Protein 2HN8 (pdb70)

Sequence (38 aa):
VMPKQIVYWKQWLSLRNPILVFLKTRVLKRWRLFSKHEVMPKQIVYWKQWLSLRNPILVFLKTRVLKRWRLFSKHEVMPKQIVYWKQWLSLRNPILVFLKTRVLKRWRLFSKHEVMPKQIVYWKQWLSLRNPILVFLKTRVLKRWRLFSKHEVMPKQIVYWKQWLSLRNPILVFLKTRVLKRWRLFSKHEVMPKQIVYWKQWLSLRNPILVFLKTRVLKRWRLFSKHEVMPKQIVYWKQWLSLRNPILVFLKTRVLKRWRLFSKHEVMPKQIVYWKQWLSLRNPILVFLKTRVLKRWRLFSKHEVMPKQIVYWKQWLSLRNPILVFLKTRVLKRWRLFSKHEVMPKQIVYWKQWLSLRNPILVFLKTRVLKRWRLFSKHEVMPKQIVYWKQWLSLRNPILVFLKTRVLKRWRLFSKHEVMPKQIVYWKQWLSLRNPILVFLKTRVLKRWRLFSKHEVMPKQIVYWKQWLSLRNPILVFLKTRVLKRWRLFSKHEVMPKQIVYWKQWLSLRNPILVFLKTRVLKRWRLFSKHEVMPKQIVYWKQWLSLRNPILVFLKTRVLKRWRLFSKHEVMPKQIVYWKQWLSLRNPILVFLKTRVLKRWRLFSKHEVMPKQIVYWKQWLSLRNPILVFLKTRVLKRWRLFSKHEVMPKQIVYWKQWLSLRNPILVFLKTRVLKRWRLFSKHEVMPKQIVYWKQWLSLRNPILVFLKTRVLKRWRLFSKHEVMPKQIVYWKQWLSLRNPILVFLKTRVLKRWRLFSKHE

Organism: Influenza A virus (strain A/Puerto Rico/8/1934 H1N1) (NCBI:txid211044)

InterPro domains:
  IPR021045 Influenza A proapoptotic protein PB1-F2 [MF_04064] (1-57)
  IPR021045 Influenza A proapoptotic protein PB1-F2 [PF11986] (1-87)

Radius of gyration: 15.6 Å; Cα contacts (8 Å, |Δi|>4): 9; chains: 1; bounding box: 50×9×11 Å

GO terms:
  GO:0039545 symbiont-mediated suppression of host cytoplasmic pattern recognition receptor signaling pathway via inhibition of MAVS activity (P, IDA)
  GO:0005515 protein binding (F, IPI)

Foldseek 3Di:
DDDPPVVVVCVCCVCVPVVVVVVVVVVVVVVVVVVVVD

Secondary structure (DSSP, 8-state):
--HHHHHHHHHHHTTHHHHHHHHHHHHHHHHHHHHHH-

Solvent-accessible surface area: 3918 Å² total; per-residue (Å²): 146,107,95,136,76,67,64,150,142,117,88,139,95,44,84,121,68,72,70,81,80,95,83,119,46,112,82,70,85,135,162,157,74,136,67,144,136,175

Structure (mmCIF, N/CA/C/O backbone):
data_2HN8
#
_entry.id   2HN8
#
loop_
_atom_site.group_PDB
_atom_site.id
_atom_site.type_symbol
_atom_site.label_atom_id
_atom_site.label_alt_id
_atom_site.label_comp_id
_atom_site.label_asym_id
_atom_site.label_entity_id
_atom_site.label_seq_id
_atom_site.pdbx_PDB_ins_code
_atom_site.Cartn_x
_atom_site.Cartn_y
_atom_site.Cartn_z
_atom_site.occupancy
_atom_site.B_iso_or_equiv
_atom_site.auth_seq_id
_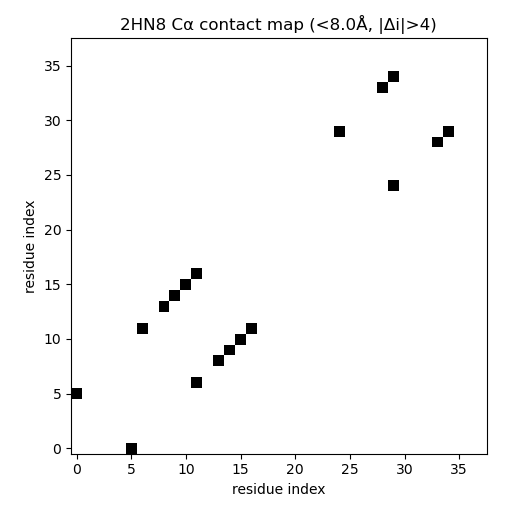atom_site.auth_comp_id
_atom_site.auth_asym_id
_atom_site.auth_atom_id
_atom_site.pdbx_PDB_model_num
ATOM 1 N N . VAL A 1 1 ? -26.280 2.322 0.557 1.00 0.00 1 VAL A N 1
ATOM 2 C CA . VAL A 1 1 ? -25.605 1.051 0.181 1.00 0.00 1 VAL A CA 1
ATOM 3 C C . VAL A 1 1 ? -25.649 0.051 1.331 1.00 0.00 1 VAL A C 1
ATOM 4 O O . VAL A 1 1 ? -26.000 0.401 2.457 1.00 0.00 1 VAL A O 1
ATOM 19 N N . MET A 1 2 ? -25.292 -1.195 1.039 1.00 0.00 2 MET A N 1
ATOM 20 C CA . MET A 1 2 ? -25.287 -2.241 2.036 1.00 0.00 2 MET A CA 1
ATOM 21 C C . MET A 1 2 ? -24.251 -1.953 3.127 1.00 0.00 2 MET A C 1
ATOM 22 O O . MET A 1 2 ? -23.051 -1.924 2.860 1.00 0.00 2 MET A O 1
ATOM 36 N N . PRO A 1 3 ? -24.708 -1.731 4.376 1.00 0.00 3 PRO A N 1
ATOM 37 C CA . PRO A 1 3 ? -23.835 -1.436 5.522 1.00 0.00 3 PRO A CA 1
ATOM 38 C C . PRO A 1 3 ? -22.606 -2.323 5.597 1.00 0.00 3 PRO A C 1
ATOM 39 O O . PRO A 1 3 ? -21.584 -1.946 6.160 1.00 0.00 3 PRO A O 1
ATOM 50 N N . LYS A 1 4 ? -22.735 -3.508 5.060 1.00 0.00 4 LYS A N 1
ATOM 51 C CA . LYS A 1 4 ? -21.653 -4.488 5.074 1.00 0.00 4 LYS A CA 1
ATOM 52 C C . LYS A 1 4 ? -20.833 -4.443 3.799 1.00 0.00 4 LYS A C 1
ATOM 53 O O . LYS A 1 4 ? -19.711 -4.937 3.767 1.00 0.00 4 LYS A O 1
ATOM 72 N N . GLN A 1 5 ? -21.394 -3.868 2.747 1.00 0.00 5 GLN A N 1
ATOM 73 C CA . GLN A 1 5 ? -20.701 -3.788 1.479 1.00 0.00 5 GLN A CA 1
ATOM 74 C C . GLN A 1 5 ? -19.868 -2.521 1.400 1.00 0.00 5 GLN A C 1
ATOM 75 O O . GLN A 1 5 ? -18.830 -2.493 0.741 1.00 0.00 5 GLN A O 1
ATOM 89 N N . ILE A 1 6 ? -20.301 -1.489 2.103 1.00 0.00 6 ILE A N 1
ATOM 90 C CA . ILE A 1 6 ? -19.565 -0.250 2.123 1.00 0.00 6 ILE A CA 1
ATOM 91 C C . ILE A 1 6 ? -18.508 -0.298 3.215 1.00 0.00 6 ILE A C 1
ATOM 92 O O . ILE A 1 6 ? -17.464 0.337 3.108 1.00 0.00 6 ILE A O 1
ATOM 108 N N . VAL A 1 7 ? -18.777 -1.107 4.242 1.00 0.00 7 VAL A N 1
ATOM 109 C CA . VAL A 1 7 ? -17.859 -1.309 5.337 1.00 0.00 7 VAL A CA 1
ATOM 110 C C . VAL A 1 7 ? -16.753 -2.210 4.835 1.00 0.00 7 VAL A C 1
ATOM 111 O O . VAL A 1 7 ? -15.578 -1.974 5.069 1.00 0.00 7 VAL A O 1
ATOM 124 N N . TYR A 1 8 ? -17.173 -3.207 4.066 1.00 0.00 8 TYR A N 1
ATOM 125 C CA . TYR A 1 8 ? -16.267 -4.137 3.416 1.00 0.00 8 TYR A CA 1
ATOM 126 C C . TYR A 1 8 ? -15.329 -3.328 2.563 1.00 0.00 8 TYR A C 1
ATOM 127 O O . TYR A 1 8 ? -14.110 -3.468 2.624 1.00 0.00 8 TYR A O 1
ATOM 145 N N . TRP A 1 9 ? -15.941 -2.427 1.800 1.00 0.00 9 TRP A N 1
ATOM 146 C CA . TRP A 1 9 ? -15.207 -1.515 0.951 1.00 0.00 9 TRP A CA 1
ATOM 147 C C . TRP A 1 9 ? -14.293 -0.723 1.832 1.00 0.00 9 TRP A C 1
ATOM 148 O O . TRP A 1 9 ? -13.066 -0.792 1.764 1.00 0.00 9 TRP A O 1
ATOM 169 N N . LYS A 1 10 ? -14.964 0.011 2.682 1.00 0.00 10 LYS A N 1
ATOM 170 C CA . LYS A 1 10 ? -14.332 0.860 3.675 1.00 0.00 10 LYS A CA 1
ATOM 171 C C . LYS A 1 10 ? -13.189 0.122 4.361 1.00 0.00 10 LYS A C 1
ATOM 172 O O . LYS A 1 10 ? -12.065 0.608 4.404 1.00 0.00 10 LYS A O 1
ATOM 191 N N . GLN A 1 11 ? -13.481 -1.052 4.894 1.00 0.00 11 GLN A N 1
ATOM 192 C CA . GLN A 1 11 ? -12.468 -1.838 5.589 1.00 0.00 11 GLN A CA 1
ATOM 193 C C . GLN A 1 11 ? -11.480 -2.468 4.619 1.00 0.00 11 GLN A C 1
ATOM 194 O O . GLN A 1 11 ? -10.594 -3.225 5.010 1.00 0.00 11 GLN A O 1
ATOM 208 N N . TRP A 1 12 ? -11.635 -2.140 3.360 1.00 0.00 12 TRP A N 1
ATOM 209 C CA . TRP A 1 12 ? -10.757 -2.633 2.321 1.00 0.00 12 TRP A CA 1
ATOM 210 C C . TRP A 1 12 ? -9.926 -1.497 1.744 1.00 0.00 12 TRP A C 1
ATOM 211 O O . TRP A 1 12 ? -8.760 -1.687 1.445 1.00 0.00 12 TRP A O 1
ATOM 232 N N . LEU A 1 13 ? -10.512 -0.311 1.606 1.00 0.00 13 LEU A N 1
ATOM 233 C CA . LEU A 1 13 ? -9.781 0.829 1.077 1.00 0.00 13 LEU A CA 1
ATOM 234 C C . LEU A 1 13 ? -9.265 1.702 2.206 1.00 0.00 13 LEU A C 1
ATOM 235 O O . LEU A 1 13 ? -8.455 2.592 1.982 1.00 0.00 13 LEU A O 1
ATOM 251 N N . SER A 1 14 ? -9.714 1.433 3.426 1.00 0.00 14 SER A N 1
ATOM 252 C CA . SER A 1 14 ? -9.253 2.201 4.569 1.00 0.00 14 SER A CA 1
ATOM 253 C C . SER A 1 14 ? -7.958 1.617 5.085 1.00 0.00 14 SER A C 1
ATOM 254 O O . SER A 1 14 ? -7.012 2.340 5.377 1.00 0.00 14 SER A O 1
ATOM 262 N N . LEU A 1 15 ? -7.931 0.302 5.195 1.00 0.00 15 LEU A N 1
ATOM 263 C CA . LEU A 1 15 ? -6.762 -0.400 5.663 1.00 0.00 15 LEU A CA 1
ATOM 264 C C . LEU A 1 15 ? -5.781 -0.633 4.538 1.00 0.00 15 LEU A C 1
ATOM 265 O O . LEU A 1 15 ? -4.636 -0.190 4.598 1.00 0.00 15 LEU A O 1
ATOM 281 N N . ARG A 1 16 ? -6.236 -1.323 3.509 1.00 0.00 16 ARG A N 1
ATOM 282 C CA . ARG A 1 16 ? -5.378 -1.609 2.361 1.00 0.00 16 ARG A CA 1
ATOM 283 C C . ARG A 1 16 ? -4.646 -0.359 1.908 1.00 0.00 16 ARG A C 1
ATOM 284 O O . ARG A 1 16 ? -3.533 -0.422 1.401 1.00 0.00 16 ARG A O 1
ATOM 305 N N . ASN A 1 17 ? -5.292 0.769 2.101 1.00 0.00 17 ASN A N 1
ATOM 306 C CA . ASN A 1 17 ? -4.747 2.054 1.727 1.00 0.00 17 ASN A CA 1
ATOM 307 C C . ASN A 1 17 ? -3.417 2.319 2.427 1.00 0.00 17 ASN A C 1
ATOM 308 O O . ASN A 1 17 ? -2.357 2.144 1.826 1.00 0.00 17 ASN A O 1
ATOM 319 N N . PRO A 1 18 ? -3.435 2.745 3.708 1.00 0.00 18 PRO A N 1
ATOM 320 C CA . PRO A 1 18 ? -2.227 3.019 4.446 1.00 0.00 18 PRO A CA 1
ATOM 321 C C . PRO A 1 18 ? -1.262 1.862 4.386 1.00 0.00 18 PRO A C 1
ATOM 322 O O . PRO A 1 18 ? -0.057 2.023 4.578 1.00 0.00 18 PRO A O 1
ATOM 333 N N . ILE A 1 19 ? -1.810 0.688 4.120 1.00 0.00 19 ILE A N 1
ATOM 334 C CA . ILE A 1 19 ? -0.989 -0.518 4.043 1.00 0.00 19 ILE A CA 1
ATOM 335 C C . ILE A 1 19 ? -0.185 -0.547 2.750 1.00 0.00 19 ILE A C 1
ATOM 336 O O . ILE A 1 19 ? 0.942 -1.027 2.715 1.00 0.00 19 ILE A O 1
ATOM 352 N N . LEU A 1 20 ? -0.758 0.007 1.704 1.00 0.00 20 LEU A N 1
ATOM 353 C CA . LEU A 1 20 ? -0.078 0.082 0.416 1.00 0.00 20 LEU A CA 1
ATOM 354 C C . LEU A 1 20 ? 1.042 1.075 0.555 1.00 0.00 20 LEU A C 1
ATOM 355 O O . LEU A 1 20 ? 2.183 0.828 0.174 1.00 0.00 20 LEU A O 1
ATOM 371 N N . VAL A 1 21 ? 0.702 2.179 1.187 1.00 0.00 21 VAL A N 1
ATOM 372 C CA . VAL A 1 21 ? 1.632 3.214 1.483 1.00 0.00 21 VAL A CA 1
ATOM 373 C C . VAL A 1 21 ? 2.785 2.636 2.261 1.00 0.00 21 VAL A C 1
ATOM 374 O O . VAL A 1 21 ? 3.952 2.770 1.903 1.00 0.00 21 VAL A O 1
ATOM 387 N N . PHE A 1 22 ? 2.400 1.966 3.337 1.00 0.00 22 PHE A N 1
ATOM 388 C CA . PHE A 1 22 ? 3.316 1.321 4.234 1.00 0.00 22 PHE A CA 1
ATOM 389 C C . PHE A 1 22 ? 4.217 0.389 3.435 1.00 0.00 22 PHE A C 1
ATOM 390 O O . PHE A 1 22 ? 5.376 0.172 3.768 1.00 0.00 22 PHE A O 1
ATOM 407 N N . LEU A 1 23 ? 3.660 -0.115 2.350 1.00 0.00 23 LEU A N 1
ATOM 408 C CA . LEU A 1 23 ? 4.404 -1.004 1.427 1.00 0.00 23 LEU A CA 1
ATOM 409 C C . LEU A 1 23 ? 5.277 -0.177 0.526 1.00 0.00 23 LEU A C 1
ATOM 410 O O . LEU A 1 23 ? 6.352 -0.587 0.094 1.00 0.00 23 LEU A O 1
ATOM 426 N N . LYS A 1 24 ? 4.760 0.985 0.247 1.00 0.00 24 LYS A N 1
ATOM 427 C CA . LYS A 1 24 ? 5.389 1.947 -0.614 1.00 0.00 24 LYS A CA 1
ATOM 428 C C . LYS A 1 24 ? 6.606 2.546 0.048 1.00 0.00 24 LYS A C 1
ATOM 429 O O . LYS A 1 24 ? 7.664 2.685 -0.562 1.00 0.00 24 LYS A O 1
ATOM 448 N N . THR A 1 25 ? 6.436 2.878 1.307 1.00 0.00 25 THR A N 1
ATOM 449 C CA . THR A 1 25 ? 7.489 3.454 2.109 1.00 0.00 25 THR A CA 1
ATOM 450 C C . THR A 1 25 ? 8.547 2.411 2.419 1.00 0.00 25 THR A C 1
ATOM 451 O O . THR A 1 25 ? 9.741 2.668 2.304 1.00 0.00 25 THR A O 1
ATOM 462 N N . ARG A 1 26 ? 8.108 1.217 2.796 1.00 0.00 26 ARG A N 1
ATOM 463 C CA . ARG A 1 26 ? 9.043 0.146 3.093 1.00 0.00 26 ARG A CA 1
ATOM 464 C C . ARG A 1 26 ? 9.911 -0.115 1.872 1.00 0.00 26 ARG A C 1
ATOM 465 O O . ARG A 1 26 ? 11.118 -0.316 1.971 1.00 0.00 26 ARG A O 1
ATOM 486 N N . VAL A 1 27 ? 9.261 -0.070 0.723 1.00 0.00 27 VAL A N 1
ATOM 487 C CA . VAL A 1 27 ? 9.889 -0.265 -0.566 1.00 0.00 27 VAL A CA 1
ATOM 488 C C . VAL A 1 27 ? 10.704 0.967 -0.954 1.00 0.00 27 VAL A C 1
ATOM 489 O O . VAL A 1 27 ? 11.594 0.901 -1.796 1.00 0.00 27 VAL A O 1
ATOM 502 N N . LEU A 1 28 ? 10.369 2.084 -0.322 1.00 0.00 28 LEU A N 1
ATOM 503 C CA . LEU A 1 28 ? 11.000 3.356 -0.549 1.00 0.00 28 LEU A CA 1
ATOM 504 C C . LEU A 1 28 ? 12.284 3.417 0.238 1.00 0.00 28 LEU A C 1
ATOM 505 O O . LEU A 1 28 ? 13.348 3.726 -0.287 1.00 0.00 28 LEU A O 1
ATOM 521 N N . LYS A 1 29 ? 12.155 3.077 1.501 1.00 0.00 29 LYS A N 1
ATOM 522 C CA . LYS A 1 29 ? 13.284 3.048 2.412 1.00 0.00 29 LYS A CA 1
ATOM 523 C C . LYS A 1 29 ? 14.207 1.924 2.011 1.00 0.00 29 LYS A C 1
ATOM 524 O O . LYS A 1 29 ? 15.409 1.959 2.262 1.00 0.00 29 LYS A O 1
ATOM 543 N N . ARG A 1 30 ? 13.625 0.959 1.330 1.00 0.00 30 ARG A N 1
ATOM 544 C CA . ARG A 1 30 ? 14.343 -0.166 0.816 1.00 0.00 30 ARG A CA 1
ATOM 545 C C . ARG A 1 30 ? 15.005 0.257 -0.471 1.00 0.00 30 ARG A C 1
ATOM 546 O O . ARG A 1 30 ? 16.092 -0.193 -0.810 1.00 0.00 30 ARG A O 1
ATOM 567 N N . TRP A 1 31 ? 14.334 1.183 -1.144 1.00 0.00 31 TRP A N 1
ATOM 568 C CA . TRP A 1 31 ? 14.787 1.771 -2.345 1.00 0.00 31 TRP A CA 1
ATOM 569 C C . TRP A 1 31 ? 15.947 2.668 -2.005 1.00 0.00 31 TRP A C 1
ATOM 570 O O . TRP A 1 31 ? 16.976 2.652 -2.671 1.00 0.00 31 TRP A O 1
ATOM 591 N N . ARG A 1 32 ? 15.794 3.411 -0.901 1.00 0.00 32 ARG A N 1
ATOM 592 C CA . ARG A 1 32 ? 16.850 4.268 -0.420 1.00 0.00 32 ARG A CA 1
ATOM 593 C C . ARG A 1 32 ? 18.062 3.417 -0.114 1.00 0.00 32 ARG A C 1
ATOM 594 O O . ARG A 1 32 ? 19.189 3.708 -0.502 1.00 0.00 32 ARG A O 1
ATOM 615 N N . LEU A 1 33 ? 17.759 2.344 0.587 1.00 0.00 33 LEU A N 1
ATOM 616 C CA . LEU A 1 33 ? 18.687 1.343 1.012 1.00 0.00 33 LEU A CA 1
ATOM 617 C C . LEU A 1 33 ? 19.288 0.642 -0.168 1.00 0.00 33 LEU A C 1
ATOM 618 O O . LEU A 1 33 ? 20.479 0.336 -0.219 1.00 0.00 33 LEU A O 1
ATOM 634 N N . PHE A 1 34 ? 18.425 0.415 -1.116 1.00 0.00 34 PHE A N 1
ATOM 635 C CA . PHE A 1 34 ? 18.790 -0.243 -2.349 1.00 0.00 34 PHE A CA 1
ATOM 636 C C . PHE A 1 34 ? 19.552 0.710 -3.213 1.00 0.00 34 PHE A C 1
ATOM 637 O O . PHE A 1 34 ? 20.302 0.327 -4.111 1.00 0.00 34 PHE A O 1
ATOM 654 N N . SER A 1 35 ? 19.355 1.965 -2.897 1.00 0.00 35 SER A N 1
ATOM 655 C CA . SER A 1 35 ? 20.038 3.042 -3.624 1.00 0.00 35 SER A CA 1
ATOM 656 C C . SER A 1 35 ? 21.315 3.458 -2.903 1.00 0.00 35 SER A C 1
ATOM 657 O O . SER A 1 35 ? 22.283 3.882 -3.535 1.00 0.00 35 SER A O 1
ATOM 665 N N . LYS A 1 36 ? 21.317 3.336 -1.580 1.00 0.00 36 LYS A N 1
ATOM 666 C CA . LYS A 1 36 ? 22.487 3.705 -0.789 1.00 0.00 36 LYS A CA 1
ATOM 667 C C . LYS A 1 36 ? 23.566 2.635 -0.879 1.00 0.00 36 LYS A C 1
ATOM 668 O O . LYS A 1 36 ? 24.751 2.906 -0.685 1.00 0.00 36 LYS A O 1
ATOM 687 N N . HIS A 1 37 ? 23.138 1.424 -1.181 1.00 0.00 37 HIS A N 1
ATOM 688 C CA . HIS A 1 37 ? 24.034 0.293 -1.310 1.00 0.00 37 HIS A CA 1
ATOM 689 C C . HIS A 1 37 ? 24.792 0.367 -2.628 1.00 0.00 37 HIS A C 1
ATOM 690 O O . HIS A 1 37 ? 26.022 0.417 -2.657 1.00 0.00 37 HIS A O 1
ATOM 705 N N . GLU A 1 38 ? 24.033 0.370 -3.709 1.00 0.00 38 GLU A N 1
ATOM 706 C CA . GLU A 1 38 ? 24.586 0.436 -5.061 1.00 0.00 38 GLU A CA 1
ATOM 707 C C . GLU A 1 38 ? 25.784 -0.498 -5.220 1.00 0.00 38 GLU A C 1
ATOM 708 O O . GLU A 1 38 ? 26.931 -0.014 -5.119 1.00 0.00 38 GLU A O 1
ATOM 721 N N . VAL A 1 1 ? -28.935 2.967 0.543 1.00 0.00 1 VAL A N 2
ATOM 722 C CA . VAL A 1 1 ? -28.799 1.485 0.618 1.00 0.00 1 VAL A CA 2
ATOM 723 C C . VAL A 1 1 ? -28.272 1.045 1.980 1.00 0.00 1 VAL A C 2
ATOM 724 O O . VAL A 1 1 ? -27.947 1.875 2.830 1.00 0.00 1 VAL A O 2
ATOM 739 N N . MET A 1 2 ? -28.195 -0.266 2.181 1.00 0.00 2 MET A N 2
ATOM 740 C CA . MET A 1 2 ? -27.712 -0.823 3.423 1.00 0.00 2 MET A CA 2
ATOM 741 C C . MET A 1 2 ? -26.197 -0.675 3.531 1.00 0.00 2 MET A C 2
ATOM 742 O O . MET A 1 2 ? -25.522 -0.382 2.544 1.00 0.00 2 MET A O 2
ATOM 756 N N . PRO A 1 3 ? -25.637 -0.887 4.734 1.00 0.00 3 PRO A N 2
ATOM 757 C CA . PRO A 1 3 ? -24.202 -0.785 4.978 1.00 0.00 3 PRO A CA 2
ATOM 758 C C . PRO A 1 3 ? -23.522 -2.147 4.780 1.00 0.00 3 PRO A C 2
ATOM 759 O O . PRO A 1 3 ? -24.003 -2.965 3.996 1.00 0.00 3 PRO A O 2
ATOM 770 N N . LYS A 1 4 ? -22.415 -2.400 5.475 1.00 0.00 4 LYS A N 2
ATOM 771 C CA . LYS A 1 4 ? -21.700 -3.669 5.352 1.00 0.00 4 LYS A CA 2
ATOM 772 C C . LYS A 1 4 ? -20.993 -3.797 4.009 1.00 0.00 4 LYS A C 2
ATOM 773 O O . LYS A 1 4 ? -19.978 -4.482 3.911 1.00 0.00 4 LYS A O 2
ATOM 792 N N . GLN A 1 5 ? -21.508 -3.133 2.980 1.00 0.00 5 GLN A N 2
ATOM 793 C CA . GLN A 1 5 ? -20.894 -3.182 1.668 1.00 0.00 5 GLN A CA 2
ATOM 794 C C . GLN A 1 5 ? -19.953 -1.998 1.512 1.00 0.00 5 GLN A C 2
ATOM 795 O O . GLN A 1 5 ? -18.946 -2.073 0.812 1.00 0.00 5 GLN A O 2
ATOM 809 N N . ILE A 1 6 ? -20.272 -0.927 2.217 1.00 0.00 6 ILE A N 2
ATOM 810 C CA . ILE A 1 6 ? -19.461 0.259 2.214 1.00 0.00 6 ILE A CA 2
ATOM 811 C C . ILE A 1 6 ? -18.391 0.137 3.292 1.00 0.00 6 ILE A C 2
ATOM 812 O O . ILE A 1 6 ? -17.313 0.716 3.187 1.00 0.00 6 ILE A O 2
ATOM 828 N N . VAL A 1 7 ? -18.702 -0.667 4.314 1.00 0.00 7 VAL A N 2
ATOM 829 C CA . VAL A 1 7 ? -17.795 -0.930 5.404 1.00 0.00 7 VAL A CA 2
ATOM 830 C C . VAL A 1 7 ? -16.748 -1.898 4.906 1.00 0.00 7 VAL A C 2
ATOM 831 O O . VAL A 1 7 ? -15.563 -1.745 5.157 1.00 0.00 7 VAL A O 2
ATOM 844 N N . TYR A 1 8 ? -17.227 -2.857 4.126 1.00 0.00 8 TYR A N 2
ATOM 845 C CA . TYR A 1 8 ? -16.382 -3.843 3.480 1.00 0.00 8 TYR A CA 2
ATOM 846 C C . TYR A 1 8 ? -15.419 -3.102 2.596 1.00 0.00 8 TYR A C 2
ATOM 847 O O . TYR A 1 8 ? -14.209 -3.310 2.636 1.00 0.00 8 TYR A O 2
ATOM 865 N N . TRP A 1 9 ? -15.996 -2.187 1.826 1.00 0.00 9 TRP A N 2
ATOM 866 C CA . TRP A 1 9 ? -15.233 -1.337 0.942 1.00 0.00 9 TRP A CA 2
ATOM 867 C C . TRP A 1 9 ? -14.256 -0.567 1.772 1.00 0.00 9 TRP A C 2
ATOM 868 O O . TRP A 1 9 ? -13.037 -0.695 1.667 1.00 0.00 9 TRP A O 2
ATOM 889 N N . LYS A 1 10 ? -14.862 0.230 2.614 1.00 0.00 10 LYS A N 2
ATOM 890 C CA . LYS A 1 10 ? -14.158 1.081 3.543 1.00 0.00 10 LYS A CA 2
ATOM 891 C C . LYS A 1 10 ? -13.084 0.303 4.287 1.00 0.00 10 LYS A C 2
ATOM 892 O O . LYS A 1 10 ? -11.932 0.717 4.334 1.00 0.00 10 LYS A O 2
ATOM 911 N N . GLN A 1 11 ? -13.455 -0.834 4.856 1.00 0.00 11 GLN A N 2
ATOM 912 C CA . GLN A 1 11 ? -12.495 -1.647 5.591 1.00 0.00 11 GLN A CA 2
ATOM 913 C C . GLN A 1 11 ? -11.533 -2.353 4.646 1.00 0.00 11 GLN A C 2
ATOM 914 O O . GLN A 1 11 ? -10.691 -3.146 5.063 1.00 0.00 11 GLN A O 2
ATOM 928 N N . TRP A 1 12 ? -11.668 -2.050 3.376 1.00 0.00 12 TRP A N 2
ATOM 929 C CA . TRP A 1 12 ? -10.819 -2.614 2.346 1.00 0.00 12 TRP A CA 2
ATOM 930 C C . TRP A 1 12 ? -9.920 -1.545 1.751 1.00 0.00 12 TRP A C 2
ATOM 931 O O . TRP A 1 12 ? -8.759 -1.804 1.480 1.00 0.00 12 TRP A O 2
ATOM 952 N N . LEU A 1 13 ? -10.438 -0.339 1.564 1.00 0.00 13 LEU A N 2
ATOM 953 C CA . LEU A 1 13 ? -9.631 0.737 1.018 1.00 0.00 13 LEU A CA 2
ATOM 954 C C . LEU A 1 13 ? -9.141 1.654 2.127 1.00 0.00 13 LEU A C 2
ATOM 955 O O . LEU A 1 13 ? -8.359 2.561 1.881 1.00 0.00 13 LEU A O 2
ATOM 971 N N . SER A 1 14 ? -9.579 1.403 3.359 1.00 0.00 14 SER A N 2
ATOM 972 C CA . SER A 1 14 ? -9.128 2.210 4.480 1.00 0.00 14 SER A CA 2
ATOM 973 C C . SER A 1 14 ? -7.871 1.598 5.054 1.00 0.00 14 SER A C 2
ATOM 974 O O . SER A 1 14 ? -6.914 2.296 5.372 1.00 0.00 14 SER A O 2
ATOM 982 N N . LEU A 1 15 ? -7.891 0.282 5.179 1.00 0.00 15 LEU A N 2
ATOM 983 C CA . LEU A 1 15 ? -6.767 -0.454 5.695 1.00 0.00 15 LEU A CA 2
ATOM 984 C C . LEU A 1 15 ? -5.779 -0.778 4.600 1.00 0.00 15 LEU A C 2
ATOM 985 O O . LEU A 1 15 ? -4.626 -0.358 4.645 1.00 0.00 15 LEU A O 2
ATOM 1001 N N . ARG A 1 16 ? -6.234 -1.522 3.613 1.00 0.00 16 ARG A N 2
ATOM 1002 C CA . ARG A 1 16 ? -5.375 -1.904 2.503 1.00 0.00 16 ARG A CA 2
ATOM 1003 C C . ARG A 1 16 ? -4.635 -0.711 1.931 1.00 0.00 16 ARG A C 2
ATOM 1004 O O . ARG A 1 16 ? -3.547 -0.843 1.386 1.00 0.00 16 ARG A O 2
ATOM 1025 N N . ASN A 1 17 ? -5.236 0.444 2.072 1.00 0.00 17 ASN A N 2
ATOM 1026 C CA . ASN A 1 17 ? -4.661 1.679 1.587 1.00 0.00 17 ASN A CA 2
ATOM 1027 C C . ASN A 1 17 ? -3.349 1.982 2.297 1.00 0.00 17 ASN A C 2
ATOM 1028 O O . ASN A 1 17 ? -2.274 1.776 1.733 1.00 0.00 17 ASN A O 2
ATOM 1039 N N . PRO A 1 18 ? -3.404 2.472 3.554 1.00 0.00 18 PRO A N 2
ATOM 1040 C CA . PRO A 1 18 ? -2.220 2.784 4.313 1.00 0.00 18 PRO A CA 2
ATOM 1041 C C . PRO A 1 18 ? -1.244 1.635 4.306 1.00 0.00 18 PRO A C 2
ATOM 1042 O O . PRO A 1 18 ? -0.041 1.815 4.487 1.00 0.00 18 PRO A O 2
ATOM 1053 N N . ILE A 1 19 ? -1.784 0.445 4.093 1.00 0.00 19 ILE A N 2
ATOM 1054 C CA . ILE A 1 19 ? -0.956 -0.759 4.065 1.00 0.00 19 ILE A CA 2
ATOM 1055 C C . ILE A 1 19 ? -0.146 -0.833 2.779 1.00 0.00 19 ILE A C 2
ATOM 1056 O O . ILE A 1 19 ? 0.991 -1.292 2.770 1.00 0.00 19 ILE A O 2
ATOM 1072 N N . LEU A 1 20 ? -0.725 -0.340 1.707 1.00 0.00 20 LEU A N 2
ATOM 1073 C CA . LEU A 1 20 ? -0.041 -0.312 0.418 1.00 0.00 20 LEU A CA 2
ATOM 1074 C C . LEU A 1 20 ? 1.058 0.709 0.513 1.00 0.00 20 LEU A C 2
ATOM 1075 O O . LEU A 1 20 ? 2.203 0.469 0.142 1.00 0.00 20 LEU A O 2
ATOM 1091 N N . VAL A 1 21 ? 0.694 1.833 1.092 1.00 0.00 21 VAL A N 2
ATOM 1092 C CA . VAL A 1 21 ? 1.604 2.898 1.339 1.00 0.00 21 VAL A CA 2
ATOM 1093 C C . VAL A 1 21 ? 2.761 2.382 2.155 1.00 0.00 21 VAL A C 2
ATOM 1094 O O . VAL A 1 21 ? 3.927 2.522 1.801 1.00 0.00 21 VAL A O 2
ATOM 1107 N N . PHE A 1 22 ? 2.378 1.760 3.262 1.00 0.00 22 PHE A N 2
ATOM 1108 C CA . PHE A 1 22 ? 3.301 1.179 4.197 1.00 0.00 22 PHE A CA 2
ATOM 1109 C C . PHE A 1 22 ? 4.233 0.234 3.452 1.00 0.00 22 PHE A C 2
ATOM 1110 O O . PHE A 1 22 ? 5.393 0.061 3.807 1.00 0.00 22 PHE A O 2
ATOM 1127 N N . LEU A 1 23 ? 3.702 -0.332 2.385 1.00 0.00 23 LEU A N 2
ATOM 1128 C CA . LEU A 1 23 ? 4.482 -1.244 1.514 1.00 0.00 23 LEU A CA 2
ATOM 1129 C C . LEU A 1 23 ? 5.352 -0.435 0.593 1.00 0.00 23 LEU A C 2
ATOM 1130 O O . LEU A 1 23 ? 6.447 -0.834 0.202 1.00 0.00 23 LEU A O 2
ATOM 1146 N N . LYS A 1 24 ? 4.810 0.698 0.252 1.00 0.00 24 LYS A N 2
ATOM 1147 C CA . LYS A 1 24 ? 5.429 1.638 -0.639 1.00 0.00 24 LYS A CA 2
ATOM 1148 C C . LYS A 1 24 ? 6.610 2.309 0.021 1.00 0.00 24 LYS A C 2
ATOM 1149 O O . LYS A 1 24 ? 7.678 2.448 -0.572 1.00 0.00 24 LYS A O 2
ATOM 1168 N N . THR A 1 25 ? 6.400 2.700 1.257 1.00 0.00 25 THR A N 2
ATOM 1169 C CA . THR A 1 25 ? 7.417 3.348 2.051 1.00 0.00 25 THR A CA 2
ATOM 1170 C C . THR A 1 25 ? 8.503 2.356 2.423 1.00 0.00 25 THR A C 2
ATOM 1171 O O . THR A 1 25 ? 9.690 2.647 2.312 1.00 0.00 25 THR A O 2
ATOM 1182 N N . ARG A 1 26 ? 8.096 1.167 2.848 1.00 0.00 26 ARG A N 2
ATOM 1183 C CA . ARG A 1 26 ? 9.059 0.140 3.205 1.00 0.00 26 ARG A CA 2
ATOM 1184 C C . ARG A 1 26 ? 9.953 -0.141 2.017 1.00 0.00 26 ARG A C 2
ATOM 1185 O O . ARG A 1 26 ? 11.164 -0.302 2.151 1.00 0.00 26 ARG A O 2
ATOM 1206 N N . VAL A 1 27 ? 9.327 -0.173 0.854 1.00 0.00 27 VAL A N 2
ATOM 1207 C CA . VAL A 1 27 ? 10.000 -0.410 -0.399 1.00 0.00 27 VAL A CA 2
ATOM 1208 C C . VAL A 1 27 ? 10.733 0.851 -0.865 1.00 0.00 27 VAL 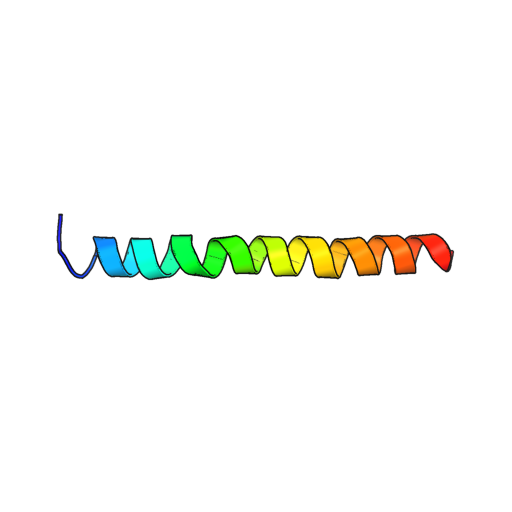A C 2
ATOM 1209 O O . VAL A 1 27 ? 11.656 0.790 -1.673 1.00 0.00 27 VAL A O 2
ATOM 1222 N N . LEU A 1 28 ? 10.305 1.984 -0.331 1.00 0.00 28 LEU A N 2
ATOM 1223 C CA . LEU A 1 28 ? 10.876 3.267 -0.639 1.00 0.00 28 LEU A CA 2
ATOM 1224 C C . LEU A 1 28 ? 12.168 3.387 0.122 1.00 0.00 28 LEU A C 2
ATOM 1225 O O . LEU A 1 28 ? 13.221 3.691 -0.432 1.00 0.00 28 LEU A O 2
ATOM 1241 N N . LYS A 1 29 ? 12.059 3.087 1.398 1.00 0.00 29 LYS A N 2
ATOM 1242 C CA . LYS A 1 29 ? 13.191 3.098 2.298 1.00 0.00 29 LYS A CA 2
ATOM 1243 C C . LYS A 1 29 ? 14.119 1.966 1.933 1.00 0.00 29 LYS A C 2
ATOM 1244 O O . LYS A 1 29 ? 15.313 2.005 2.214 1.00 0.00 29 LYS A O 2
ATOM 1263 N N . ARG A 1 30 ? 13.563 0.990 1.235 1.00 0.00 30 ARG A N 2
ATOM 1264 C CA . ARG A 1 30 ? 14.327 -0.124 0.750 1.00 0.00 30 ARG A CA 2
ATOM 1265 C C . ARG A 1 30 ? 15.035 0.359 -0.485 1.00 0.00 30 ARG A C 2
ATOM 1266 O O . ARG A 1 30 ? 16.168 -0.002 -0.764 1.00 0.00 30 ARG A O 2
ATOM 1287 N N . TRP A 1 31 ? 14.319 1.229 -1.185 1.00 0.00 31 TRP A N 2
ATOM 1288 C CA . TRP A 1 31 ? 14.769 1.866 -2.363 1.00 0.00 31 TRP A CA 2
ATOM 1289 C C . TRP A 1 31 ? 15.899 2.792 -1.996 1.00 0.00 31 TRP A C 2
ATOM 1290 O O . TRP A 1 31 ? 16.942 2.799 -2.638 1.00 0.00 31 TRP A O 2
ATOM 1311 N N . ARG A 1 32 ? 15.705 3.532 -0.900 1.00 0.00 32 ARG A N 2
ATOM 1312 C CA . ARG A 1 32 ? 16.728 4.415 -0.394 1.00 0.00 32 ARG A CA 2
ATOM 1313 C C . ARG A 1 32 ? 17.958 3.594 -0.073 1.00 0.00 32 ARG A C 2
ATOM 1314 O O . ARG A 1 32 ? 19.083 3.918 -0.436 1.00 0.00 32 ARG A O 2
ATOM 1335 N N . LEU A 1 33 ? 17.670 2.508 0.615 1.00 0.00 33 LEU A N 2
ATOM 1336 C CA . LEU A 1 33 ? 18.615 1.528 1.051 1.00 0.00 33 LEU A CA 2
ATOM 1337 C C . LEU A 1 33 ? 19.251 0.844 -0.120 1.00 0.00 33 LEU A C 2
ATOM 1338 O O . LEU A 1 33 ? 20.448 0.564 -0.152 1.00 0.00 33 LEU A O 2
ATOM 1354 N N . PHE A 1 34 ? 18.408 0.598 -1.081 1.00 0.00 34 PHE A N 2
ATOM 1355 C CA . PHE A 1 34 ? 18.802 -0.051 -2.310 1.00 0.00 34 PHE A CA 2
ATOM 1356 C C . PHE A 1 34 ? 19.529 0.924 -3.179 1.00 0.00 34 PHE A C 2
ATOM 1357 O O . PHE A 1 34 ? 20.290 0.564 -4.076 1.00 0.00 34 PHE A O 2
ATOM 1374 N N . SER A 1 35 ? 19.289 2.173 -2.869 1.00 0.00 35 SER A N 2
ATOM 1375 C CA . SER A 1 35 ? 19.932 3.269 -3.603 1.00 0.00 35 SER A CA 2
ATOM 1376 C C . SER A 1 35 ? 21.192 3.733 -2.882 1.00 0.00 35 SER A C 2
ATOM 1377 O O . SER A 1 35 ? 22.141 4.195 -3.515 1.00 0.00 35 SER A O 2
ATOM 1385 N N . LYS A 1 36 ? 21.199 3.611 -1.559 1.00 0.00 36 LYS A N 2
ATOM 1386 C CA . LYS A 1 36 ? 22.355 4.027 -0.772 1.00 0.00 36 LYS A CA 2
ATOM 1387 C C . LYS A 1 36 ? 23.459 2.980 -0.826 1.00 0.00 36 LYS A C 2
ATOM 1388 O O . LYS A 1 36 ? 24.639 3.287 -0.653 1.00 0.00 36 LYS A O 2
ATOM 1407 N N . HIS A 1 37 ? 23.061 1.745 -1.074 1.00 0.00 37 HIS A N 2
ATOM 1408 C CA . HIS A 1 37 ? 23.996 0.633 -1.158 1.00 0.00 37 HIS A CA 2
ATOM 1409 C C . HIS A 1 37 ? 24.734 0.633 -2.494 1.00 0.00 37 HIS A C 2
ATOM 1410 O O . HIS A 1 37 ? 25.960 0.540 -2.538 1.00 0.00 37 HIS A O 2
ATOM 1425 N N . GLU A 1 38 ? 23.977 0.733 -3.580 1.00 0.00 38 GLU A N 2
ATOM 1426 C CA . GLU A 1 38 ? 24.553 0.744 -4.916 1.00 0.00 38 GLU A CA 2
ATOM 1427 C C . GLU A 1 38 ? 24.862 2.168 -5.365 1.00 0.00 38 GLU A C 2
ATOM 1428 O O . GLU A 1 38 ? 25.745 2.336 -6.232 1.00 0.00 38 GLU A O 2
ATOM 1441 N N . VAL A 1 1 ? -28.653 -5.022 5.617 1.00 0.00 1 VAL A N 3
ATOM 1442 C CA . VAL A 1 1 ? -28.647 -3.750 6.388 1.00 0.00 1 VAL A CA 3
ATOM 1443 C C . VAL A 1 1 ? -28.179 -2.589 5.515 1.00 0.00 1 VAL A C 3
ATOM 1444 O O . VAL A 1 1 ? -27.829 -2.780 4.350 1.00 0.00 1 VAL A O 3
ATOM 1459 N N . MET A 1 2 ? -28.186 -1.386 6.078 1.00 0.00 2 MET A N 3
ATOM 1460 C CA . MET A 1 2 ? -27.772 -0.203 5.361 1.00 0.00 2 MET A CA 3
ATOM 1461 C C . MET A 1 2 ? -26.255 -0.162 5.188 1.00 0.00 2 MET A C 3
ATOM 1462 O O . MET A 1 2 ? -25.754 0.014 4.077 1.00 0.00 2 MET A O 3
ATOM 1476 N N . PRO A 1 3 ? -25.498 -0.327 6.287 1.00 0.00 3 PRO A N 3
ATOM 1477 C CA . PRO A 1 3 ? -24.037 -0.312 6.260 1.00 0.00 3 PRO A CA 3
ATOM 1478 C C . PRO A 1 3 ? -23.486 -1.727 6.014 1.00 0.00 3 PRO A C 3
ATOM 1479 O O . PRO A 1 3 ? -24.139 -2.529 5.349 1.00 0.00 3 PRO A O 3
ATOM 1490 N N . LYS A 1 4 ? -22.300 -2.040 6.539 1.00 0.00 4 LYS A N 3
ATOM 1491 C CA . LYS A 1 4 ? -21.694 -3.360 6.363 1.00 0.00 4 LYS A CA 3
ATOM 1492 C C . LYS A 1 4 ? -21.114 -3.538 4.967 1.00 0.00 4 LYS A C 3
ATOM 1493 O O . LYS A 1 4 ? -20.128 -4.250 4.796 1.00 0.00 4 LYS A O 3
ATOM 1512 N N . GLN A 1 5 ? -21.703 -2.883 3.974 1.00 0.00 5 GLN A N 3
ATOM 1513 C CA . GLN A 1 5 ? -21.207 -2.976 2.615 1.00 0.00 5 GLN A CA 3
ATOM 1514 C C . GLN A 1 5 ? -20.246 -1.827 2.359 1.00 0.00 5 GLN A C 3
ATOM 1515 O O . GLN A 1 5 ? -19.306 -1.943 1.573 1.00 0.00 5 GLN A O 3
ATOM 1529 N N . ILE A 1 6 ? -20.468 -0.737 3.073 1.00 0.00 6 ILE A N 3
ATOM 1530 C CA . ILE A 1 6 ? -19.627 0.424 2.985 1.00 0.00 6 ILE A CA 3
ATOM 1531 C C . ILE A 1 6 ? -18.471 0.283 3.967 1.00 0.00 6 ILE A C 3
ATOM 1532 O O . ILE A 1 6 ? -17.392 0.831 3.762 1.00 0.00 6 ILE A O 3
ATOM 1548 N N . VAL A 1 7 ? -18.713 -0.501 5.023 1.00 0.00 7 VAL A N 3
ATOM 1549 C CA . VAL A 1 7 ? -17.723 -0.777 6.036 1.00 0.00 7 VAL A CA 3
ATOM 1550 C C . VAL A 1 7 ? -16.746 -1.779 5.463 1.00 0.00 7 VAL A C 3
ATOM 1551 O O . VAL A 1 7 ? -15.540 -1.657 5.614 1.00 0.00 7 VAL A O 3
ATOM 1564 N N . TYR A 1 8 ? -17.313 -2.734 4.739 1.00 0.00 8 TYR A N 3
ATOM 1565 C CA . TYR A 1 8 ? -16.551 -3.750 4.040 1.00 0.00 8 TYR A CA 3
ATOM 1566 C C . TYR A 1 8 ? -15.648 -3.051 3.062 1.00 0.00 8 TYR A C 3
ATOM 1567 O O . TYR A 1 8 ? -14.447 -3.303 2.989 1.00 0.00 8 TYR A O 3
ATOM 1585 N N . TRP A 1 9 ? -16.261 -2.120 2.341 1.00 0.00 9 TRP A N 3
ATOM 1586 C CA . TRP A 1 9 ? -15.554 -1.306 1.381 1.00 0.00 9 TRP A CA 3
ATOM 1587 C C . TRP A 1 9 ? -14.497 -0.542 2.114 1.00 0.00 9 TRP A C 3
ATOM 1588 O O . TRP A 1 9 ? -13.292 -0.695 1.910 1.00 0.00 9 TRP A O 3
ATOM 1609 N N . LYS A 1 10 ? -15.017 0.278 2.989 1.00 0.00 10 LYS A N 3
ATOM 1610 C CA . LYS A 1 10 ? -14.227 1.129 3.845 1.00 0.00 10 LYS A CA 3
ATOM 1611 C C . LYS A 1 10 ? -13.105 0.341 4.509 1.00 0.00 10 LYS A C 3
ATOM 1612 O O . LYS A 1 10 ? -11.947 0.738 4.458 1.00 0.00 10 LYS A O 3
ATOM 1631 N N . GLN A 1 11 ? -13.448 -0.786 5.118 1.00 0.00 11 GLN A N 3
ATOM 1632 C CA . GLN A 1 11 ? -12.445 -1.609 5.781 1.00 0.00 11 GLN A CA 3
ATOM 1633 C C . GLN A 1 11 ? -11.548 -2.306 4.769 1.00 0.00 11 GLN A C 3
ATOM 1634 O O . GLN A 1 11 ? -10.662 -3.079 5.124 1.00 0.00 11 GLN A O 3
ATOM 1648 N N . TRP A 1 12 ? -11.782 -2.015 3.512 1.00 0.00 12 TRP A N 3
ATOM 1649 C CA . TRP A 1 12 ? -10.996 -2.571 2.435 1.00 0.00 12 TRP A CA 3
ATOM 1650 C C . TRP A 1 12 ? -10.145 -1.489 1.786 1.00 0.00 12 TRP A C 3
ATOM 1651 O O . TRP A 1 12 ? -9.007 -1.741 1.429 1.00 0.00 12 TRP A O 3
ATOM 1672 N N . LEU A 1 13 ? -10.682 -0.280 1.648 1.00 0.00 13 LEU A N 3
ATOM 1673 C CA . LEU A 1 13 ? -9.932 0.815 1.053 1.00 0.00 13 LEU A CA 3
ATOM 1674 C C . LEU A 1 13 ? -9.342 1.707 2.132 1.00 0.00 13 LEU A C 3
ATOM 1675 O O . LEU A 1 13 ? -8.567 2.609 1.836 1.00 0.00 13 LEU A O 3
ATOM 1691 N N . SER A 1 14 ? -9.686 1.442 3.389 1.00 0.00 14 SER A N 3
ATOM 1692 C CA . SER A 1 14 ? -9.142 2.226 4.484 1.00 0.00 14 SER A CA 3
ATOM 1693 C C . SER A 1 14 ? -7.842 1.606 4.938 1.00 0.00 14 SER A C 3
ATOM 1694 O O . SER A 1 14 ? -6.859 2.297 5.175 1.00 0.00 14 SER A O 3
ATOM 1702 N N . LEU A 1 15 ? -7.855 0.290 5.053 1.00 0.00 15 LEU A N 3
ATOM 1703 C CA . LEU A 1 15 ? -6.691 -0.451 5.459 1.00 0.00 15 LEU A CA 3
ATOM 1704 C C . LEU A 1 15 ? -5.798 -0.749 4.273 1.00 0.00 15 LEU A C 3
ATOM 1705 O O . LEU A 1 15 ? -4.642 -0.333 4.233 1.00 0.00 15 LEU A O 3
ATOM 1721 N N . ARG A 1 16 ? -6.342 -1.459 3.302 1.00 0.00 16 ARG A N 3
ATOM 1722 C CA . ARG A 1 16 ? -5.581 -1.807 2.099 1.00 0.00 16 ARG A CA 3
ATOM 1723 C C . ARG A 1 16 ? -4.849 -0.603 1.538 1.00 0.00 16 ARG A C 3
ATOM 1724 O O . ARG A 1 16 ? -3.814 -0.736 0.889 1.00 0.00 16 ARG A O 3
ATOM 1745 N N . ASN A 1 17 ? -5.409 0.563 1.793 1.00 0.00 17 ASN A N 3
ATOM 1746 C CA . ASN A 1 17 ? -4.853 1.816 1.331 1.00 0.00 17 ASN A CA 3
ATOM 1747 C C . ASN A 1 17 ? -3.490 2.086 1.974 1.00 0.00 17 ASN A C 3
ATOM 1748 O O . ASN A 1 17 ? -2.453 1.855 1.356 1.00 0.00 17 ASN A O 3
ATOM 1759 N N . PRO A 1 18 ? -3.455 2.579 3.229 1.00 0.00 18 PRO A N 3
ATOM 1760 C CA . PRO A 1 18 ? -2.216 2.862 3.913 1.00 0.00 18 PRO A CA 3
ATOM 1761 C C . PRO A 1 18 ? -1.289 1.669 3.927 1.00 0.00 18 PRO A C 3
ATOM 1762 O O . PRO A 1 18 ? -0.088 1.793 4.170 1.00 0.00 18 PRO A O 3
ATOM 1773 N N . ILE A 1 19 ? -1.864 0.507 3.682 1.00 0.00 19 ILE A N 3
ATOM 1774 C CA . ILE A 1 19 ? -1.093 -0.726 3.685 1.00 0.00 19 ILE A CA 3
ATOM 1775 C C . ILE A 1 19 ? -0.217 -0.838 2.454 1.00 0.00 19 ILE A C 3
ATOM 1776 O O . ILE A 1 19 ? 0.939 -1.223 2.545 1.00 0.00 19 ILE A O 3
ATOM 1792 N N . LEU A 1 20 ? -0.762 -0.449 1.321 1.00 0.00 20 LEU A N 3
ATOM 1793 C CA . LEU A 1 20 ? -0.017 -0.481 0.066 1.00 0.00 20 LEU A CA 3
ATOM 1794 C C . LEU A 1 20 ? 1.085 0.527 0.167 1.00 0.00 20 LEU A C 3
ATOM 1795 O O . LEU A 1 20 ? 2.230 0.280 -0.205 1.00 0.00 20 LEU A O 3
ATOM 1811 N N . VAL A 1 21 ? 0.729 1.641 0.769 1.00 0.00 21 VAL A N 3
ATOM 1812 C CA . VAL A 1 21 ? 1.645 2.686 1.038 1.00 0.00 21 VAL A CA 3
ATOM 1813 C C . VAL A 1 21 ? 2.780 2.127 1.856 1.00 0.00 21 VAL A C 3
ATOM 1814 O O . VAL A 1 21 ? 3.955 2.260 1.526 1.00 0.00 21 VAL A O 3
ATOM 1827 N N . PHE A 1 22 ? 2.364 1.475 2.939 1.00 0.00 22 PHE A N 3
ATOM 1828 C CA . PHE A 1 22 ? 3.258 0.853 3.871 1.00 0.00 22 PHE A CA 3
ATOM 1829 C C . PHE A 1 22 ? 4.198 -0.063 3.126 1.00 0.00 22 PHE A C 3
ATOM 1830 O O . PHE A 1 22 ? 5.342 -0.256 3.520 1.00 0.00 22 PHE A O 3
ATOM 1847 N N . LEU A 1 23 ? 3.712 -0.595 2.024 1.00 0.00 23 LEU A N 3
ATOM 1848 C CA . LEU A 1 23 ? 4.562 -1.472 1.196 1.00 0.00 23 LEU A CA 3
ATOM 1849 C C . LEU A 1 23 ? 5.383 -0.635 0.245 1.00 0.00 23 LEU A C 3
ATOM 1850 O O . LEU A 1 23 ? 6.508 -0.978 -0.117 1.00 0.00 23 LEU A O 3
ATOM 1866 N N . LYS A 1 24 ? 4.791 0.466 -0.147 1.00 0.00 24 LYS A N 3
ATOM 1867 C CA . LYS A 1 24 ? 5.398 1.399 -1.055 1.00 0.00 24 LYS A CA 3
ATOM 1868 C C . LYS A 1 24 ? 6.597 2.052 -0.410 1.00 0.00 24 LYS A C 3
ATOM 1869 O O . LYS A 1 24 ? 7.647 2.218 -1.026 1.00 0.00 24 LYS A O 3
ATOM 1888 N N . THR A 1 25 ? 6.416 2.395 0.847 1.00 0.00 25 THR A N 3
ATOM 1889 C CA . THR A 1 25 ? 7.444 3.018 1.643 1.00 0.00 25 THR A CA 3
ATOM 1890 C C . THR A 1 25 ? 8.528 2.013 1.979 1.00 0.00 25 THR A C 3
ATOM 1891 O O . THR A 1 25 ? 9.713 2.306 1.874 1.00 0.00 25 THR A O 3
ATOM 1902 N N . ARG A 1 26 ? 8.123 0.811 2.368 1.00 0.00 26 ARG A N 3
ATOM 1903 C CA . ARG A 1 26 ? 9.090 -0.224 2.687 1.00 0.00 26 ARG A CA 3
ATOM 1904 C C . ARG A 1 26 ? 10.018 -0.435 1.501 1.00 0.00 26 ARG A C 3
ATOM 1905 O O . ARG A 1 26 ? 11.229 -0.566 1.646 1.00 0.00 26 ARG A O 3
ATOM 1926 N N . VAL A 1 27 ? 9.410 -0.431 0.328 1.00 0.00 27 VAL A N 3
ATOM 1927 C CA . VAL A 1 27 ? 10.096 -0.597 -0.936 1.00 0.00 27 VAL A CA 3
ATOM 1928 C C . VAL A 1 27 ? 10.848 0.678 -1.311 1.00 0.00 27 VAL A C 3
ATOM 1929 O O . VAL A 1 27 ? 11.767 0.658 -2.124 1.00 0.00 27 VAL A O 3
ATOM 1942 N N . LEU A 1 28 ? 10.431 1.777 -0.700 1.00 0.00 28 LEU A N 3
ATOM 1943 C CA . LEU A 1 28 ? 11.000 3.078 -0.918 1.00 0.00 28 LEU A CA 3
ATOM 1944 C C . LEU A 1 28 ? 12.224 3.219 -0.057 1.00 0.00 28 LEU A C 3
ATOM 1945 O O . LEU A 1 28 ? 13.302 3.556 -0.527 1.00 0.00 28 LEU A O 3
ATOM 1961 N N . LYS A 1 29 ? 12.033 2.914 1.208 1.00 0.00 29 LYS A N 3
ATOM 1962 C CA . LYS A 1 29 ? 13.109 2.967 2.179 1.00 0.00 29 LYS A CA 3
ATOM 1963 C C . LYS A 1 29 ? 14.130 1.908 1.835 1.00 0.00 29 LYS A C 3
ATOM 1964 O O . LYS A 1 29 ? 15.313 2.034 2.137 1.00 0.00 29 LYS A O 3
ATOM 1983 N N . ARG A 1 30 ? 13.650 0.890 1.145 1.00 0.00 30 ARG A N 3
ATOM 1984 C CA . ARG A 1 30 ? 14.473 -0.189 0.682 1.00 0.00 30 ARG A CA 3
ATOM 1985 C C . ARG A 1 30 ? 15.203 0.275 -0.558 1.00 0.00 30 ARG A C 3
ATOM 1986 O O . ARG A 1 30 ? 16.336 -0.113 -0.817 1.00 0.00 30 ARG A O 3
ATOM 2007 N N . TRP A 1 31 ? 14.529 1.162 -1.278 1.00 0.00 31 TRP A N 3
ATOM 2008 C CA . TRP A 1 31 ? 15.025 1.782 -2.449 1.00 0.00 31 TRP A CA 3
ATOM 2009 C C . TRP A 1 31 ? 16.060 2.791 -2.020 1.00 0.00 31 TRP A C 3
ATOM 2010 O O . TRP A 1 31 ? 17.148 2.878 -2.587 1.00 0.00 31 TRP A O 3
ATOM 2031 N N . ARG A 1 32 ? 15.721 3.507 -0.944 1.00 0.00 32 ARG A N 3
ATOM 2032 C CA . ARG A 1 32 ? 16.606 4.464 -0.347 1.00 0.00 32 ARG A CA 3
ATOM 2033 C C . ARG A 1 32 ? 17.860 3.736 0.081 1.00 0.00 32 ARG A C 3
ATOM 2034 O O . ARG A 1 32 ? 18.978 4.082 -0.288 1.00 0.00 32 ARG A O 3
ATOM 2055 N N . LEU A 1 33 ? 17.604 2.686 0.837 1.00 0.00 33 LEU A N 3
ATOM 2056 C CA . LEU A 1 33 ? 18.585 1.785 1.361 1.00 0.00 33 LEU A CA 3
ATOM 2057 C C . LEU A 1 33 ? 19.379 1.161 0.255 1.00 0.00 33 LEU A C 3
ATOM 2058 O O . LEU A 1 33 ? 20.597 1.020 0.320 1.00 0.00 33 LEU A O 3
ATOM 2074 N N . PHE A 1 34 ? 18.652 0.828 -0.771 1.00 0.00 34 PHE A N 3
ATOM 2075 C CA . PHE A 1 34 ? 19.223 0.235 -1.955 1.00 0.00 34 PHE A CA 3
ATOM 2076 C C . PHE A 1 34 ? 20.035 1.269 -2.662 1.00 0.00 34 PHE A C 3
ATOM 2077 O O . PHE A 1 34 ? 20.943 0.975 -3.438 1.00 0.00 34 PHE A O 3
ATOM 2094 N N . SER A 1 35 ? 19.693 2.495 -2.346 1.00 0.00 35 SER A N 3
ATOM 2095 C CA . SER A 1 35 ? 20.396 3.646 -2.923 1.00 0.00 35 SER A CA 3
ATOM 2096 C C . SER A 1 35 ? 21.513 4.137 -2.000 1.00 0.00 35 SER A C 3
ATOM 2097 O O . SER A 1 35 ? 22.492 4.717 -2.469 1.00 0.00 35 SER A O 3
ATOM 2105 N N . LYS A 1 36 ? 21.377 3.908 -0.692 1.00 0.00 36 LYS A N 3
ATOM 2106 C CA . LYS A 1 36 ? 22.404 4.345 0.251 1.00 0.00 36 LYS A CA 3
ATOM 2107 C C . LYS A 1 36 ? 23.520 3.325 0.340 1.00 0.00 36 LYS A C 3
ATOM 2108 O O . LYS A 1 36 ? 24.702 3.668 0.386 1.00 0.00 36 LYS A O 3
ATOM 2127 N N . HIS A 1 37 ? 23.127 2.069 0.367 1.00 0.00 37 HIS A N 3
ATOM 2128 C CA . HIS A 1 37 ? 24.075 0.968 0.458 1.00 0.00 37 HIS A CA 3
ATOM 2129 C C . HIS A 1 37 ? 24.915 0.853 -0.813 1.00 0.00 37 HIS A C 3
ATOM 2130 O O . HIS A 1 37 ? 26.060 0.405 -0.772 1.00 0.00 37 HIS A O 3
ATOM 2145 N N . GLU A 1 38 ? 24.337 1.251 -1.942 1.00 0.00 38 GLU A N 3
ATOM 2146 C CA . GLU A 1 38 ? 25.032 1.187 -3.215 1.00 0.00 38 GLU A CA 3
ATOM 2147 C C . GLU A 1 38 ? 25.698 2.521 -3.541 1.00 0.00 38 GLU A C 3
ATOM 2148 O O . GLU A 1 38 ? 24.997 3.555 -3.508 1.00 0.00 38 GLU A O 3
ATOM 2161 N N . VAL A 1 1 ? -26.467 2.089 -0.869 1.00 0.00 1 VAL A N 4
ATOM 2162 C CA . VAL A 1 1 ? -25.272 1.215 -0.751 1.00 0.00 1 VAL A CA 4
ATOM 2163 C C . VAL A 1 1 ? -25.429 0.223 0.396 1.00 0.00 1 VAL A C 4
ATOM 2164 O O . VAL A 1 1 ? -25.896 0.580 1.478 1.00 0.00 1 VAL A O 4
ATOM 2179 N N . MET A 1 2 ? -25.045 -1.026 0.151 1.00 0.00 2 MET A N 4
ATOM 2180 C CA . MET A 1 2 ? -25.144 -2.068 1.149 1.00 0.00 2 MET A CA 4
ATOM 2181 C C . MET A 1 2 ? -24.166 -1.822 2.303 1.00 0.00 2 MET A C 4
ATOM 2182 O O . MET A 1 2 ? -22.954 -1.797 2.102 1.00 0.00 2 MET A O 4
ATOM 2196 N N . PRO A 1 3 ? -24.690 -1.631 3.531 1.00 0.00 3 PRO A N 4
ATOM 2197 C CA . PRO A 1 3 ? -23.879 -1.377 4.732 1.00 0.00 3 PRO A CA 4
ATOM 2198 C C . PRO A 1 3 ? -22.665 -2.279 4.856 1.00 0.00 3 PRO A C 4
ATOM 2199 O O . PRO A 1 3 ? -21.671 -1.924 5.481 1.00 0.00 3 PRO A O 4
ATOM 2210 N N . LYS A 1 4 ? -22.777 -3.453 4.291 1.00 0.00 4 LYS A N 4
ATOM 2211 C CA . LYS A 1 4 ? -21.707 -4.444 4.348 1.00 0.00 4 LYS A CA 4
ATOM 2212 C C . LYS A 1 4 ? -20.824 -4.393 3.116 1.00 0.00 4 LYS A C 4
ATOM 2213 O O . LYS A 1 4 ? -19.709 -4.904 3.132 1.00 0.00 4 LYS A O 4
ATOM 2232 N N . GLN A 1 5 ? -21.322 -3.792 2.048 1.00 0.00 5 GLN A N 4
ATOM 2233 C CA . GLN A 1 5 ? -20.564 -3.703 0.820 1.00 0.00 5 GLN A CA 4
ATOM 2234 C C . GLN A 1 5 ? -19.713 -2.446 0.804 1.00 0.00 5 GLN A C 4
ATOM 2235 O O . GLN A 1 5 ? -18.641 -2.421 0.200 1.00 0.00 5 GLN A O 4
ATOM 2249 N N . ILE A 1 6 ? -20.167 -1.419 1.502 1.00 0.00 6 ILE A N 4
ATOM 2250 C CA . ILE A 1 6 ? -19.417 -0.190 1.581 1.00 0.00 6 ILE A CA 4
ATOM 2251 C C . ILE A 1 6 ? -18.425 -0.268 2.736 1.00 0.00 6 ILE A C 4
ATOM 2252 O O . ILE A 1 6 ? -17.370 0.363 2.711 1.00 0.00 6 ILE A O 4
ATOM 2268 N N . VAL A 1 7 ? -18.761 -1.098 3.727 1.00 0.00 7 VAL A N 4
ATOM 2269 C CA . VAL A 1 7 ? -17.914 -1.327 4.872 1.00 0.00 7 VAL A CA 4
ATOM 2270 C C . VAL A 1 7 ? -16.788 -2.235 4.432 1.00 0.00 7 VAL A C 4
ATOM 2271 O O . VAL A 1 7 ? -15.632 -2.029 4.764 1.00 0.00 7 VAL A O 4
ATOM 2284 N N . TYR A 1 8 ? -17.166 -3.204 3.606 1.00 0.00 8 TYR A N 4
ATOM 2285 C CA . TYR A 1 8 ? -16.229 -4.135 3.005 1.00 0.00 8 TYR A CA 4
ATOM 2286 C C . TYR A 1 8 ? -15.247 -3.329 2.202 1.00 0.00 8 TYR A C 4
ATOM 2287 O O . TYR A 1 8 ? -14.033 -3.472 2.323 1.00 0.00 8 TYR A O 4
ATOM 2305 N N . TRP A 1 9 ? -15.818 -2.432 1.405 1.00 0.00 9 TRP A N 4
ATOM 2306 C CA . TRP A 1 9 ? -15.040 -1.527 0.588 1.00 0.00 9 TRP A CA 4
ATOM 2307 C C . TRP A 1 9 ? -14.156 -0.729 1.494 1.00 0.00 9 TRP A C 4
ATOM 2308 O O . TRP A 1 9 ? -12.928 -0.797 1.467 1.00 0.00 9 TRP A O 4
ATOM 2329 N N . LYS A 1 10 ? -14.855 0.020 2.306 1.00 0.00 10 LYS A N 4
ATOM 2330 C CA . LYS A 1 10 ? -14.259 0.885 3.296 1.00 0.00 10 LYS A CA 4
ATOM 2331 C C . LYS A 1 10 ? -13.189 0.147 4.089 1.00 0.00 10 LYS A C 4
ATOM 2332 O O . LYS A 1 10 ? -12.070 0.625 4.222 1.00 0.00 10 LYS A O 4
ATOM 2351 N N . GLN A 1 11 ? -13.529 -1.027 4.601 1.00 0.00 11 GLN A N 4
ATOM 2352 C CA . GLN A 1 11 ? -12.570 -1.809 5.374 1.00 0.00 11 GLN A CA 4
ATOM 2353 C C . GLN A 1 11 ? -11.521 -2.444 4.472 1.00 0.00 11 GLN A C 4
ATOM 2354 O O . GLN A 1 11 ? -10.663 -3.199 4.923 1.00 0.00 11 GLN A O 4
ATOM 2368 N N . TRP A 1 12 ? -11.598 -2.122 3.202 1.00 0.00 12 TRP A N 4
ATOM 2369 C CA . TRP A 1 12 ? -10.656 -2.618 2.222 1.00 0.00 12 TRP A CA 4
ATOM 2370 C C . TRP A 1 12 ? -9.792 -1.482 1.692 1.00 0.00 12 TRP A C 4
ATOM 2371 O O . TRP A 1 12 ? -8.608 -1.669 1.473 1.00 0.00 12 TRP A O 4
ATOM 2392 N N . LEU A 1 13 ? -10.373 -0.300 1.502 1.00 0.00 13 LEU A N 4
ATOM 2393 C CA . LEU A 1 13 ? -9.618 0.841 1.012 1.00 0.00 13 LEU A CA 4
ATOM 2394 C C . LEU A 1 13 ? -9.192 1.731 2.166 1.00 0.00 13 LEU A C 4
ATOM 2395 O O . LEU A 1 13 ? -8.413 2.655 1.981 1.00 0.00 13 LEU A O 4
ATOM 2411 N N . SER A 1 14 ? -9.681 1.437 3.366 1.00 0.00 14 SER A N 4
ATOM 2412 C CA . SER A 1 14 ? -9.298 2.218 4.529 1.00 0.00 14 SER A CA 4
ATOM 2413 C C . SER A 1 14 ? -8.024 1.649 5.108 1.00 0.00 14 SER A C 4
ATOM 2414 O O . SER A 1 14 ? -7.090 2.379 5.431 1.00 0.00 14 SER A O 4
ATOM 2422 N N . LEU A 1 15 ? -7.999 0.334 5.230 1.00 0.00 15 LEU A N 4
ATOM 2423 C CA . LEU A 1 15 ? -6.851 -0.362 5.754 1.00 0.00 15 LEU A CA 4
ATOM 2424 C C . LEU A 1 15 ? -5.816 -0.593 4.675 1.00 0.00 15 LEU A C 4
ATOM 2425 O O . LEU A 1 15 ? -4.681 -0.135 4.781 1.00 0.00 15 LEU A O 4
ATOM 2441 N N . ARG A 1 16 ? -6.213 -1.295 3.632 1.00 0.00 16 ARG A N 4
ATOM 2442 C CA . ARG A 1 16 ? -5.301 -1.577 2.525 1.00 0.00 16 ARG A CA 4
ATOM 2443 C C . ARG A 1 16 ? -4.577 -0.321 2.073 1.00 0.00 16 ARG A C 4
ATOM 2444 O O . ARG A 1 16 ? -3.471 -0.385 1.542 1.00 0.00 16 ARG A O 4
ATOM 2465 N N . ASN A 1 17 ? -5.226 0.808 2.284 1.00 0.00 17 ASN A N 4
ATOM 2466 C CA . ASN A 1 17 ? -4.694 2.100 1.910 1.00 0.00 17 ASN A CA 4
ATOM 2467 C C . ASN A 1 17 ? -3.379 2.396 2.635 1.00 0.00 17 ASN A C 4
ATOM 2468 O O . ASN A 1 17 ? -2.304 2.191 2.074 1.00 0.00 17 ASN A O 4
ATOM 2479 N N . PRO A 1 18 ? -3.420 2.887 3.890 1.00 0.00 18 PRO A N 4
ATOM 2480 C CA . PRO A 1 18 ? -2.220 3.191 4.629 1.00 0.00 18 PRO A CA 4
ATOM 2481 C C . PRO A 1 18 ? -1.276 2.015 4.685 1.00 0.00 18 PRO A C 4
ATOM 2482 O O . PRO A 1 18 ? -0.083 2.164 4.942 1.00 0.00 18 PRO A O 4
ATOM 2493 N N . ILE A 1 19 ? -1.832 0.837 4.460 1.00 0.00 19 ILE A N 4
ATOM 2494 C CA . ILE A 1 19 ? -1.041 -0.387 4.508 1.00 0.00 19 ILE A CA 4
ATOM 2495 C C . ILE A 1 19 ? -0.191 -0.559 3.262 1.00 0.00 19 ILE A C 4
ATOM 2496 O O . ILE A 1 19 ? 0.900 -1.113 3.320 1.00 0.00 19 ILE A O 4
ATOM 2512 N N . LEU A 1 20 ? -0.665 -0.049 2.146 1.00 0.00 20 LEU A N 4
ATOM 2513 C CA . LEU A 1 20 ? 0.107 -0.130 0.914 1.00 0.00 20 LEU A CA 4
ATOM 2514 C C . LEU A 1 20 ? 1.197 0.905 0.994 1.00 0.00 20 LEU A C 4
ATOM 2515 O O . LEU A 1 20 ? 2.348 0.660 0.647 1.00 0.00 20 LEU A O 4
ATOM 2531 N N . VAL A 1 21 ? 0.825 2.045 1.543 1.00 0.00 21 VAL A N 4
ATOM 2532 C CA . VAL A 1 21 ? 1.736 3.113 1.775 1.00 0.00 21 VAL A CA 4
ATOM 2533 C C . VAL A 1 21 ? 2.866 2.603 2.635 1.00 0.00 21 VAL A C 4
ATOM 2534 O O . VAL A 1 21 ? 4.044 2.705 2.303 1.00 0.00 21 VAL A O 4
ATOM 2547 N N . PHE A 1 22 ? 2.440 2.026 3.751 1.00 0.00 22 PHE A N 4
ATOM 2548 C CA . PHE A 1 22 ? 3.315 1.451 4.736 1.00 0.00 22 PHE A CA 4
ATOM 2549 C C . PHE A 1 22 ? 4.259 0.470 4.049 1.00 0.00 22 PHE A C 4
ATOM 2550 O O . PHE A 1 22 ? 5.401 0.286 4.456 1.00 0.00 22 PHE A O 4
ATOM 2567 N N . LEU A 1 23 ? 3.757 -0.112 2.976 1.00 0.00 23 LEU A N 4
ATOM 2568 C CA . LEU A 1 23 ? 4.548 -1.056 2.151 1.00 0.00 23 LEU A CA 4
ATOM 2569 C C . LEU A 1 23 ? 5.437 -0.285 1.216 1.00 0.00 23 LEU A C 4
ATOM 2570 O O . LEU A 1 23 ? 6.555 -0.684 0.892 1.00 0.00 23 LEU A O 4
ATOM 2586 N N . LYS A 1 24 ? 4.891 0.817 0.785 1.00 0.00 24 LYS A N 4
ATOM 2587 C CA . LYS A 1 24 ? 5.536 1.710 -0.136 1.00 0.00 24 LYS A CA 4
ATOM 2588 C C . LYS A 1 24 ? 6.738 2.352 0.505 1.00 0.00 24 LYS A C 4
ATOM 2589 O O . LYS A 1 24 ? 7.812 2.421 -0.084 1.00 0.00 24 LYS A O 4
ATOM 2608 N N . THR A 1 25 ? 6.543 2.785 1.731 1.00 0.00 25 THR A N 4
ATOM 2609 C CA . THR A 1 25 ? 7.591 3.401 2.508 1.00 0.00 25 THR A CA 4
ATOM 2610 C C . THR A 1 25 ? 8.674 2.379 2.787 1.00 0.00 25 THR A C 4
ATOM 2611 O O . THR A 1 25 ? 9.862 2.653 2.637 1.00 0.00 25 THR A O 4
ATOM 2622 N N . ARG A 1 26 ? 8.260 1.176 3.166 1.00 0.00 26 ARG A N 4
ATOM 2623 C CA . ARG A 1 26 ? 9.212 0.113 3.423 1.00 0.00 26 ARG A CA 4
ATOM 2624 C C . ARG A 1 26 ? 10.000 -0.164 2.152 1.00 0.00 26 ARG A C 4
ATOM 2625 O O . ARG A 1 26 ? 11.211 -0.365 2.172 1.00 0.00 26 ARG A O 4
ATOM 2646 N N . VAL A 1 27 ? 9.271 -0.134 1.050 1.00 0.00 27 VAL A N 4
ATOM 2647 C CA . VAL A 1 27 ? 9.805 -0.348 -0.278 1.00 0.00 27 VAL A CA 4
ATOM 2648 C C . VAL A 1 27 ? 10.576 0.885 -0.749 1.00 0.00 27 VAL A C 4
ATOM 2649 O O . VAL A 1 27 ? 11.394 0.811 -1.659 1.00 0.00 27 VAL A O 4
ATOM 2662 N N . LEU A 1 28 ? 10.282 2.009 -0.109 1.00 0.00 28 LEU A N 4
ATOM 2663 C CA . LEU A 1 28 ? 10.882 3.282 -0.406 1.00 0.00 28 LEU A CA 4
ATOM 2664 C C . LEU A 1 28 ? 12.221 3.362 0.276 1.00 0.00 28 LEU A C 4
ATOM 2665 O O . LEU A 1 28 ? 13.238 3.664 -0.335 1.00 0.00 28 LEU A O 4
ATOM 2681 N N . LYS A 1 29 ? 12.190 3.050 1.552 1.00 0.00 29 LYS A N 4
ATOM 2682 C CA . LYS A 1 29 ? 13.387 3.045 2.372 1.00 0.00 29 LYS A CA 4
ATOM 2683 C C . LYS A 1 29 ? 14.290 1.929 1.915 1.00 0.00 29 LYS A C 4
ATOM 2684 O O . LYS A 1 29 ? 15.505 1.976 2.079 1.00 0.00 29 LYS A O 4
ATOM 2703 N N . ARG A 1 30 ? 13.669 0.951 1.289 1.00 0.00 30 ARG A N 4
ATOM 2704 C CA . ARG A 1 30 ? 14.357 -0.176 0.739 1.00 0.00 30 ARG A CA 4
ATOM 2705 C C . ARG A 1 30 ? 14.901 0.213 -0.615 1.00 0.00 30 ARG A C 4
ATOM 2706 O O . ARG A 1 30 ? 15.955 -0.245 -1.036 1.00 0.00 30 ARG A O 4
ATOM 2727 N N . TRP A 1 31 ? 14.168 1.118 -1.253 1.00 0.00 31 TRP A N 4
ATOM 2728 C CA . TRP A 1 31 ? 14.506 1.674 -2.507 1.00 0.00 31 TRP A CA 4
ATOM 2729 C C . TRP A 1 31 ? 15.664 2.609 -2.289 1.00 0.00 31 TRP A C 4
ATOM 2730 O O . TRP A 1 31 ? 16.650 2.584 -3.021 1.00 0.00 31 TRP A O 4
ATOM 2751 N N . ARG A 1 32 ? 15.563 3.395 -1.210 1.00 0.00 32 ARG A N 4
ATOM 2752 C CA . ARG A 1 32 ? 16.625 4.290 -0.838 1.00 0.00 32 ARG A CA 4
ATOM 2753 C C . ARG A 1 32 ? 17.872 3.471 -0.599 1.00 0.00 32 ARG A C 4
ATOM 2754 O O . ARG A 1 32 ? 18.926 3.698 -1.183 1.00 0.00 32 ARG A O 4
ATOM 2775 N N . LEU A 1 33 ? 17.677 2.483 0.254 1.00 0.00 33 LEU A N 4
ATOM 2776 C CA . LEU A 1 33 ? 18.663 1.523 0.646 1.00 0.00 33 LEU A CA 4
ATOM 2777 C C . LEU A 1 33 ? 19.200 0.792 -0.543 1.00 0.00 33 LEU A C 4
ATOM 2778 O O . LEU A 1 33 ? 20.396 0.537 -0.674 1.00 0.00 33 LEU A O 4
ATOM 2794 N N . PHE A 1 34 ? 18.284 0.494 -1.415 1.00 0.00 34 PHE A N 4
ATOM 2795 C CA . PHE A 1 34 ? 18.592 -0.193 -2.645 1.00 0.00 34 PHE A CA 4
ATOM 2796 C C . PHE A 1 34 ? 19.341 0.742 -3.537 1.00 0.00 34 PHE A C 4
ATOM 2797 O O . PHE A 1 34 ? 20.076 0.344 -4.439 1.00 0.00 34 PHE A O 4
ATOM 2814 N N . SER A 1 35 ? 19.148 2.003 -3.238 1.00 0.00 35 SER A N 4
ATOM 2815 C CA . SER A 1 35 ? 19.820 3.068 -3.990 1.00 0.00 35 SER A CA 4
ATOM 2816 C C . SER A 1 35 ? 21.109 3.512 -3.298 1.00 0.00 35 SER A C 4
ATOM 2817 O O . SER A 1 35 ? 22.025 4.008 -3.955 1.00 0.00 35 SER A O 4
ATOM 2825 N N . LYS A 1 36 ? 21.192 3.334 -1.977 1.00 0.00 36 LYS A N 4
ATOM 2826 C CA . LYS A 1 36 ? 22.394 3.730 -1.247 1.0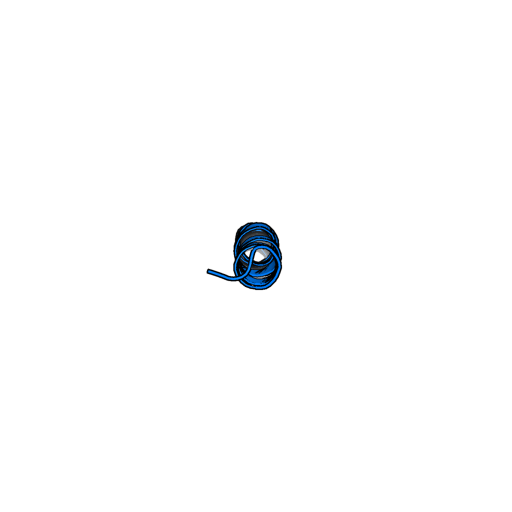0 0.00 36 LYS A CA 4
ATOM 2827 C C . LYS A 1 36 ? 23.453 2.651 -1.348 1.00 0.00 36 LYS A C 4
ATOM 2828 O O . LYS A 1 36 ? 24.641 2.931 -1.513 1.00 0.00 36 LYS A O 4
ATOM 2847 N N . HIS A 1 37 ? 23.001 1.420 -1.243 1.00 0.00 37 HIS A N 4
ATOM 2848 C CA . HIS A 1 37 ? 23.885 0.264 -1.312 1.00 0.00 37 HIS A CA 4
ATOM 2849 C C . HIS A 1 37 ? 24.462 0.092 -2.714 1.00 0.00 37 HIS A C 4
ATOM 2850 O O . HIS A 1 37 ? 25.617 -0.301 -2.876 1.00 0.00 37 HIS A O 4
ATOM 2865 N N . GLU A 1 38 ? 23.650 0.382 -3.723 1.00 0.00 38 GLU A N 4
ATOM 2866 C CA . GLU A 1 38 ? 24.077 0.256 -5.106 1.00 0.00 38 GLU A CA 4
ATOM 2867 C C . GLU A 1 38 ? 24.598 1.587 -5.638 1.00 0.00 38 GLU A C 4
ATOM 2868 O O . GLU A 1 38 ? 24.984 2.443 -4.815 1.00 0.00 38 GLU A O 4
ATOM 2881 N N . VAL A 1 1 ? -25.842 -6.947 3.457 1.00 0.00 1 VAL A N 5
ATOM 2882 C CA . VAL A 1 1 ? -26.401 -5.632 3.868 1.00 0.00 1 VAL A CA 5
ATOM 2883 C C . VAL A 1 1 ? -25.453 -4.494 3.507 1.00 0.00 1 VAL A C 5
ATOM 2884 O O . VAL A 1 1 ? -24.255 -4.708 3.319 1.00 0.00 1 VAL A O 5
ATOM 2899 N N . MET A 1 2 ? -26.000 -3.288 3.406 1.00 0.00 2 MET A N 5
ATOM 2900 C CA . MET A 1 2 ? -25.222 -2.114 3.071 1.00 0.00 2 MET A CA 5
ATOM 2901 C C . MET A 1 2 ? -24.159 -1.828 4.132 1.00 0.00 2 MET A C 5
ATOM 2902 O O . MET A 1 2 ? -22.967 -1.820 3.836 1.00 0.00 2 MET A O 5
ATOM 2916 N N . PRO A 1 3 ? -24.578 -1.585 5.387 1.00 0.00 3 PRO A N 5
ATOM 2917 C CA . PRO A 1 3 ? -23.667 -1.294 6.501 1.00 0.00 3 PRO A CA 5
ATOM 2918 C C . PRO A 1 3 ? -22.436 -2.181 6.518 1.00 0.00 3 PRO A C 5
ATOM 2919 O O . PRO A 1 3 ? -21.380 -1.796 7.012 1.00 0.00 3 PRO A O 5
ATOM 2930 N N . LYS A 1 4 ? -22.593 -3.373 5.997 1.00 0.00 4 LYS A N 5
ATOM 2931 C CA . LYS A 1 4 ? -21.509 -4.350 5.946 1.00 0.00 4 LYS A CA 5
ATOM 2932 C C . LYS A 1 4 ? -20.807 -4.332 4.602 1.00 0.00 4 LYS A C 5
ATOM 2933 O O . LYS A 1 4 ? -19.687 -4.814 4.480 1.00 0.00 4 LYS A O 5
ATOM 2952 N N . GLN A 1 5 ? -21.468 -3.787 3.594 1.00 0.00 5 GLN A N 5
ATOM 2953 C CA . GLN A 1 5 ? -20.902 -3.726 2.265 1.00 0.00 5 GLN A CA 5
ATOM 2954 C C . GLN A 1 5 ? -20.066 -2.467 2.094 1.00 0.00 5 GLN A C 5
ATOM 2955 O O . GLN A 1 5 ? -19.089 -2.460 1.348 1.00 0.00 5 GLN A O 5
ATOM 2969 N N . ILE A 1 6 ? -20.422 -1.420 2.820 1.00 0.00 6 ILE A N 5
ATOM 2970 C CA . ILE A 1 6 ? -19.675 -0.189 2.760 1.00 0.00 6 ILE A CA 5
ATOM 2971 C C . ILE A 1 6 ? -18.534 -0.234 3.769 1.00 0.00 6 ILE A C 5
ATOM 2972 O O . ILE A 1 6 ? -17.495 0.395 3.581 1.00 0.00 6 ILE A O 5
ATOM 2988 N N . VAL A 1 7 ? -18.729 -1.033 4.821 1.00 0.00 7 VAL A N 5
ATOM 2989 C CA . VAL A 1 7 ? -17.732 -1.229 5.846 1.00 0.00 7 VAL A CA 5
ATOM 2990 C C . VAL A 1 7 ? -16.675 -2.150 5.284 1.00 0.00 7 VAL A C 5
ATOM 2991 O O . VAL A 1 7 ? -15.484 -1.940 5.459 1.00 0.00 7 VAL A O 5
ATOM 3004 N N . TYR A 1 8 ? -17.155 -3.136 4.536 1.00 0.00 8 TYR A N 5
ATOM 3005 C CA . TYR A 1 8 ? -16.300 -4.083 3.842 1.00 0.00 8 TYR A CA 5
ATOM 3006 C C . TYR A 1 8 ? -15.433 -3.300 2.898 1.00 0.00 8 TYR A C 5
ATOM 3007 O O . TYR A 1 8 ? -14.215 -3.453 2.855 1.00 0.00 8 TYR A O 5
ATOM 3025 N N . TRP A 1 9 ? -16.102 -2.415 2.170 1.00 0.00 9 TRP A N 5
ATOM 3026 C CA . TRP A 1 9 ? -15.436 -1.535 1.234 1.00 0.00 9 TRP A CA 5
ATOM 3027 C C . TRP A 1 9 ? -14.451 -0.706 1.998 1.00 0.00 9 TRP A C 5
ATOM 3028 O O . TRP A 1 9 ? -13.235 -0.774 1.824 1.00 0.00 9 TRP A O 5
ATOM 3049 N N . LYS A 1 10 ? -15.049 0.067 2.864 1.00 0.00 10 LYS A N 5
ATOM 3050 C CA . LYS A 1 10 ? -14.345 0.967 3.747 1.00 0.00 10 LYS A CA 5
ATOM 3051 C C . LYS A 1 10 ? -13.188 0.260 4.439 1.00 0.00 10 LYS A C 5
ATOM 3052 O O . LYS A 1 10 ? -12.069 0.757 4.453 1.00 0.00 10 LYS A O 5
ATOM 3071 N N . GLN A 1 11 ? -13.459 -0.908 5.003 1.00 0.00 11 GLN A N 5
ATOM 3072 C CA . GLN A 1 11 ? -12.422 -1.664 5.692 1.00 0.00 11 GLN A CA 5
ATOM 3073 C C . GLN A 1 11 ? -11.469 -2.318 4.705 1.00 0.00 11 GLN A C 5
ATOM 3074 O O . GLN A 1 11 ? -10.562 -3.057 5.084 1.00 0.00 11 GLN A O 5
ATOM 3088 N N . TRP A 1 12 ? -11.679 -2.038 3.441 1.00 0.00 12 TRP A N 5
ATOM 3089 C CA . TRP A 1 12 ? -10.838 -2.564 2.390 1.00 0.00 12 TRP A CA 5
ATOM 3090 C C . TRP A 1 12 ? -10.006 -1.453 1.769 1.00 0.00 12 TRP A C 5
ATOM 3091 O O . TRP A 1 12 ? -8.850 -1.667 1.445 1.00 0.00 12 TRP A O 5
ATOM 3112 N N . LEU A 1 13 ? -10.576 -0.261 1.622 1.00 0.00 13 LEU A N 5
ATOM 3113 C CA . LEU A 1 13 ? -9.841 0.858 1.052 1.00 0.00 13 LEU A CA 5
ATOM 3114 C C . LEU A 1 13 ? -9.279 1.743 2.148 1.00 0.00 13 LEU A C 5
ATOM 3115 O O . LEU A 1 13 ? -8.454 2.608 1.885 1.00 0.00 13 LEU A O 5
ATOM 3131 N N . SER A 1 14 ? -9.707 1.515 3.383 1.00 0.00 14 SER A N 5
ATOM 3132 C CA . SER A 1 14 ? -9.203 2.301 4.495 1.00 0.00 14 SER A CA 5
ATOM 3133 C C . SER A 1 14 ? -7.902 1.710 4.988 1.00 0.00 14 SER A C 5
ATOM 3134 O O . SER A 1 14 ? -6.942 2.427 5.246 1.00 0.00 14 SER A O 5
ATOM 3142 N N . LEU A 1 15 ? -7.887 0.397 5.119 1.00 0.00 15 LEU A N 5
ATOM 3143 C CA . LEU A 1 15 ? -6.717 -0.314 5.568 1.00 0.00 15 LEU A CA 5
ATOM 3144 C C . LEU A 1 15 ? -5.776 -0.593 4.418 1.00 0.00 15 LEU A C 5
ATOM 3145 O O . LEU A 1 15 ? -4.625 -0.162 4.428 1.00 0.00 15 LEU A O 5
ATOM 3161 N N . ARG A 1 16 ? -6.273 -1.304 3.423 1.00 0.00 16 ARG A N 5
ATOM 3162 C CA . ARG A 1 16 ? -5.458 -1.633 2.253 1.00 0.00 16 ARG A CA 5
ATOM 3163 C C . ARG A 1 16 ? -4.721 -0.407 1.745 1.00 0.00 16 ARG A C 5
ATOM 3164 O O . ARG A 1 16 ? -3.633 -0.504 1.189 1.00 0.00 16 ARG A O 5
ATOM 3185 N N . ASN A 1 17 ? -5.332 0.738 1.950 1.00 0.00 17 ASN A N 5
ATOM 3186 C CA . ASN A 1 17 ? -4.773 2.004 1.535 1.00 0.00 17 ASN A CA 5
ATOM 3187 C C . ASN A 1 17 ? -3.423 2.254 2.202 1.00 0.00 17 ASN A C 5
ATOM 3188 O O . ASN A 1 17 ? -2.378 2.072 1.576 1.00 0.00 17 ASN A O 5
ATOM 3199 N N . PRO A 1 18 ? -3.411 2.671 3.487 1.00 0.00 18 PRO A N 5
ATOM 3200 C CA . PRO A 1 18 ? -2.187 2.930 4.205 1.00 0.00 18 PRO A CA 5
ATOM 3201 C C . PRO A 1 18 ? -1.234 1.764 4.118 1.00 0.00 18 PRO A C 5
ATOM 3202 O O . PRO A 1 18 ? -0.024 1.913 4.282 1.00 0.00 18 PRO A O 5
ATOM 3213 N N . ILE A 1 19 ? -1.801 0.597 3.858 1.00 0.00 19 ILE A N 5
ATOM 3214 C CA . ILE A 1 19 ? -0.995 -0.619 3.755 1.00 0.00 19 ILE A CA 5
ATOM 3215 C C . ILE A 1 19 ? -0.212 -0.640 2.450 1.00 0.00 19 ILE A C 5
ATOM 3216 O O . ILE A 1 19 ? 0.912 -1.122 2.391 1.00 0.00 19 ILE A O 5
ATOM 3232 N N . LEU A 1 20 ? -0.803 -0.076 1.421 1.00 0.00 20 LEU A N 5
ATOM 3233 C CA . LEU A 1 20 ? -0.150 0.010 0.119 1.00 0.00 20 LEU A CA 5
ATOM 3234 C C . LEU A 1 20 ? 0.987 0.987 0.248 1.00 0.00 20 LEU A C 5
ATOM 3235 O O . LEU A 1 20 ? 2.117 0.732 -0.159 1.00 0.00 20 LEU A O 5
ATOM 3251 N N . VAL A 1 21 ? 0.673 2.086 0.901 1.00 0.00 21 VAL A N 5
ATOM 3252 C CA . VAL A 1 21 ? 1.621 3.107 1.194 1.00 0.00 21 VAL A CA 5
ATOM 3253 C C . VAL A 1 21 ? 2.779 2.506 1.947 1.00 0.00 21 VAL A C 5
ATOM 3254 O O . VAL A 1 21 ? 3.940 2.634 1.574 1.00 0.00 21 VAL A O 5
ATOM 3267 N N . PHE A 1 22 ? 2.403 1.826 3.021 1.00 0.00 22 PHE A N 5
ATOM 3268 C CA . PHE A 1 22 ? 3.326 1.161 3.895 1.00 0.00 22 PHE A CA 5
ATOM 3269 C C . PHE A 1 22 ? 4.209 0.235 3.068 1.00 0.00 22 PHE A C 5
ATOM 3270 O O . PHE A 1 22 ? 5.372 0.008 3.378 1.00 0.00 22 PHE A O 5
ATOM 3287 N N . LEU A 1 23 ? 3.632 -0.252 1.985 1.00 0.00 23 LEU A N 5
ATOM 3288 C CA . LEU A 1 23 ? 4.364 -1.131 1.038 1.00 0.00 23 LEU A CA 5
ATOM 3289 C C . LEU A 1 23 ? 5.238 -0.293 0.148 1.00 0.00 23 LEU A C 5
ATOM 3290 O O . LEU A 1 23 ? 6.306 -0.704 -0.304 1.00 0.00 23 LEU A O 5
ATOM 3306 N N . LYS A 1 24 ? 4.733 0.881 -0.097 1.00 0.00 24 LYS A N 5
ATOM 3307 C CA . LYS A 1 24 ? 5.367 1.857 -0.937 1.00 0.00 24 LYS A CA 5
ATOM 3308 C C . LYS A 1 24 ? 6.587 2.435 -0.261 1.00 0.00 24 LYS A C 5
ATOM 3309 O O . LYS A 1 24 ? 7.645 2.581 -0.869 1.00 0.00 24 LYS A O 5
ATOM 3328 N N . THR A 1 25 ? 6.420 2.738 1.006 1.00 0.00 25 THR A N 5
ATOM 3329 C CA . THR A 1 25 ? 7.478 3.287 1.820 1.00 0.00 25 THR A CA 5
ATOM 3330 C C . THR A 1 25 ? 8.518 2.223 2.122 1.00 0.00 25 THR A C 5
ATOM 3331 O O . THR A 1 25 ? 9.714 2.462 2.006 1.00 0.00 25 THR A O 5
ATOM 3342 N N . ARG A 1 26 ? 8.061 1.032 2.492 1.00 0.00 26 ARG A N 5
ATOM 3343 C CA . ARG A 1 26 ? 8.980 -0.057 2.778 1.00 0.00 26 ARG A CA 5
ATOM 3344 C C . ARG A 1 26 ? 9.886 -0.287 1.578 1.00 0.00 26 ARG A C 5
ATOM 3345 O O . ARG A 1 26 ? 11.088 -0.489 1.707 1.00 0.00 26 ARG A O 5
ATOM 3366 N N . VAL A 1 27 ? 9.269 -0.216 0.411 1.00 0.00 27 VAL A N 5
ATOM 3367 C CA . VAL A 1 27 ? 9.936 -0.383 -0.864 1.00 0.00 27 VAL A CA 5
ATOM 3368 C C . VAL A 1 27 ? 10.755 0.861 -1.207 1.00 0.00 27 VAL A C 5
ATOM 3369 O O . VAL A 1 27 ? 11.665 0.816 -2.028 1.00 0.00 27 VAL A O 5
ATOM 3382 N N . LEU A 1 28 ? 10.401 1.962 -0.560 1.00 0.00 28 LEU A N 5
ATOM 3383 C CA . LEU A 1 28 ? 11.035 3.238 -0.745 1.00 0.00 28 LEU A CA 5
ATOM 3384 C C . LEU A 1 28 ? 12.278 3.289 0.097 1.00 0.00 28 LEU A C 5
ATOM 3385 O O . LEU A 1 28 ? 13.364 3.589 -0.381 1.00 0.00 28 LEU A O 5
ATOM 3401 N N . LYS A 1 29 ? 12.095 2.950 1.354 1.00 0.00 29 LYS A N 5
ATOM 3402 C CA . LYS A 1 29 ? 13.190 2.918 2.305 1.00 0.00 29 LYS A CA 5
ATOM 3403 C C . LYS A 1 29 ? 14.143 1.815 1.915 1.00 0.00 29 LYS A C 5
ATOM 3404 O O . LYS A 1 29 ? 15.337 1.868 2.194 1.00 0.00 29 LYS A O 5
ATOM 3423 N N . ARG A 1 30 ? 13.596 0.846 1.205 1.00 0.00 30 ARG A N 5
ATOM 3424 C CA . ARG A 1 30 ? 14.351 -0.259 0.694 1.00 0.00 30 ARG A CA 5
ATOM 3425 C C . ARG A 1 30 ? 15.085 0.209 -0.539 1.00 0.00 30 ARG A C 5
ATOM 3426 O O . ARG A 1 30 ? 16.193 -0.225 -0.832 1.00 0.00 30 ARG A O 5
ATOM 3447 N N . TRP A 1 31 ? 14.447 1.155 -1.217 1.00 0.00 31 TRP A N 5
ATOM 3448 C CA . TRP A 1 31 ? 14.963 1.789 -2.371 1.00 0.00 31 TRP A CA 5
ATOM 3449 C C . TRP A 1 31 ? 16.062 2.722 -1.927 1.00 0.00 31 TRP A C 5
ATOM 3450 O O . TRP A 1 31 ? 17.133 2.776 -2.523 1.00 0.00 31 TRP A O 5
ATOM 3471 N N . ARG A 1 32 ? 15.796 3.405 -0.810 1.00 0.00 32 ARG A N 5
ATOM 3472 C CA . ARG A 1 32 ? 16.750 4.290 -0.197 1.00 0.00 32 ARG A CA 5
ATOM 3473 C C . ARG A 1 32 ? 17.974 3.484 0.182 1.00 0.00 32 ARG A C 5
ATOM 3474 O O . ARG A 1 32 ? 19.114 3.843 -0.095 1.00 0.00 32 ARG A O 5
ATOM 3495 N N . LEU A 1 33 ? 17.664 2.368 0.810 1.00 0.00 33 LEU A N 5
ATOM 3496 C CA . LEU A 1 33 ? 18.601 1.392 1.271 1.00 0.00 33 LEU A CA 5
ATOM 3497 C C . LEU A 1 33 ? 19.328 0.770 0.116 1.00 0.00 33 LEU A C 5
ATOM 3498 O O . LEU A 1 33 ? 20.534 0.530 0.147 1.00 0.00 33 LEU A O 5
ATOM 3514 N N . PHE A 1 34 ? 18.553 0.538 -0.906 1.00 0.00 34 PHE A N 5
ATOM 3515 C CA . PHE A 1 34 ? 19.047 -0.045 -2.132 1.00 0.00 34 PHE A CA 5
ATOM 3516 C C . PHE A 1 34 ? 19.838 0.976 -2.885 1.00 0.00 34 PHE A C 5
ATOM 3517 O O . PHE A 1 34 ? 20.671 0.666 -3.735 1.00 0.00 34 PHE A O 5
ATOM 3534 N N . SER A 1 35 ? 19.568 2.206 -2.525 1.00 0.00 35 SER A N 5
ATOM 3535 C CA . SER A 1 35 ? 20.266 3.341 -3.138 1.00 0.00 35 SER A CA 5
ATOM 3536 C C . SER A 1 35 ? 21.465 3.755 -2.291 1.00 0.00 35 SER A C 5
ATOM 3537 O O . SER A 1 35 ? 22.465 4.245 -2.815 1.00 0.00 35 SER A O 5
ATOM 3545 N N . LYS A 1 36 ? 21.362 3.554 -0.981 1.00 0.00 36 LYS A N 5
ATOM 3546 C CA . LYS A 1 36 ? 22.450 3.911 -0.077 1.00 0.00 36 LYS A CA 5
ATOM 3547 C C . LYS A 1 36 ? 23.556 2.865 -0.118 1.00 0.00 36 LYS A C 5
ATOM 3548 O O . LYS A 1 36 ? 24.717 3.153 0.174 1.00 0.00 36 LYS A O 5
ATOM 3567 N N . HIS A 1 37 ? 23.180 1.657 -0.495 1.00 0.00 37 HIS A N 5
ATOM 3568 C CA . HIS A 1 37 ? 24.109 0.551 -0.593 1.00 0.00 37 HIS A CA 5
ATOM 3569 C C . HIS A 1 37 ? 25.016 0.735 -1.802 1.00 0.00 37 HIS A C 5
ATOM 3570 O O . HIS A 1 37 ? 26.238 0.835 -1.676 1.00 0.00 37 HIS A O 5
ATOM 3585 N N . GLU A 1 38 ? 24.398 0.785 -2.965 1.00 0.00 38 GLU A N 5
ATOM 3586 C CA . GLU A 1 38 ? 25.128 0.971 -4.214 1.00 0.00 38 GLU A CA 5
ATOM 3587 C C . GLU A 1 38 ? 25.104 2.435 -4.642 1.00 0.00 38 GLU A C 5
ATOM 3588 O O . GLU A 1 38 ? 24.116 3.129 -4.323 1.00 0.00 38 GLU A O 5
ATOM 3601 N N . VAL A 1 1 ? -27.973 -6.842 2.684 1.00 0.00 1 VAL A N 6
ATOM 3602 C CA . VAL A 1 1 ? -28.053 -5.879 3.813 1.00 0.00 1 VAL A CA 6
ATOM 3603 C C . VAL A 1 1 ? -27.694 -4.470 3.357 1.00 0.00 1 VAL A C 6
ATOM 3604 O O . VAL A 1 1 ? -27.153 -4.280 2.267 1.00 0.00 1 VAL A O 6
ATOM 3619 N N . MET A 1 2 ? -28.005 -3.484 4.190 1.00 0.00 2 MET A N 6
ATOM 3620 C CA . MET A 1 2 ? -27.721 -2.105 3.877 1.00 0.00 2 MET A CA 6
ATOM 3621 C C . MET A 1 2 ? -26.231 -1.800 4.028 1.00 0.00 2 MET A C 6
ATOM 3622 O O . MET A 1 2 ? -25.579 -1.391 3.067 1.00 0.00 2 MET A O 6
ATOM 3636 N N . PRO A 1 3 ? -25.665 -1.999 5.233 1.00 0.00 3 PRO A N 6
ATOM 3637 C CA . PRO A 1 3 ? -24.254 -1.752 5.500 1.00 0.00 3 PRO A CA 6
ATOM 3638 C C . PRO A 1 3 ? -23.438 -3.042 5.332 1.00 0.00 3 PRO A C 6
ATOM 3639 O O . PRO A 1 3 ? -23.841 -3.932 4.582 1.00 0.00 3 PRO A O 6
ATOM 3650 N N . LYS A 1 4 ? -22.307 -3.153 6.022 1.00 0.00 4 LYS A N 6
ATOM 3651 C CA . LYS A 1 4 ? -21.463 -4.344 5.937 1.00 0.00 4 LYS A CA 6
ATOM 3652 C C . LYS A 1 4 ? -20.793 -4.478 4.575 1.00 0.00 4 LYS A C 6
ATOM 3653 O O . LYS A 1 4 ? -19.720 -5.068 4.472 1.00 0.00 4 LYS A O 6
ATOM 3672 N N . GLN A 1 5 ? -21.408 -3.924 3.535 1.00 0.00 5 GLN A N 6
ATOM 3673 C CA . GLN A 1 5 ? -20.843 -3.989 2.202 1.00 0.00 5 GLN A CA 6
ATOM 3674 C C . GLN A 1 5 ? -20.020 -2.738 1.942 1.00 0.00 5 GLN A C 6
ATOM 3675 O O . GLN A 1 5 ? -19.038 -2.765 1.203 1.00 0.00 5 GLN A O 6
ATOM 3689 N N . ILE A 1 6 ? -20.407 -1.661 2.602 1.00 0.00 6 ILE A N 6
ATOM 3690 C CA . ILE A 1 6 ? -19.704 -0.411 2.498 1.00 0.00 6 ILE A CA 6
ATOM 3691 C C . ILE A 1 6 ? -18.582 -0.380 3.529 1.00 0.00 6 ILE A C 6
ATOM 3692 O O . ILE A 1 6 ? -17.560 0.275 3.336 1.00 0.00 6 ILE A O 6
ATOM 3708 N N . VAL A 1 7 ? -18.781 -1.138 4.610 1.00 0.00 7 VAL A N 6
ATOM 3709 C CA . VAL A 1 7 ? -17.809 -1.259 5.669 1.00 0.00 7 VAL A CA 6
ATOM 3710 C C . VAL A 1 7 ? -16.714 -2.182 5.185 1.00 0.00 7 VAL A C 6
ATOM 3711 O O . VAL A 1 7 ? -15.535 -1.934 5.379 1.00 0.00 7 VAL A O 6
ATOM 3724 N N . TYR A 1 8 ? -17.154 -3.218 4.485 1.00 0.00 8 TYR A N 6
ATOM 3725 C CA . TYR A 1 8 ? -16.269 -4.185 3.867 1.00 0.00 8 TYR A CA 6
ATOM 3726 C C . TYR A 1 8 ? -15.400 -3.443 2.889 1.00 0.00 8 TYR A C 6
ATOM 3727 O O . TYR A 1 8 ? -14.178 -3.571 2.877 1.00 0.00 8 TYR A O 6
ATOM 3745 N N . TRP A 1 9 ? -16.072 -2.614 2.098 1.00 0.00 9 TRP A N 6
ATOM 3746 C CA . TRP A 1 9 ? -15.412 -1.774 1.126 1.00 0.00 9 TRP A CA 6
ATOM 3747 C C . TRP A 1 9 ? -14.465 -0.877 1.862 1.00 0.00 9 TRP A C 6
ATOM 3748 O O . TRP A 1 9 ? -13.244 -0.916 1.711 1.00 0.00 9 TRP A O 6
ATOM 3769 N N . LYS A 1 10 ? -15.100 -0.077 2.680 1.00 0.00 10 LYS A N 6
ATOM 3770 C CA . LYS A 1 10 ? -14.432 0.887 3.524 1.00 0.00 10 LYS A CA 6
ATOM 3771 C C . LYS A 1 10 ? -13.267 0.247 4.268 1.00 0.00 10 LYS A C 6
ATOM 3772 O O . LYS A 1 10 ? -12.156 0.765 4.255 1.00 0.00 10 LYS A O 6
ATOM 3791 N N . GLN A 1 11 ? -13.522 -0.886 4.903 1.00 0.00 11 GLN A N 6
ATOM 3792 C CA . GLN A 1 11 ? -12.479 -1.578 5.647 1.00 0.00 11 GLN A CA 6
ATOM 3793 C C . GLN A 1 11 ? -11.495 -2.263 4.710 1.00 0.00 11 GLN A C 6
ATOM 3794 O O . GLN A 1 11 ? -10.574 -2.952 5.143 1.00 0.00 11 GLN A O 6
ATOM 3808 N N . TRP A 1 12 ? -11.694 -2.061 3.430 1.00 0.00 12 TRP A N 6
ATOM 3809 C CA . TRP A 1 12 ? -10.826 -2.624 2.420 1.00 0.00 12 TRP A CA 6
ATOM 3810 C C . TRP A 1 12 ? -10.008 -1.530 1.752 1.00 0.00 12 TRP A C 6
ATOM 3811 O O . TRP A 1 12 ? -8.846 -1.737 1.452 1.00 0.00 12 TRP A O 6
ATOM 3832 N N . LEU A 1 13 ? -10.601 -0.361 1.535 1.00 0.00 13 LEU A N 6
ATOM 3833 C CA . LEU A 1 13 ? -9.880 0.742 0.913 1.00 0.00 13 LEU A CA 6
ATOM 3834 C C . LEU A 1 13 ? -9.356 1.701 1.965 1.00 0.00 13 LEU A C 6
ATOM 3835 O O . LEU A 1 13 ? -8.543 2.568 1.667 1.00 0.00 13 LEU A O 6
ATOM 3851 N N . SER A 1 14 ? -9.800 1.532 3.204 1.00 0.00 14 SER A N 6
ATOM 3852 C CA . SER A 1 14 ? -9.332 2.387 4.279 1.00 0.00 14 SER A CA 6
ATOM 3853 C C . SER A 1 14 ? -8.029 1.850 4.829 1.00 0.00 14 SER A C 6
ATOM 3854 O O . SER A 1 14 ? -7.091 2.600 5.069 1.00 0.00 14 SER A O 6
ATOM 3862 N N . LEU A 1 15 ? -7.989 0.544 5.028 1.00 0.00 15 LEU A N 6
ATOM 3863 C CA . LEU A 1 15 ? -6.814 -0.115 5.536 1.00 0.00 15 LEU A CA 6
ATOM 3864 C C . LEU A 1 15 ? -5.848 -0.445 4.421 1.00 0.00 15 LEU A C 6
ATOM 3865 O O . LEU A 1 15 ? -4.703 0.002 4.424 1.00 0.00 15 LEU A O 6
ATOM 3881 N N . ARG A 1 16 ? -6.318 -1.223 3.459 1.00 0.00 16 ARG A N 6
ATOM 3882 C CA . ARG A 1 16 ? -5.480 -1.610 2.321 1.00 0.00 16 ARG A CA 6
ATOM 3883 C C . ARG A 1 16 ? -4.737 -0.408 1.760 1.00 0.00 16 ARG A C 6
ATOM 3884 O O . ARG A 1 16 ? -3.638 -0.530 1.223 1.00 0.00 16 ARG A O 6
ATOM 3905 N N . ASN A 1 17 ? -5.358 0.745 1.903 1.00 0.00 17 ASN A N 6
ATOM 3906 C CA . ASN A 1 17 ? -4.802 1.997 1.437 1.00 0.00 17 ASN A CA 6
ATOM 3907 C C . ASN A 1 17 ? -3.486 2.310 2.152 1.00 0.00 17 ASN A C 6
ATOM 3908 O O . ASN A 1 17 ? -2.412 2.105 1.587 1.00 0.00 17 ASN A O 6
ATOM 3919 N N . PRO A 1 18 ? -3.538 2.802 3.411 1.00 0.00 18 PRO A N 6
ATOM 3920 C CA . PRO A 1 18 ? -2.352 3.120 4.176 1.00 0.00 18 PRO A CA 6
ATOM 3921 C C . PRO A 1 18 ? -1.379 1.965 4.203 1.00 0.00 18 PRO A C 6
ATOM 3922 O O . PRO A 1 18 ? -0.188 2.132 4.458 1.00 0.00 18 PRO A O 6
ATOM 3933 N N . ILE A 1 19 ? -1.910 0.785 3.939 1.00 0.00 19 ILE A N 6
ATOM 3934 C CA . ILE A 1 19 ? -1.091 -0.419 3.931 1.00 0.00 19 ILE A CA 6
ATOM 3935 C C . ILE A 1 19 ? -0.187 -0.433 2.710 1.00 0.00 19 ILE A C 6
ATOM 3936 O O . ILE A 1 19 ? 0.994 -0.747 2.797 1.00 0.00 19 ILE A O 6
ATOM 3952 N N . LEU A 1 20 ? -0.760 -0.032 1.593 1.00 0.00 20 LEU A N 6
ATOM 3953 C CA . LEU A 1 20 ? -0.047 0.055 0.320 1.00 0.00 20 LEU A CA 6
ATOM 3954 C C . LEU A 1 20 ? 1.084 1.017 0.502 1.00 0.00 20 LEU A C 6
ATOM 3955 O O . LEU A 1 20 ? 2.231 0.753 0.149 1.00 0.00 20 LEU A O 6
ATOM 3971 N N . VAL A 1 21 ? 0.740 2.110 1.146 1.00 0.00 21 VAL A N 6
ATOM 3972 C CA . VAL A 1 21 ? 1.669 3.120 1.500 1.00 0.00 21 VAL A CA 6
ATOM 3973 C C . VAL A 1 21 ? 2.789 2.497 2.289 1.00 0.00 21 VAL A C 6
ATOM 3974 O O . VAL A 1 21 ? 3.970 2.642 1.979 1.00 0.00 21 VAL A O 6
ATOM 3987 N N . PHE A 1 22 ? 2.363 1.777 3.322 1.00 0.00 22 PHE A N 6
ATOM 3988 C CA . PHE A 1 22 ? 3.249 1.088 4.214 1.00 0.00 22 PHE A CA 6
ATOM 3989 C C . PHE A 1 22 ? 4.170 0.196 3.414 1.00 0.00 22 PHE A C 6
ATOM 3990 O O . PHE A 1 22 ? 5.310 -0.045 3.795 1.00 0.00 22 PHE A O 6
ATOM 4007 N N . LEU A 1 23 ? 3.671 -0.253 2.281 1.00 0.00 23 LEU A N 6
ATOM 4008 C CA . LEU A 1 23 ? 4.497 -1.096 1.395 1.00 0.00 23 LEU A CA 6
ATOM 4009 C C . LEU A 1 23 ? 5.338 -0.216 0.503 1.00 0.00 23 LEU A C 6
ATOM 4010 O O . LEU A 1 23 ? 6.457 -0.559 0.122 1.00 0.00 23 LEU A O 6
ATOM 4026 N N . LYS A 1 24 ? 4.773 0.924 0.186 1.00 0.00 24 LYS A N 6
ATOM 4027 C CA . LYS A 1 24 ? 5.408 1.901 -0.653 1.00 0.00 24 LYS A CA 6
ATOM 4028 C C . LYS A 1 24 ? 6.636 2.452 0.035 1.00 0.00 24 LYS A C 6
ATOM 4029 O O . LYS A 1 24 ? 7.697 2.601 -0.565 1.00 0.00 24 LYS A O 6
ATOM 4048 N N . THR A 1 25 ? 6.469 2.719 1.313 1.00 0.00 25 THR A N 6
ATOM 4049 C CA . THR A 1 25 ? 7.531 3.227 2.149 1.00 0.00 25 THR A CA 6
ATOM 4050 C C . THR A 1 25 ? 8.585 2.157 2.354 1.00 0.00 25 THR A C 6
ATOM 4051 O O . THR A 1 25 ? 9.779 2.418 2.250 1.00 0.00 25 THR A O 6
ATOM 4062 N N . ARG A 1 26 ? 8.142 0.936 2.624 1.00 0.00 26 ARG A N 6
ATOM 4063 C CA . ARG A 1 26 ? 9.073 -0.164 2.810 1.00 0.00 26 ARG A CA 6
ATOM 4064 C C . ARG A 1 26 ? 9.952 -0.290 1.576 1.00 0.00 26 ARG A C 6
ATOM 4065 O O . ARG A 1 26 ? 11.159 -0.488 1.662 1.00 0.00 26 ARG A O 6
ATOM 4086 N N . VAL A 1 27 ? 9.305 -0.135 0.435 1.00 0.00 27 VAL A N 6
ATOM 4087 C CA . VAL A 1 27 ? 9.938 -0.193 -0.867 1.00 0.00 27 VAL A CA 6
ATOM 4088 C C . VAL A 1 27 ? 10.754 1.072 -1.124 1.00 0.00 27 VAL A C 6
ATOM 4089 O O . VAL A 1 27 ? 11.648 1.091 -1.962 1.00 0.00 27 VAL A O 6
ATOM 4102 N N . LEU A 1 28 ? 10.413 2.119 -0.384 1.00 0.00 28 LEU A N 6
ATOM 4103 C CA . LEU A 1 28 ? 11.045 3.408 -0.479 1.00 0.00 28 LEU A CA 6
ATOM 4104 C C . LEU A 1 28 ? 12.317 3.397 0.332 1.00 0.00 28 LEU A C 6
ATOM 4105 O O . LEU A 1 28 ? 13.387 3.766 -0.144 1.00 0.00 28 LEU A O 6
ATOM 4121 N N . LYS A 1 29 ? 12.175 2.927 1.551 1.00 0.00 29 LYS A N 6
ATOM 4122 C CA . LYS A 1 29 ? 13.293 2.811 2.472 1.00 0.00 29 LYS A CA 6
ATOM 4123 C C . LYS A 1 29 ? 14.224 1.729 1.977 1.00 0.00 29 LYS A C 6
ATOM 4124 O O . LYS A 1 29 ? 15.423 1.736 2.246 1.00 0.00 29 LYS A O 6
ATOM 4143 N N . ARG A 1 30 ? 13.648 0.835 1.198 1.00 0.00 30 ARG A N 6
ATOM 4144 C CA . ARG A 1 30 ? 14.374 -0.236 0.583 1.00 0.00 30 ARG A CA 6
ATOM 4145 C C . ARG A 1 30 ? 15.059 0.316 -0.641 1.00 0.00 30 ARG A C 6
ATOM 4146 O O . ARG A 1 30 ? 16.148 -0.101 -1.011 1.00 0.00 30 ARG A O 6
ATOM 4167 N N . TRP A 1 31 ? 14.400 1.314 -1.221 1.00 0.00 31 TRP A N 6
ATOM 4168 C CA . TRP A 1 31 ? 14.872 2.026 -2.344 1.00 0.00 31 TRP A CA 6
ATOM 4169 C C . TRP A 1 31 ? 16.032 2.870 -1.890 1.00 0.00 31 TRP A C 6
ATOM 4170 O O . TRP A 1 31 ? 17.072 2.918 -2.540 1.00 0.00 31 TRP A O 6
ATOM 4191 N N . ARG A 1 32 ? 15.870 3.483 -0.709 1.00 0.00 32 ARG A N 6
ATOM 4192 C CA . ARG A 1 32 ? 16.930 4.261 -0.122 1.00 0.00 32 ARG A CA 6
ATOM 4193 C C . ARG A 1 32 ? 18.131 3.363 0.058 1.00 0.00 32 ARG A C 6
ATOM 4194 O O . ARG A 1 32 ? 19.239 3.642 -0.390 1.00 0.00 32 ARG A O 6
ATOM 4215 N N . LEU A 1 33 ? 17.833 2.257 0.710 1.00 0.00 33 LEU A N 6
ATOM 4216 C CA . LEU A 1 33 ? 18.741 1.195 1.018 1.00 0.00 33 LEU A CA 6
ATOM 4217 C C . LEU A 1 33 ? 19.353 0.635 -0.228 1.00 0.00 33 LEU A C 6
ATOM 4218 O O . LEU A 1 33 ? 20.549 0.360 -0.309 1.00 0.00 33 LEU A O 6
ATOM 4234 N N . PHE A 1 34 ? 18.500 0.502 -1.199 1.00 0.00 34 PHE A N 6
ATOM 4235 C CA . PHE A 1 34 ? 18.881 -0.004 -2.495 1.00 0.00 34 PHE A CA 6
ATOM 4236 C C . PHE A 1 34 ? 19.694 1.035 -3.199 1.00 0.00 34 PHE A C 6
ATOM 4237 O O . PHE A 1 34 ? 20.480 0.755 -4.103 1.00 0.00 34 PHE A O 6
ATOM 4254 N N . SER A 1 35 ? 19.499 2.246 -2.731 1.00 0.00 35 SER A N 6
ATOM 4255 C CA . SER A 1 35 ? 20.232 3.391 -3.280 1.00 0.00 35 SER A CA 6
ATOM 4256 C C . SER A 1 35 ? 21.496 3.672 -2.473 1.00 0.00 35 SER A C 6
ATOM 4257 O O . SER A 1 35 ? 22.462 4.219 -3.004 1.00 0.00 35 SER A O 6
ATOM 4265 N N . LYS A 1 36 ? 21.506 3.286 -1.196 1.00 0.00 36 LYS A N 6
ATOM 4266 C CA . LYS A 1 36 ? 22.688 3.505 -0.364 1.00 0.00 36 LYS A CA 6
ATOM 4267 C C . LYS A 1 36 ? 23.727 2.449 -0.668 1.00 0.00 36 LYS A C 6
ATOM 4268 O O . LYS A 1 36 ? 24.926 2.718 -0.725 1.00 0.00 36 LYS A O 6
ATOM 4287 N N . HIS A 1 37 ? 23.235 1.246 -0.870 1.00 0.00 37 HIS A N 6
ATOM 4288 C CA . HIS A 1 37 ? 24.074 0.106 -1.181 1.00 0.00 37 HIS A CA 6
ATOM 4289 C C . HIS A 1 37 ? 24.665 0.249 -2.576 1.00 0.00 37 HIS A C 6
ATOM 4290 O O . HIS A 1 37 ? 25.882 0.297 -2.754 1.00 0.00 37 HIS A O 6
ATOM 4305 N N . GLU A 1 38 ? 23.784 0.318 -3.555 1.00 0.00 38 GLU A N 6
ATOM 4306 C CA . GLU A 1 38 ? 24.185 0.465 -4.945 1.00 0.00 38 GLU A CA 6
ATOM 4307 C C . GLU A 1 38 ? 24.433 1.931 -5.286 1.00 0.00 38 GLU A C 6
ATOM 4308 O O . GLU A 1 38 ? 25.290 2.200 -6.154 1.00 0.00 38 GLU A O 6
ATOM 4321 N N . VAL A 1 1 ? -29.037 2.528 1.718 1.00 0.00 1 VAL A N 7
ATOM 4322 C CA . VAL A 1 1 ? -28.926 1.047 1.687 1.00 0.00 1 VAL A CA 7
ATOM 4323 C C . VAL A 1 1 ? -28.291 0.516 2.967 1.00 0.00 1 VAL A C 7
ATOM 4324 O O . VAL A 1 1 ? -27.871 1.288 3.830 1.00 0.00 1 VAL A O 7
ATOM 4339 N N . MET A 1 2 ? -28.226 -0.805 3.087 1.00 0.00 2 MET A N 7
ATOM 4340 C CA . MET A 1 2 ? -27.647 -1.441 4.247 1.00 0.00 2 MET A CA 7
ATOM 4341 C C . MET A 1 2 ? -26.127 -1.299 4.245 1.00 0.00 2 MET A C 7
ATOM 4342 O O . MET A 1 2 ? -25.536 -0.886 3.247 1.00 0.00 2 MET A O 7
ATOM 4356 N N . PRO A 1 3 ? -25.472 -1.650 5.365 1.00 0.00 3 PRO A N 7
ATOM 4357 C CA . PRO A 1 3 ? -24.021 -1.571 5.500 1.00 0.00 3 PRO A CA 7
ATOM 4358 C C . PRO A 1 3 ? -23.365 -2.895 5.083 1.00 0.00 3 PRO A C 7
ATOM 4359 O O . PRO A 1 3 ? -23.911 -3.611 4.244 1.00 0.00 3 PRO A O 7
ATOM 4370 N N . LYS A 1 4 ? -22.208 -3.230 5.655 1.00 0.00 4 LYS A N 7
ATOM 4371 C CA . LYS A 1 4 ? -21.512 -4.473 5.322 1.00 0.00 4 LYS A CA 7
ATOM 4372 C C . LYS A 1 4 ? -20.894 -4.428 3.928 1.00 0.00 4 LYS A C 7
ATOM 4373 O O . LYS A 1 4 ? -19.930 -5.141 3.658 1.00 0.00 4 LYS A O 7
ATOM 4392 N N . GLN A 1 5 ? -21.440 -3.597 3.048 1.00 0.00 5 GLN A N 7
ATOM 4393 C CA . GLN A 1 5 ? -20.919 -3.477 1.691 1.00 0.00 5 GLN A CA 7
ATOM 4394 C C . GLN A 1 5 ? -20.028 -2.255 1.581 1.00 0.00 5 GLN A C 7
ATOM 4395 O O . GLN A 1 5 ? -19.028 -2.259 0.866 1.00 0.00 5 GLN A O 7
ATOM 4409 N N . ILE A 1 6 ? -20.374 -1.234 2.335 1.00 0.00 6 ILE A N 7
ATOM 4410 C CA . ILE A 1 6 ? -19.601 -0.023 2.374 1.00 0.00 6 ILE A CA 7
ATOM 4411 C C . ILE A 1 6 ? -18.498 -0.164 3.414 1.00 0.00 6 ILE A C 7
ATOM 4412 O O . ILE A 1 6 ? -17.446 0.460 3.314 1.00 0.00 6 ILE A O 7
ATOM 4428 N N . VAL A 1 7 ? -18.751 -1.032 4.398 1.00 0.00 7 VAL A N 7
ATOM 4429 C CA . VAL A 1 7 ? -17.810 -1.320 5.452 1.00 0.00 7 VAL A CA 7
ATOM 4430 C C . VAL A 1 7 ? -16.741 -2.227 4.887 1.00 0.00 7 VAL A C 7
ATOM 4431 O O . VAL A 1 7 ? -15.557 -2.050 5.130 1.00 0.00 7 VAL A O 7
ATOM 4444 N N . TYR A 1 8 ? -17.201 -3.163 4.068 1.00 0.00 8 TYR A N 7
ATOM 4445 C CA . TYR A 1 8 ? -16.336 -4.089 3.366 1.00 0.00 8 TYR A CA 7
ATOM 4446 C C . TYR A 1 8 ? -15.415 -3.285 2.492 1.00 0.00 8 TYR A C 7
ATOM 4447 O O . TYR A 1 8 ? -14.203 -3.481 2.471 1.00 0.00 8 TYR A O 7
ATOM 4465 N N . TRP A 1 9 ? -16.029 -2.335 1.799 1.00 0.00 9 TRP A N 7
ATOM 4466 C CA . TRP A 1 9 ? -15.305 -1.430 0.939 1.00 0.00 9 TRP A CA 7
ATOM 4467 C C . TRP A 1 9 ? -14.359 -0.645 1.789 1.00 0.00 9 TRP A C 7
ATOM 4468 O O . TRP A 1 9 ? -13.135 -0.709 1.670 1.00 0.00 9 TRP A O 7
ATOM 4489 N N . LYS A 1 10 ? -14.994 0.085 2.666 1.00 0.00 10 LYS A N 7
ATOM 4490 C CA . LYS A 1 10 ? -14.323 0.932 3.629 1.00 0.00 10 LYS A CA 7
ATOM 4491 C C . LYS A 1 10 ? -13.197 0.179 4.324 1.00 0.00 10 LYS A C 7
ATOM 4492 O O . LYS A 1 10 ? -12.071 0.661 4.394 1.00 0.00 10 LYS A O 7
ATOM 4511 N N . GLN A 1 11 ? -13.498 -1.011 4.828 1.00 0.00 11 GLN A N 7
ATOM 4512 C CA . GLN A 1 11 ? -12.491 -1.810 5.515 1.00 0.00 11 GLN A CA 7
ATOM 4513 C C . GLN A 1 11 ? -11.492 -2.402 4.532 1.00 0.00 11 GLN A C 7
ATOM 4514 O O . GLN A 1 11 ? -10.589 -3.146 4.909 1.00 0.00 11 GLN A O 7
ATOM 4528 N N . TRP A 1 12 ? -11.657 -2.058 3.277 1.00 0.00 12 TRP A N 7
ATOM 4529 C CA . TRP A 1 12 ? -10.769 -2.516 2.234 1.00 0.00 12 TRP A CA 7
ATOM 4530 C C . TRP A 1 12 ? -9.925 -1.362 1.709 1.00 0.00 12 TRP A C 7
ATOM 4531 O O . TRP A 1 12 ? -8.760 -1.550 1.407 1.00 0.00 12 TRP A O 7
ATOM 4552 N N . LEU A 1 13 ? -10.500 -0.165 1.623 1.00 0.00 13 LEU A N 7
ATOM 4553 C CA . LEU A 1 13 ? -9.756 0.994 1.150 1.00 0.00 13 LEU A CA 7
ATOM 4554 C C . LEU A 1 13 ? -9.236 1.807 2.318 1.00 0.00 13 LEU A C 7
ATOM 4555 O O . LEU A 1 13 ? -8.417 2.697 2.137 1.00 0.00 13 LEU A O 7
ATOM 4571 N N . SER A 1 14 ? -9.693 1.491 3.520 1.00 0.00 14 SER A N 7
ATOM 4572 C CA . SER A 1 14 ? -9.226 2.204 4.696 1.00 0.00 14 SER A CA 7
ATOM 4573 C C . SER A 1 14 ? -7.930 1.593 5.176 1.00 0.00 14 SER A C 7
ATOM 4574 O O . SER A 1 14 ? -6.967 2.294 5.475 1.00 0.00 14 SER A O 7
ATOM 4582 N N . LEU A 1 15 ? -7.920 0.275 5.241 1.00 0.00 15 LEU A N 7
ATOM 4583 C CA . LEU A 1 15 ? -6.756 -0.460 5.670 1.00 0.00 15 LEU A CA 7
ATOM 4584 C C . LEU A 1 15 ? -5.789 -0.663 4.527 1.00 0.00 15 LEU A C 7
ATOM 4585 O O . LEU A 1 15 ? -4.639 -0.237 4.590 1.00 0.00 15 LEU A O 7
ATOM 4601 N N . ARG A 1 16 ? -6.262 -1.304 3.478 1.00 0.00 16 ARG A N 7
ATOM 4602 C CA . ARG A 1 16 ? -5.419 -1.554 2.309 1.00 0.00 16 ARG A CA 7
ATOM 4603 C C . ARG A 1 16 ? -4.687 -0.293 1.883 1.00 0.00 16 ARG A C 7
ATOM 4604 O O . ARG A 1 16 ? -3.608 -0.355 1.299 1.00 0.00 16 ARG A O 7
ATOM 4625 N N . ASN A 1 17 ? -5.301 0.838 2.177 1.00 0.00 17 ASN A N 7
ATOM 4626 C CA . ASN A 1 17 ? -4.758 2.138 1.842 1.00 0.00 17 ASN A CA 7
ATOM 4627 C C . ASN A 1 17 ? -3.398 2.368 2.501 1.00 0.00 17 ASN A C 7
ATOM 4628 O O . ASN A 1 17 ? -2.362 2.178 1.864 1.00 0.00 17 ASN A O 7
ATOM 4639 N N . PRO A 1 18 ? -3.353 2.787 3.782 1.00 0.00 18 PRO A N 7
ATOM 4640 C CA . PRO A 1 18 ? -2.107 3.028 4.463 1.00 0.00 18 PRO A CA 7
ATOM 4641 C C . PRO A 1 18 ? -1.191 1.831 4.407 1.00 0.00 18 PRO A C 7
ATOM 4642 O O . PRO A 1 18 ? 0.018 1.943 4.600 1.00 0.00 18 PRO A O 7
ATOM 4653 N N . ILE A 1 19 ? -1.789 0.678 4.161 1.00 0.00 19 ILE A N 7
ATOM 4654 C CA . ILE A 1 19 ? -1.035 -0.566 4.107 1.00 0.00 19 ILE A CA 7
ATOM 4655 C C . ILE A 1 19 ? -0.257 -0.703 2.808 1.00 0.00 19 ILE A C 7
ATOM 4656 O O . ILE A 1 19 ? 0.818 -1.290 2.782 1.00 0.00 19 ILE A O 7
ATOM 4672 N N . LEU A 1 20 ? -0.775 -0.128 1.746 1.00 0.00 20 LEU A N 7
ATOM 4673 C CA . LEU A 1 20 ? -0.074 -0.172 0.470 1.00 0.00 20 LEU A CA 7
ATOM 4674 C C . LEU A 1 20 ? 1.037 0.843 0.529 1.00 0.00 20 LEU A C 7
ATOM 4675 O O . LEU A 1 20 ? 2.166 0.593 0.112 1.00 0.00 20 LEU A O 7
ATOM 4691 N N . VAL A 1 21 ? 0.716 1.969 1.135 1.00 0.00 21 VAL A N 7
ATOM 4692 C CA . VAL A 1 21 ? 1.655 3.014 1.356 1.00 0.00 21 VAL A CA 7
ATOM 4693 C C . VAL A 1 21 ? 2.814 2.461 2.146 1.00 0.00 21 VAL A C 7
ATOM 4694 O O . VAL A 1 21 ? 3.976 2.558 1.764 1.00 0.00 21 VAL A O 7
ATOM 4707 N N . PHE A 1 22 ? 2.431 1.853 3.262 1.00 0.00 22 PHE A N 7
ATOM 4708 C CA . PHE A 1 22 ? 3.343 1.237 4.184 1.00 0.00 22 PHE A CA 7
ATOM 4709 C C . PHE A 1 22 ? 4.250 0.281 3.416 1.00 0.00 22 PHE A C 7
ATOM 4710 O O . PHE A 1 22 ? 5.410 0.082 3.756 1.00 0.00 22 PHE A O 7
ATOM 4727 N N . LEU A 1 23 ? 3.695 -0.264 2.349 1.00 0.00 23 LEU A N 7
ATOM 4728 C CA . LEU A 1 23 ? 4.447 -1.182 1.458 1.00 0.00 23 LEU A CA 7
ATOM 4729 C C . LEU A 1 23 ? 5.309 -0.388 0.517 1.00 0.00 23 LEU A C 7
ATOM 4730 O O . LEU A 1 23 ? 6.400 -0.793 0.120 1.00 0.00 23 LEU A O 7
ATOM 4746 N N . LYS A 1 24 ? 4.769 0.743 0.166 1.00 0.00 24 LYS A N 7
ATOM 4747 C CA . LYS A 1 24 ? 5.386 1.666 -0.744 1.00 0.00 24 LYS A CA 7
ATOM 4748 C C . LYS A 1 24 ? 6.600 2.304 -0.116 1.00 0.00 24 LYS A C 7
ATOM 4749 O O . LYS A 1 24 ? 7.650 2.430 -0.739 1.00 0.00 24 LYS A O 7
ATOM 4768 N N . THR A 1 25 ? 6.434 2.682 1.130 1.00 0.00 25 THR A N 7
ATOM 4769 C CA . THR A 1 25 ? 7.481 3.300 1.903 1.00 0.00 25 THR A CA 7
ATOM 4770 C C . THR A 1 25 ? 8.548 2.282 2.252 1.00 0.00 25 THR A C 7
ATOM 4771 O O . THR A 1 25 ? 9.739 2.547 2.123 1.00 0.00 25 THR A O 7
ATOM 4782 N N . ARG A 1 26 ? 8.125 1.101 2.682 1.00 0.00 26 ARG A N 7
ATOM 4783 C CA . ARG A 1 26 ? 9.072 0.056 3.019 1.00 0.00 26 ARG A CA 7
ATOM 4784 C C . ARG A 1 26 ? 9.968 -0.221 1.824 1.00 0.00 26 ARG A C 7
ATOM 4785 O O . ARG A 1 26 ? 11.179 -0.371 1.948 1.00 0.00 26 ARG A O 7
ATOM 4806 N N . VAL A 1 27 ? 9.335 -0.250 0.666 1.00 0.00 27 VAL A N 7
ATOM 4807 C CA . VAL A 1 27 ? 9.989 -0.477 -0.604 1.00 0.00 27 VAL A CA 7
ATOM 4808 C C . VAL A 1 27 ? 10.758 0.768 -1.045 1.00 0.00 27 VAL A C 7
ATOM 4809 O O . VAL A 1 27 ? 11.660 0.696 -1.871 1.00 0.00 27 VAL A O 7
ATOM 4822 N N . LEU A 1 28 ? 10.369 1.900 -0.475 1.00 0.00 28 LEU A N 7
ATOM 4823 C CA . LEU A 1 28 ? 10.954 3.184 -0.762 1.00 0.00 28 LEU A CA 7
ATOM 4824 C C . LEU A 1 28 ? 12.215 3.344 0.046 1.00 0.00 28 LEU A C 7
ATOM 4825 O O . LEU A 1 28 ? 13.276 3.674 -0.475 1.00 0.00 28 LEU A O 7
ATOM 4841 N N . LYS A 1 29 ? 12.075 3.070 1.322 1.00 0.00 29 LYS A N 7
ATOM 4842 C CA . LYS A 1 29 ? 13.183 3.145 2.255 1.00 0.00 29 LYS A CA 7
ATOM 4843 C C . LYS A 1 29 ? 14.162 2.043 1.941 1.00 0.00 29 LYS A C 7
ATOM 4844 O O . LYS A 1 29 ? 15.356 2.145 2.210 1.00 0.00 29 LYS A O 7
ATOM 4863 N N . ARG A 1 30 ? 13.635 1.014 1.309 1.00 0.00 30 ARG A N 7
ATOM 4864 C CA . ARG A 1 30 ? 14.411 -0.107 0.876 1.00 0.00 30 ARG A CA 7
ATOM 4865 C C . ARG A 1 30 ? 15.085 0.269 -0.419 1.00 0.00 30 ARG A C 7
ATOM 4866 O O . ARG A 1 30 ? 16.196 -0.154 -0.707 1.00 0.00 30 ARG A O 7
ATOM 4887 N N . TRP A 1 31 ? 14.391 1.124 -1.160 1.00 0.00 31 TRP A N 7
ATOM 4888 C CA . TRP A 1 31 ? 14.847 1.657 -2.384 1.00 0.00 31 TRP A CA 7
ATOM 4889 C C . TRP A 1 31 ? 15.953 2.631 -2.077 1.00 0.00 31 TRP A C 7
ATOM 4890 O O . TRP A 1 31 ? 16.998 2.621 -2.719 1.00 0.00 31 TRP A O 7
ATOM 4911 N N . ARG A 1 32 ? 15.739 3.434 -1.028 1.00 0.00 32 ARG A N 7
ATOM 4912 C CA . ARG A 1 32 ? 16.746 4.368 -0.583 1.00 0.00 32 ARG A CA 7
ATOM 4913 C C . ARG A 1 32 ? 17.984 3.594 -0.196 1.00 0.00 32 ARG A C 7
ATOM 4914 O O . ARG A 1 32 ? 19.105 3.896 -0.593 1.00 0.00 32 ARG A O 7
ATOM 4935 N N . LEU A 1 33 ? 17.713 2.570 0.586 1.00 0.00 33 LEU A N 7
ATOM 4936 C CA . LEU A 1 33 ? 18.674 1.643 1.096 1.00 0.00 33 LEU A CA 7
ATOM 4937 C C . LEU A 1 33 ? 19.337 0.898 -0.019 1.00 0.00 33 LEU A C 7
ATOM 4938 O O . LEU A 1 33 ? 20.543 0.658 -0.025 1.00 0.00 33 LEU A O 7
ATOM 4954 N N . PHE A 1 34 ? 18.512 0.562 -0.968 1.00 0.00 34 PHE A N 7
ATOM 4955 C CA . PHE A 1 34 ? 18.941 -0.157 -2.147 1.00 0.00 34 PHE A CA 7
ATOM 4956 C C . PHE A 1 34 ? 19.683 0.776 -3.050 1.00 0.00 34 PHE A C 7
ATOM 4957 O O . PHE A 1 34 ? 20.480 0.374 -3.896 1.00 0.00 34 PHE A O 7
ATOM 4974 N N . SER A 1 35 ? 19.418 2.036 -2.818 1.00 0.00 35 SER A N 7
ATOM 4975 C CA . SER A 1 35 ? 20.076 3.097 -3.586 1.00 0.00 35 SER A CA 7
ATOM 4976 C C . SER A 1 35 ? 21.276 3.647 -2.821 1.00 0.00 35 SER A C 7
ATOM 4977 O O . SER A 1 35 ? 22.184 4.228 -3.416 1.00 0.00 35 SER A O 7
ATOM 4985 N N . LYS A 1 36 ? 21.283 3.456 -1.504 1.00 0.00 36 LYS A N 7
ATOM 4986 C CA . LYS A 1 36 ? 22.382 3.932 -0.678 1.00 0.00 36 LYS A CA 7
ATOM 4987 C C . LYS A 1 36 ? 23.436 2.846 -0.507 1.00 0.00 36 LYS A C 7
ATOM 4988 O O . LYS A 1 36 ? 24.584 3.120 -0.160 1.00 0.00 36 LYS A O 7
ATOM 5007 N N . HIS A 1 37 ? 23.029 1.617 -0.771 1.00 0.00 37 HIS A N 7
ATOM 5008 C CA . HIS A 1 37 ? 23.915 0.469 -0.669 1.00 0.00 37 HIS A CA 7
ATOM 5009 C C . HIS A 1 37 ? 24.854 0.399 -1.868 1.00 0.00 37 HIS A C 7
ATOM 5010 O O . HIS A 1 37 ? 26.070 0.290 -1.711 1.00 0.00 37 HIS A O 7
ATOM 5025 N N . GLU A 1 38 ? 24.280 0.460 -3.064 1.00 0.00 38 GLU A N 7
ATOM 5026 C CA . GLU A 1 38 ? 25.062 0.404 -4.289 1.00 0.00 38 GLU A CA 7
ATOM 5027 C C . GLU A 1 38 ? 25.500 1.799 -4.720 1.00 0.00 38 GLU A C 7
ATOM 5028 O O . GLU A 1 38 ? 24.768 2.767 -4.423 1.00 0.00 38 GLU A O 7
ATOM 5041 N N . VAL A 1 1 ? -28.946 1.349 0.897 1.00 0.00 1 VAL A N 8
ATOM 5042 C CA . VAL A 1 1 ? -28.898 -0.120 1.115 1.00 0.00 1 VAL A CA 8
ATOM 5043 C C . VAL A 1 1 ? -28.267 -0.453 2.463 1.00 0.00 1 VAL A C 8
ATOM 5044 O O . VAL A 1 1 ? -27.818 0.436 3.185 1.00 0.00 1 VAL A O 8
ATOM 5059 N N . MET A 1 2 ? -28.242 -1.740 2.799 1.00 0.00 2 MET A N 8
ATOM 5060 C CA . MET A 1 2 ? -27.671 -2.194 4.047 1.00 0.00 2 MET A CA 8
ATOM 5061 C C . MET A 1 2 ? -26.168 -1.936 4.083 1.00 0.00 2 MET A C 8
ATOM 5062 O O . MET A 1 2 ? -25.572 -1.561 3.073 1.00 0.00 2 MET A O 8
ATOM 5076 N N . PRO A 1 3 ? -25.529 -2.146 5.247 1.00 0.00 3 PRO A N 8
ATOM 5077 C CA . PRO A 1 3 ? -24.095 -1.945 5.414 1.00 0.00 3 PRO A CA 8
ATOM 5078 C C . PRO A 1 3 ? -23.331 -3.239 5.100 1.00 0.00 3 PRO A C 8
ATOM 5079 O O . PRO A 1 3 ? -23.798 -4.049 4.301 1.00 0.00 3 PRO A O 8
ATOM 5090 N N . LYS A 1 4 ? -22.167 -3.442 5.714 1.00 0.00 4 LYS A N 8
ATOM 5091 C CA . LYS A 1 4 ? -21.369 -4.645 5.480 1.00 0.00 4 LYS A CA 8
ATOM 5092 C C . LYS A 1 4 ? -20.719 -4.638 4.100 1.00 0.00 4 LYS A C 8
ATOM 5093 O O . LYS A 1 4 ? -19.656 -5.225 3.918 1.00 0.00 4 LYS A O 8
ATOM 5112 N N . GLN A 1 5 ? -21.342 -3.969 3.136 1.00 0.00 5 GLN A N 8
ATOM 5113 C CA . GLN A 1 5 ? -20.796 -3.891 1.796 1.00 0.00 5 GLN A CA 8
ATOM 5114 C C . GLN A 1 5 ? -19.976 -2.617 1.659 1.00 0.00 5 GLN A C 8
ATOM 5115 O O . GLN A 1 5 ? -19.012 -2.554 0.898 1.00 0.00 5 GLN A O 8
ATOM 5129 N N . ILE A 1 6 ? -20.350 -1.625 2.451 1.00 0.00 6 ILE A N 8
ATOM 5130 C CA . ILE A 1 6 ? -19.659 -0.364 2.488 1.00 0.00 6 ILE A CA 8
ATOM 5131 C C . ILE A 1 6 ? -18.554 -0.432 3.533 1.00 0.00 6 ILE A C 8
ATOM 5132 O O . ILE A 1 6 ? -17.540 0.257 3.437 1.00 0.00 6 ILE A O 8
ATOM 5148 N N . VAL A 1 7 ? -18.753 -1.318 4.513 1.00 0.00 7 VAL A N 8
ATOM 5149 C CA . VAL A 1 7 ? -17.794 -1.549 5.562 1.00 0.00 7 VAL A CA 8
ATOM 5150 C C . VAL A 1 7 ? -16.671 -2.368 4.974 1.00 0.00 7 VAL A C 8
ATOM 5151 O O . VAL A 1 7 ? -15.500 -2.117 5.209 1.00 0.00 7 VAL A O 8
ATOM 5164 N N . TYR A 1 8 ? -17.078 -3.312 4.134 1.00 0.00 8 TYR A N 8
ATOM 5165 C CA . TYR A 1 8 ? -16.163 -4.161 3.400 1.00 0.00 8 TYR A CA 8
ATOM 5166 C C . TYR A 1 8 ? -15.292 -3.265 2.562 1.00 0.00 8 TYR A C 8
ATOM 5167 O O . TYR A 1 8 ? -14.069 -3.358 2.571 1.00 0.00 8 TYR A O 8
ATOM 5185 N N . TRP A 1 9 ? -15.968 -2.351 1.874 1.00 0.00 9 TRP A N 8
ATOM 5186 C CA . TRP A 1 9 ? -15.302 -1.367 1.049 1.00 0.00 9 TRP A CA 8
ATOM 5187 C C . TRP A 1 9 ? -14.388 -0.575 1.931 1.00 0.00 9 TRP A C 8
ATOM 5188 O O . TRP A 1 9 ? -13.164 -0.584 1.810 1.00 0.00 9 TRP A O 8
ATOM 5209 N N . LYS A 1 10 ? -15.055 0.096 2.834 1.00 0.00 10 LYS A N 8
ATOM 5210 C CA . LYS A 1 10 ? -14.424 0.935 3.824 1.00 0.00 10 LYS A CA 8
ATOM 5211 C C . LYS A 1 10 ? -13.265 0.215 4.493 1.00 0.00 10 LYS A C 8
ATOM 5212 O O . LYS A 1 10 ? -12.165 0.746 4.580 1.00 0.00 10 LYS A O 8
ATOM 5231 N N . GLN A 1 11 ? -13.508 -0.998 4.957 1.00 0.00 11 GLN A N 8
ATOM 5232 C CA . GLN A 1 11 ? -12.466 -1.767 5.618 1.00 0.00 11 GLN A CA 8
ATOM 5233 C C . GLN A 1 11 ? -11.508 -2.378 4.606 1.00 0.00 11 GLN A C 8
ATOM 5234 O O . GLN A 1 11 ? -10.627 -3.163 4.953 1.00 0.00 11 GLN A O 8
ATOM 5248 N N . TRP A 1 12 ? -11.681 -2.002 3.360 1.00 0.00 12 TRP A N 8
ATOM 5249 C CA . TRP A 1 12 ? -10.831 -2.471 2.288 1.00 0.00 12 TRP A CA 8
ATOM 5250 C C . TRP A 1 12 ? -10.010 -1.327 1.720 1.00 0.00 12 TRP A C 8
ATOM 5251 O O . TRP A 1 12 ? -8.847 -1.511 1.406 1.00 0.00 12 TRP A O 8
ATOM 5272 N N . LEU A 1 13 ? -10.597 -0.138 1.602 1.00 0.00 13 LEU A N 8
ATOM 5273 C CA . LEU A 1 13 ? -9.863 1.003 1.077 1.00 0.00 13 LEU A CA 8
ATOM 5274 C C . LEU A 1 13 ? -9.320 1.854 2.212 1.00 0.00 13 LEU A C 8
ATOM 5275 O O . LEU A 1 13 ? -8.495 2.728 1.993 1.00 0.00 13 LEU A O 8
ATOM 5291 N N . SER A 1 14 ? -9.765 1.577 3.432 1.00 0.00 14 SER A N 8
ATOM 5292 C CA . SER A 1 14 ? -9.278 2.314 4.583 1.00 0.00 14 SER A CA 8
ATOM 5293 C C . SER A 1 14 ? -7.971 1.713 5.051 1.00 0.00 14 SER A C 8
ATOM 5294 O O . SER A 1 14 ? -7.009 2.426 5.321 1.00 0.00 14 SER A O 8
ATOM 5302 N N . LEU A 1 15 ? -7.950 0.395 5.143 1.00 0.00 15 LEU A N 8
ATOM 5303 C CA . LEU A 1 15 ? -6.771 -0.320 5.564 1.00 0.00 15 LEU A CA 8
ATOM 5304 C C . LEU A 1 15 ? -5.821 -0.536 4.405 1.00 0.00 15 LEU A C 8
ATOM 5305 O O . LEU A 1 15 ? -4.684 -0.073 4.428 1.00 0.00 15 LEU A O 8
ATOM 5321 N N . ARG A 1 16 ? -6.295 -1.231 3.388 1.00 0.00 16 ARG A N 8
ATOM 5322 C CA . ARG A 1 16 ? -5.473 -1.503 2.210 1.00 0.00 16 ARG A CA 8
ATOM 5323 C C . ARG A 1 16 ? -4.749 -0.252 1.741 1.00 0.00 16 ARG A C 8
ATOM 5324 O O . ARG A 1 16 ? -3.679 -0.325 1.142 1.00 0.00 16 ARG A O 8
ATOM 5345 N N . ASN A 1 17 ? -5.361 0.885 2.020 1.00 0.00 17 ASN A N 8
ATOM 5346 C CA . ASN A 1 17 ? -4.825 2.177 1.649 1.00 0.00 17 ASN A CA 8
ATOM 5347 C C . ASN A 1 17 ? -3.472 2.437 2.321 1.00 0.00 17 ASN A C 8
ATOM 5348 O O . ASN A 1 17 ? -2.426 2.229 1.708 1.00 0.00 17 ASN A O 8
ATOM 5359 N N . PRO A 1 18 ? -3.447 2.892 3.590 1.00 0.00 18 PRO A N 8
ATOM 5360 C CA . PRO A 1 18 ? -2.209 3.159 4.286 1.00 0.00 18 PRO A CA 8
ATOM 5361 C C . PRO A 1 18 ? -1.284 1.965 4.281 1.00 0.00 18 PRO A C 8
ATOM 5362 O O . PRO A 1 18 ? -0.084 2.082 4.525 1.00 0.00 18 PRO A O 8
ATOM 5373 N N . ILE A 1 19 ? -1.863 0.810 4.019 1.00 0.00 19 ILE A N 8
ATOM 5374 C CA . ILE A 1 19 ? -1.098 -0.425 4.002 1.00 0.00 19 ILE A CA 8
ATOM 5375 C C . ILE A 1 19 ? -0.255 -0.543 2.748 1.00 0.00 19 ILE A C 8
ATOM 5376 O O . ILE A 1 19 ? 0.876 -1.000 2.808 1.00 0.00 19 ILE A O 8
ATOM 5392 N N . LEU A 1 20 ? -0.783 -0.078 1.634 1.00 0.00 20 LEU A N 8
ATOM 5393 C CA . LEU A 1 20 ? -0.046 -0.107 0.376 1.00 0.00 20 LEU A CA 8
ATOM 5394 C C . LEU A 1 20 ? 1.072 0.883 0.487 1.00 0.00 20 LEU A C 8
ATOM 5395 O O . LEU A 1 20 ? 2.209 0.628 0.094 1.00 0.00 20 LEU A O 8
ATOM 5411 N N . VAL A 1 21 ? 0.740 1.990 1.119 1.00 0.00 21 VAL A N 8
ATOM 5412 C CA . VAL A 1 21 ? 1.675 3.016 1.399 1.00 0.00 21 VAL A CA 8
ATOM 5413 C C . VAL A 1 21 ? 2.815 2.419 2.183 1.00 0.00 21 VAL A C 8
ATOM 5414 O O . VAL A 1 21 ? 3.985 2.537 1.831 1.00 0.00 21 VAL A O 8
ATOM 5427 N N . PHE A 1 22 ? 2.411 1.751 3.260 1.00 0.00 22 PHE A N 8
ATOM 5428 C CA . PHE A 1 22 ? 3.312 1.092 4.158 1.00 0.00 22 PHE A CA 8
ATOM 5429 C C . PHE A 1 22 ? 4.221 0.179 3.370 1.00 0.00 22 PHE A C 8
ATOM 5430 O O . PHE A 1 22 ? 5.371 -0.039 3.731 1.00 0.00 22 PHE A O 8
ATOM 5447 N N . LEU A 1 23 ? 3.703 -0.318 2.265 1.00 0.00 23 LEU A N 8
ATOM 5448 C CA . LEU A 1 23 ? 4.522 -1.188 1.398 1.00 0.00 23 LEU A CA 8
ATOM 5449 C C . LEU A 1 23 ? 5.353 -0.341 0.467 1.00 0.00 23 LEU A C 8
ATOM 5450 O O . LEU A 1 23 ? 6.466 -0.696 0.083 1.00 0.00 23 LEU A O 8
ATOM 5466 N N . LYS A 1 24 ? 4.775 0.779 0.111 1.00 0.00 24 LYS A N 8
ATOM 5467 C CA . LYS A 1 24 ? 5.385 1.728 -0.780 1.00 0.00 24 LYS A CA 8
ATOM 5468 C C . LYS A 1 24 ? 6.601 2.350 -0.137 1.00 0.00 24 LYS A C 8
ATOM 5469 O O . LYS A 1 24 ? 7.643 2.522 -0.764 1.00 0.00 24 LYS A O 8
ATOM 5488 N N . THR A 1 25 ? 6.442 2.663 1.129 1.00 0.00 25 THR A N 8
ATOM 5489 C CA . THR A 1 25 ? 7.486 3.256 1.929 1.00 0.00 25 THR A CA 8
ATOM 5490 C C . THR A 1 25 ? 8.553 2.227 2.254 1.00 0.00 25 THR A C 8
ATOM 5491 O O . THR A 1 25 ? 9.744 2.500 2.151 1.00 0.00 25 THR A O 8
ATOM 5502 N N . ARG A 1 26 ? 8.126 1.030 2.629 1.00 0.00 26 ARG A N 8
ATOM 5503 C CA . ARG A 1 26 ? 9.072 -0.028 2.939 1.00 0.00 26 ARG A CA 8
ATOM 5504 C C . ARG A 1 26 ? 9.968 -0.267 1.736 1.00 0.00 26 ARG A C 8
ATOM 5505 O O . ARG A 1 26 ? 11.177 -0.440 1.856 1.00 0.00 26 ARG A O 8
ATOM 5526 N N . VAL A 1 27 ? 9.338 -0.238 0.574 1.00 0.00 27 VAL A N 8
ATOM 5527 C CA . VAL A 1 27 ? 9.989 -0.423 -0.703 1.00 0.00 27 VAL A CA 8
ATOM 5528 C C . VAL A 1 27 ? 10.779 0.826 -1.085 1.00 0.00 27 VAL A C 8
ATOM 5529 O O . VAL A 1 27 ? 11.686 0.777 -1.908 1.00 0.00 27 VAL A O 8
ATOM 5542 N N . LEU A 1 28 ? 10.402 1.937 -0.468 1.00 0.00 28 LEU A N 8
ATOM 5543 C CA . LEU A 1 28 ? 11.007 3.221 -0.693 1.00 0.00 28 LEU A CA 8
ATOM 5544 C C . LEU A 1 28 ? 12.266 3.322 0.129 1.00 0.00 28 LEU A C 8
ATOM 5545 O O . LEU A 1 28 ? 13.338 3.640 -0.373 1.00 0.00 28 LEU A O 8
ATOM 5561 N N . LYS A 1 29 ? 12.109 3.005 1.395 1.00 0.00 29 LYS A N 8
ATOM 5562 C CA . LYS A 1 29 ? 13.213 3.015 2.335 1.00 0.00 29 LYS A CA 8
ATOM 5563 C C . LYS A 1 29 ? 14.176 1.912 1.971 1.00 0.00 29 LYS A C 8
ATOM 5564 O O . LYS A 1 29 ? 15.372 1.986 2.241 1.00 0.00 29 LYS A O 8
ATOM 5583 N N . ARG A 1 30 ? 13.635 0.916 1.298 1.00 0.00 30 ARG A N 8
ATOM 5584 C CA . ARG A 1 30 ? 14.398 -0.195 0.817 1.00 0.00 30 ARG A CA 8
ATOM 5585 C C . ARG A 1 30 ? 15.095 0.237 -0.445 1.00 0.00 30 ARG A C 8
ATOM 5586 O O . ARG A 1 30 ? 16.204 -0.186 -0.742 1.00 0.00 30 ARG A O 8
ATOM 5607 N N . TRP A 1 31 ? 14.425 1.143 -1.145 1.00 0.00 31 TRP A N 8
ATOM 5608 C CA . TRP A 1 31 ? 14.906 1.734 -2.330 1.00 0.00 31 TRP A CA 8
ATOM 5609 C C . TRP A 1 31 ? 16.025 2.670 -1.953 1.00 0.00 31 TRP A C 8
ATOM 5610 O O . TRP A 1 31 ? 17.077 2.678 -2.580 1.00 0.00 31 TRP A O 8
ATOM 5631 N N . ARG A 1 32 ? 15.811 3.414 -0.861 1.00 0.00 32 ARG A N 8
ATOM 5632 C CA . ARG A 1 32 ? 16.826 4.302 -0.347 1.00 0.00 32 ARG A CA 8
ATOM 5633 C C . ARG A 1 32 ? 18.050 3.485 -0.002 1.00 0.00 32 ARG A C 8
ATOM 5634 O O . ARG A 1 32 ? 19.180 3.809 -0.350 1.00 0.00 32 ARG A O 8
ATOM 5655 N N . LEU A 1 33 ? 17.752 2.404 0.688 1.00 0.00 33 LEU A N 8
ATOM 5656 C CA . LEU A 1 33 ? 18.689 1.428 1.148 1.00 0.00 33 LEU A CA 8
ATOM 5657 C C . LEU A 1 33 ? 19.353 0.743 -0.007 1.00 0.00 33 LEU A C 8
ATOM 5658 O O . LEU A 1 33 ? 20.552 0.471 -0.011 1.00 0.00 33 LEU A O 8
ATOM 5674 N N . PHE A 1 34 ? 18.533 0.490 -0.986 1.00 0.00 34 PHE A N 8
ATOM 5675 C CA . PHE A 1 34 ? 18.959 -0.164 -2.202 1.00 0.00 34 PHE A CA 8
ATOM 5676 C C . PHE A 1 34 ? 19.691 0.813 -3.067 1.00 0.00 34 PHE A C 8
ATOM 5677 O O . PHE A 1 34 ? 20.460 0.451 -3.959 1.00 0.00 34 PHE A O 8
ATOM 5694 N N . SER A 1 35 ? 19.447 2.061 -2.763 1.00 0.00 35 SER A N 8
ATOM 5695 C CA . SER A 1 35 ? 20.093 3.157 -3.496 1.00 0.00 35 SER A CA 8
ATOM 5696 C C . SER A 1 35 ? 21.329 3.653 -2.753 1.00 0.00 35 SER A C 8
ATOM 5697 O O . SER A 1 35 ? 22.280 4.132 -3.369 1.00 0.00 35 SER A O 8
ATOM 5705 N N . LYS A 1 36 ? 21.311 3.540 -1.429 1.00 0.00 36 LYS A N 8
ATOM 5706 C CA . LYS A 1 36 ? 22.439 3.989 -0.620 1.00 0.00 36 LYS A CA 8
ATOM 5707 C C . LYS A 1 36 ? 23.541 2.939 -0.581 1.00 0.00 36 LYS A C 8
ATOM 5708 O O . LYS A 1 36 ? 24.712 3.253 -0.364 1.00 0.00 36 LYS A O 8
ATOM 5727 N N . HIS A 1 37 ? 23.152 1.697 -0.798 1.00 0.00 37 HIS A N 8
ATOM 5728 C CA . HIS A 1 37 ? 24.088 0.584 -0.795 1.00 0.00 37 HIS A CA 8
ATOM 5729 C C . HIS A 1 37 ? 24.928 0.579 -2.067 1.00 0.00 37 HIS A C 8
ATOM 5730 O O . HIS A 1 37 ? 26.157 0.519 -2.014 1.00 0.00 37 HIS A O 8
ATOM 5745 N N . GLU A 1 38 ? 24.256 0.649 -3.209 1.00 0.00 38 GLU A N 8
ATOM 5746 C CA . GLU A 1 38 ? 24.936 0.654 -4.496 1.00 0.00 38 GLU A CA 8
ATOM 5747 C C . GLU A 1 38 ? 24.161 1.480 -5.518 1.00 0.00 38 GLU A C 8
ATOM 5748 O O . GLU A 1 38 ? 22.914 1.416 -5.503 1.00 0.00 38 GLU A O 8
ATOM 5761 N N . VAL A 1 1 ? -29.117 -5.057 4.695 1.00 0.00 1 VAL A N 9
ATOM 5762 C CA . VAL A 1 1 ? -28.718 -3.997 5.657 1.00 0.00 1 VAL A CA 9
ATOM 5763 C C . VAL A 1 1 ? -28.240 -2.745 4.928 1.00 0.00 1 VAL A C 9
ATOM 5764 O O . VAL A 1 1 ? -27.901 -2.797 3.745 1.00 0.00 1 VAL A O 9
ATOM 5779 N N . MET A 1 2 ? -28.228 -1.621 5.636 1.00 0.00 2 MET A N 9
ATOM 5780 C CA . MET A 1 2 ? -27.802 -0.365 5.067 1.00 0.00 2 MET A CA 9
ATOM 5781 C C . MET A 1 2 ? -26.281 -0.295 4.951 1.00 0.00 2 MET A C 9
ATOM 5782 O O . MET A 1 2 ? -25.746 -0.016 3.878 1.00 0.00 2 MET A O 9
ATOM 5796 N N . PRO A 1 3 ? -25.559 -0.550 6.056 1.00 0.00 3 PRO A N 9
ATOM 5797 C CA . PRO A 1 3 ? -24.101 -0.518 6.083 1.00 0.00 3 PRO A CA 9
ATOM 5798 C C . PRO A 1 3 ? -23.524 -1.916 5.813 1.00 0.00 3 PRO A C 9
ATOM 5799 O O . PRO A 1 3 ? -24.153 -2.715 5.119 1.00 0.00 3 PRO A O 9
ATOM 5810 N N . LYS A 1 4 ? -22.341 -2.220 6.350 1.00 0.00 4 LYS A N 9
ATOM 5811 C CA . LYS A 1 4 ? -21.712 -3.525 6.154 1.00 0.00 4 LYS A CA 9
ATOM 5812 C C . LYS A 1 4 ? -21.117 -3.667 4.760 1.00 0.00 4 LYS A C 9
ATOM 5813 O O . LYS A 1 4 ? -20.121 -4.363 4.583 1.00 0.00 4 LYS A O 9
ATOM 5832 N N . GLN A 1 5 ? -21.709 -3.003 3.775 1.00 0.00 5 GLN A N 9
ATOM 5833 C CA . GLN A 1 5 ? -21.202 -3.063 2.420 1.00 0.00 5 GLN A CA 9
ATOM 5834 C C . GLN A 1 5 ? -20.262 -1.891 2.187 1.00 0.00 5 GLN A C 9
ATOM 5835 O O . GLN A 1 5 ? -19.312 -1.979 1.412 1.00 0.00 5 GLN A O 9
ATOM 5849 N N . ILE A 1 6 ? -20.514 -0.814 2.913 1.00 0.00 6 ILE A N 9
ATOM 5850 C CA . ILE A 1 6 ? -19.693 0.364 2.849 1.00 0.00 6 ILE A CA 9
ATOM 5851 C C . ILE A 1 6 ? -18.545 0.228 3.842 1.00 0.00 6 ILE A C 9
ATOM 5852 O O . ILE A 1 6 ? -17.474 0.800 3.658 1.00 0.00 6 ILE A O 9
ATOM 5868 N N . VAL A 1 7 ? -18.783 -0.579 4.882 1.00 0.00 7 VAL A N 9
ATOM 5869 C CA . VAL A 1 7 ? -17.799 -0.853 5.902 1.00 0.00 7 VAL A CA 9
ATOM 5870 C C . VAL A 1 7 ? -16.797 -1.828 5.329 1.00 0.00 7 VAL A C 9
ATOM 5871 O O . VAL A 1 7 ? -15.595 -1.682 5.494 1.00 0.00 7 VAL A O 9
ATOM 5884 N N . TYR A 1 8 ? -17.335 -2.785 4.586 1.00 0.00 8 TYR A N 9
ATOM 5885 C CA . TYR A 1 8 ? -16.544 -3.775 3.883 1.00 0.00 8 TYR A CA 9
ATOM 5886 C C . TYR A 1 8 ? -15.645 -3.043 2.928 1.00 0.00 8 TYR A C 9
ATOM 5887 O O . TYR A 1 8 ? -14.438 -3.266 2.867 1.00 0.00 8 TYR A O 9
ATOM 5905 N N . TRP A 1 9 ? -16.269 -2.115 2.212 1.00 0.00 9 TRP A N 9
ATOM 5906 C CA . TRP A 1 9 ? -15.567 -1.271 1.273 1.00 0.00 9 TRP A CA 9
ATOM 5907 C C . TRP A 1 9 ? -14.534 -0.498 2.033 1.00 0.00 9 TRP A C 9
ATOM 5908 O O . TRP A 1 9 ? -13.326 -0.625 1.844 1.00 0.00 9 TRP A O 9
ATOM 5929 N N . LYS A 1 10 ? -15.083 0.297 2.913 1.00 0.00 10 LYS A N 9
ATOM 5930 C CA . LYS A 1 10 ? -14.321 1.151 3.795 1.00 0.00 10 LYS A CA 9
ATOM 5931 C C . LYS A 1 10 ? -13.188 0.382 4.457 1.00 0.00 10 LYS A C 9
ATOM 5932 O O . LYS A 1 10 ? -12.044 0.821 4.448 1.00 0.00 10 LYS A O 9
ATOM 5951 N N . GLN A 1 11 ? -13.503 -0.773 5.023 1.00 0.00 11 GLN A N 9
ATOM 5952 C CA . GLN A 1 11 ? -12.489 -1.583 5.688 1.00 0.00 11 GLN A CA 9
ATOM 5953 C C . GLN A 1 11 ? -11.582 -2.275 4.679 1.00 0.00 11 GLN A C 9
ATOM 5954 O O . GLN A 1 11 ? -10.703 -3.056 5.038 1.00 0.00 11 GLN A O 9
ATOM 5968 N N . TRP A 1 12 ? -11.806 -1.977 3.422 1.00 0.00 12 TRP A N 9
ATOM 5969 C CA . TRP A 1 12 ? -11.016 -2.535 2.340 1.00 0.00 12 TRP A CA 9
ATOM 5970 C C . TRP A 1 12 ? -10.137 -1.468 1.712 1.00 0.00 12 TRP A C 9
ATOM 5971 O O . TRP A 1 12 ? -8.999 -1.741 1.359 1.00 0.00 12 TRP A O 9
ATOM 5992 N N . LEU A 1 13 ? -10.647 -0.254 1.584 1.00 0.00 13 LEU A N 9
ATOM 5993 C CA . LEU A 1 13 ? -9.862 0.825 1.005 1.00 0.00 13 LEU A CA 9
ATOM 5994 C C . LEU A 1 13 ? -9.262 1.696 2.095 1.00 0.00 13 LEU A C 9
ATOM 5995 O O . LEU A 1 13 ? -8.417 2.534 1.822 1.00 0.00 13 LEU A O 9
ATOM 6011 N N . SER A 1 14 ? -9.684 1.485 3.333 1.00 0.00 14 SER A N 9
ATOM 6012 C CA . SER A 1 14 ? -9.144 2.256 4.436 1.00 0.00 14 SER A CA 9
ATOM 6013 C C . SER A 1 14 ? -7.862 1.614 4.916 1.00 0.00 14 SER A C 9
ATOM 6014 O O . SER A 1 14 ? -6.872 2.291 5.173 1.00 0.00 14 SER A O 9
ATOM 6022 N N . LEU A 1 15 ? -7.897 0.299 5.035 1.00 0.00 15 LEU A N 9
ATOM 6023 C CA . LEU A 1 15 ? -6.754 -0.457 5.471 1.00 0.00 15 LEU A CA 9
ATOM 6024 C C . LEU A 1 15 ? -5.833 -0.774 4.317 1.00 0.00 15 LEU A C 9
ATOM 6025 O O . LEU A 1 15 ? -4.674 -0.369 4.303 1.00 0.00 15 LEU A O 9
ATOM 6041 N N . ARG A 1 16 ? -6.349 -1.495 3.344 1.00 0.00 16 ARG A N 9
ATOM 6042 C CA . ARG A 1 16 ? -5.549 -1.867 2.185 1.00 0.00 16 ARG A CA 9
ATOM 6043 C C . ARG A 1 16 ? -4.832 -0.677 1.577 1.00 0.00 16 ARG A C 9
ATOM 6044 O O . ARG A 1 16 ? -3.816 -0.830 0.904 1.00 0.00 16 ARG A O 9
ATOM 6065 N N . ASN A 1 17 ? -5.374 0.497 1.824 1.00 0.00 17 ASN A N 9
ATOM 6066 C CA . ASN A 1 17 ? -4.815 1.735 1.322 1.00 0.00 17 ASN A CA 9
ATOM 6067 C C . ASN A 1 17 ? -3.461 2.036 1.970 1.00 0.00 17 ASN A C 9
ATOM 6068 O O . ASN A 1 17 ? -2.415 1.790 1.372 1.00 0.00 17 ASN A O 9
ATOM 6079 N N . PRO A 1 18 ? -3.441 2.578 3.205 1.00 0.00 18 PRO A N 9
ATOM 6080 C CA . PRO A 1 18 ? -2.210 2.894 3.889 1.00 0.00 18 PRO A CA 9
ATOM 6081 C C . PRO A 1 18 ? -1.277 1.708 3.955 1.00 0.00 18 PRO A C 9
ATOM 6082 O O . PRO A 1 18 ? -0.076 1.849 4.178 1.00 0.00 18 PRO A O 9
ATOM 6093 N N . ILE A 1 19 ? -1.853 0.533 3.779 1.00 0.00 19 ILE A N 9
ATOM 6094 C CA . ILE A 1 19 ? -1.082 -0.697 3.841 1.00 0.00 19 ILE A CA 9
ATOM 6095 C C . ILE A 1 19 ? -0.208 -0.875 2.615 1.00 0.00 19 ILE A C 9
ATOM 6096 O O . ILE A 1 19 ? 0.933 -1.297 2.725 1.00 0.00 19 ILE A O 9
ATOM 6112 N N . LEU A 1 20 ? -0.731 -0.501 1.468 1.00 0.00 20 LEU A N 9
ATOM 6113 C CA . LEU A 1 20 ? 0.021 -0.594 0.220 1.00 0.00 20 LEU A CA 9
ATOM 6114 C C . LEU A 1 20 ? 1.119 0.424 0.267 1.00 0.00 20 LEU A C 9
ATOM 6115 O O . LEU A 1 20 ? 2.265 0.166 -0.101 1.00 0.00 20 LEU A O 9
ATOM 6131 N N . VAL A 1 21 ? 0.761 1.567 0.813 1.00 0.00 21 VAL A N 9
ATOM 6132 C CA . VAL A 1 21 ? 1.673 2.632 1.024 1.00 0.00 21 VAL A CA 9
ATOM 6133 C C . VAL A 1 21 ? 2.791 2.136 1.903 1.00 0.00 21 VAL A C 9
ATOM 6134 O O . VAL A 1 21 ? 3.971 2.246 1.586 1.00 0.00 21 VAL A O 9
ATOM 6147 N N . PHE A 1 22 ? 2.357 1.562 3.023 1.00 0.00 22 PHE A N 9
ATOM 6148 C CA . PHE A 1 22 ? 3.234 1.010 4.011 1.00 0.00 22 PHE A CA 9
ATOM 6149 C C . PHE A 1 22 ? 4.208 0.070 3.342 1.00 0.00 22 PHE A C 9
ATOM 6150 O O . PHE A 1 22 ? 5.345 -0.078 3.774 1.00 0.00 22 PHE A O 9
ATOM 6167 N N . LEU A 1 23 ? 3.760 -0.531 2.256 1.00 0.00 23 LEU A N 9
ATOM 6168 C CA . LEU A 1 23 ? 4.650 -1.434 1.498 1.00 0.00 23 LEU A CA 9
ATOM 6169 C C . LEU A 1 23 ? 5.504 -0.626 0.554 1.00 0.00 23 LEU A C 9
ATOM 6170 O O . LEU A 1 23 ? 6.661 -0.949 0.287 1.00 0.00 23 LEU A O 9
ATOM 6186 N N . LYS A 1 24 ? 4.905 0.429 0.059 1.00 0.00 24 LYS A N 9
ATOM 6187 C CA . LYS A 1 24 ? 5.544 1.324 -0.861 1.00 0.00 24 LYS A CA 9
ATOM 6188 C C . LYS A 1 24 ? 6.712 2.012 -0.196 1.00 0.00 24 LYS A C 9
ATOM 6189 O O . LYS A 1 24 ? 7.793 2.136 -0.768 1.00 0.00 24 LYS A O 9
ATOM 6208 N N . THR A 1 25 ? 6.475 2.424 1.028 1.00 0.00 25 THR A N 9
ATOM 6209 C CA . THR A 1 25 ? 7.474 3.083 1.836 1.00 0.00 25 THR A CA 9
ATOM 6210 C C . THR A 1 25 ? 8.568 2.101 2.206 1.00 0.00 25 THR A C 9
ATOM 6211 O O . THR A 1 25 ? 9.751 2.420 2.147 1.00 0.00 25 THR A O 9
ATOM 6222 N N . ARG A 1 26 ? 8.173 0.888 2.570 1.00 0.00 26 ARG A N 9
ATOM 6223 C CA . ARG A 1 26 ? 9.144 -0.132 2.916 1.00 0.00 26 ARG A CA 9
ATOM 6224 C C . ARG A 1 26 ? 10.063 -0.364 1.735 1.00 0.00 26 ARG A C 9
ATOM 6225 O O . ARG A 1 26 ? 11.274 -0.504 1.881 1.00 0.00 26 ARG A O 9
ATOM 6246 N N . VAL A 1 27 ? 9.453 -0.376 0.564 1.00 0.00 27 VAL A N 9
ATOM 6247 C CA . VAL A 1 27 ? 10.141 -0.565 -0.692 1.00 0.00 27 VAL A CA 9
ATOM 6248 C C . VAL A 1 27 ? 10.852 0.723 -1.122 1.00 0.00 27 VAL A C 9
ATOM 6249 O O . VAL A 1 27 ? 11.776 0.704 -1.932 1.00 0.00 27 VAL A O 9
ATOM 6262 N N . LEU A 1 28 ? 10.405 1.832 -0.554 1.00 0.00 28 LEU A N 9
ATOM 6263 C CA . LEU A 1 28 ? 10.953 3.135 -0.820 1.00 0.00 28 LEU A CA 9
ATOM 6264 C C . LEU A 1 28 ? 12.214 3.273 -0.011 1.00 0.00 28 LEU A C 9
ATOM 6265 O O . LEU A 1 28 ? 13.278 3.614 -0.520 1.00 0.00 28 LEU A O 9
ATOM 6281 N N . LYS A 1 29 ? 12.070 2.946 1.256 1.00 0.00 29 LYS A N 9
ATOM 6282 C CA . LYS A 1 29 ? 13.170 2.967 2.192 1.00 0.00 29 LYS A CA 9
ATOM 6283 C C . LYS A 1 29 ? 14.144 1.873 1.828 1.00 0.00 29 LYS A C 9
ATOM 6284 O O . LYS A 1 29 ? 15.327 1.941 2.148 1.00 0.00 29 LYS A O 9
ATOM 6303 N N . ARG A 1 30 ? 13.640 0.899 1.086 1.00 0.00 30 ARG A N 9
ATOM 6304 C CA . ARG A 1 30 ? 14.451 -0.180 0.597 1.00 0.00 30 ARG A CA 9
ATOM 6305 C C . ARG A 1 30 ? 15.205 0.365 -0.586 1.00 0.00 30 ARG A C 9
ATOM 6306 O O . ARG A 1 30 ? 16.356 0.035 -0.830 1.00 0.00 30 ARG A O 9
ATOM 6327 N N . TRP A 1 31 ? 14.502 1.249 -1.280 1.00 0.00 31 TRP A N 9
ATOM 6328 C CA . TRP A 1 31 ? 14.982 1.943 -2.413 1.00 0.00 31 TRP A CA 9
ATOM 6329 C C . TRP A 1 31 ? 16.055 2.900 -1.961 1.00 0.00 31 TRP A C 9
ATOM 6330 O O . TRP A 1 31 ? 17.123 2.976 -2.558 1.00 0.00 31 TRP A O 9
ATOM 6351 N N . ARG A 1 32 ? 15.786 3.586 -0.847 1.00 0.00 32 ARG A N 9
ATOM 6352 C CA . ARG A 1 32 ? 16.749 4.485 -0.263 1.00 0.00 32 ARG A CA 9
ATOM 6353 C C . ARG A 1 32 ? 17.979 3.691 0.110 1.00 0.00 32 ARG A C 9
ATOM 6354 O O . ARG A 1 32 ? 19.112 4.051 -0.192 1.00 0.00 32 ARG A O 9
ATOM 6375 N N . LEU A 1 33 ? 17.688 2.583 0.761 1.00 0.00 33 LEU A N 9
ATOM 6376 C CA . LEU A 1 33 ? 18.641 1.623 1.222 1.00 0.00 33 LEU A CA 9
ATOM 6377 C C . LEU A 1 33 ? 19.374 1.011 0.068 1.00 0.00 33 LEU A C 9
ATOM 6378 O O . LEU A 1 33 ? 20.582 0.781 0.100 1.00 0.00 33 LEU A O 9
ATOM 6394 N N . PHE A 1 34 ? 18.602 0.773 -0.953 1.00 0.00 34 PHE A N 9
ATOM 6395 C CA . PHE A 1 34 ? 19.098 0.192 -2.179 1.00 0.00 34 PHE A CA 9
ATOM 6396 C C . PHE A 1 34 ? 19.863 1.225 -2.942 1.00 0.00 34 PHE A C 9
ATOM 6397 O O . PHE A 1 34 ? 20.704 0.926 -3.789 1.00 0.00 34 PHE A O 9
ATOM 6414 N N . SER A 1 35 ? 19.561 2.450 -2.598 1.00 0.00 35 SER A N 9
ATOM 6415 C CA . SER A 1 35 ? 20.231 3.594 -3.229 1.00 0.00 35 SER A CA 9
ATOM 6416 C C . SER A 1 35 ? 21.389 4.095 -2.372 1.00 0.00 35 SER A C 9
ATOM 6417 O O . SER A 1 35 ? 22.337 4.690 -2.886 1.00 0.00 35 SER A O 9
ATOM 6425 N N . LYS A 1 36 ? 21.313 3.862 -1.065 1.00 0.00 36 LYS A N 9
ATOM 6426 C CA . LYS A 1 36 ? 22.366 4.306 -0.157 1.00 0.00 36 LYS A CA 9
ATOM 6427 C C . LYS A 1 36 ? 23.512 3.305 -0.105 1.00 0.00 36 LYS A C 9
ATOM 6428 O O . LYS A 1 36 ? 24.653 3.661 0.190 1.00 0.00 36 LYS A O 9
ATOM 6447 N N . HIS A 1 37 ? 23.195 2.058 -0.395 1.00 0.00 37 HIS A N 9
ATOM 6448 C CA . HIS A 1 37 ? 24.184 0.991 -0.387 1.00 0.00 37 HIS A CA 9
ATOM 6449 C C . HIS A 1 37 ? 25.064 1.048 -1.631 1.00 0.00 37 HIS A C 9
ATOM 6450 O O . HIS A 1 37 ? 26.291 1.013 -1.539 1.00 0.00 37 HIS A O 9
ATOM 6465 N N . GLU A 1 38 ? 24.429 1.133 -2.793 1.00 0.00 38 GLU A N 9
ATOM 6466 C CA . GLU A 1 38 ? 25.146 1.190 -4.053 1.00 0.00 38 GLU A CA 9
ATOM 6467 C C . GLU A 1 38 ? 25.366 2.636 -4.490 1.00 0.00 38 GLU A C 9
ATOM 6468 O O . GLU A 1 38 ? 26.134 2.851 -5.452 1.00 0.00 38 GLU A O 9
ATOM 6481 N N . VAL A 1 1 ? -27.342 0.696 0.567 1.00 0.00 1 VAL A N 10
ATOM 6482 C CA . VAL A 1 1 ? -26.215 -0.273 0.524 1.00 0.00 1 VAL A CA 10
ATOM 6483 C C . VAL A 1 1 ? -26.155 -1.101 1.804 1.00 0.00 1 VAL A C 10
ATOM 6484 O O . VAL A 1 1 ? -26.616 -0.665 2.859 1.00 0.00 1 VAL A O 10
ATOM 6499 N N . MET A 1 2 ? -25.588 -2.298 1.701 1.00 0.00 2 MET A N 10
ATOM 6500 C CA . MET A 1 2 ? -25.462 -3.183 2.837 1.00 0.00 2 MET A CA 10
ATOM 6501 C C . MET A 1 2 ? -24.478 -2.620 3.859 1.00 0.00 2 MET A C 10
ATOM 6502 O O . MET A 1 2 ? -23.754 -1.677 3.569 1.00 0.00 2 MET A O 10
ATOM 6516 N N . PRO A 1 3 ? -24.456 -3.189 5.076 1.00 0.00 3 PRO A N 10
ATOM 6517 C CA . PRO A 1 3 ? -23.572 -2.745 6.159 1.00 0.00 3 PRO A CA 10
ATOM 6518 C C . PRO A 1 3 ? -22.215 -3.426 6.156 1.00 0.00 3 PRO A C 10
ATOM 6519 O O . PRO A 1 3 ? -21.218 -2.864 6.598 1.00 0.00 3 PRO A O 10
ATOM 6530 N N . LYS A 1 4 ? -22.204 -4.642 5.682 1.00 0.00 4 LYS A N 10
ATOM 6531 C CA . LYS A 1 4 ? -20.992 -5.448 5.620 1.00 0.00 4 LYS A CA 10
ATOM 6532 C C . LYS A 1 4 ? -20.317 -5.294 4.271 1.00 0.00 4 LYS A C 10
ATOM 6533 O O . LYS A 1 4 ? -19.143 -5.610 4.117 1.00 0.00 4 LYS A O 10
ATOM 6552 N N . GLN A 1 5 ? -21.075 -4.825 3.294 1.00 0.00 5 GLN A N 10
ATOM 6553 C CA . GLN A 1 5 ? -20.558 -4.646 1.949 1.00 0.00 5 GLN A CA 10
ATOM 6554 C C . GLN A 1 5 ? -19.818 -3.335 1.816 1.00 0.00 5 GLN A C 10
ATOM 6555 O O . GLN A 1 5 ? -18.859 -3.228 1.053 1.00 0.00 5 GLN A O 10
ATOM 6569 N N . ILE A 1 6 ? -20.235 -2.353 2.583 1.00 0.00 6 ILE A N 10
ATOM 6570 C CA . ILE A 1 6 ? -19.576 -1.073 2.557 1.00 0.00 6 ILE A CA 10
ATOM 6571 C C . ILE A 1 6 ? -18.437 -1.065 3.563 1.00 0.00 6 ILE A C 10
ATOM 6572 O O . ILE A 1 6 ? -17.444 -0.365 3.389 1.00 0.00 6 ILE A O 10
ATOM 6588 N N . VAL A 1 7 ? -18.580 -1.894 4.598 1.00 0.00 7 VAL A N 10
ATOM 6589 C CA . VAL A 1 7 ? -17.572 -2.036 5.620 1.00 0.00 7 VAL A CA 10
ATOM 6590 C C . VAL A 1 7 ? -16.439 -2.859 5.049 1.00 0.00 7 VAL A C 10
ATOM 6591 O O . VAL A 1 7 ? -15.270 -2.572 5.263 1.00 0.00 7 VAL A O 10
ATOM 6604 N N . TYR A 1 8 ? -16.828 -3.855 4.264 1.00 0.00 8 TYR A N 10
ATOM 6605 C CA . TYR A 1 8 ? -15.889 -4.717 3.571 1.00 0.00 8 TYR A CA 10
ATOM 6606 C C . TYR A 1 8 ? -15.078 -3.865 2.641 1.00 0.00 8 TYR A C 10
ATOM 6607 O O . TYR A 1 8 ? -13.855 -3.962 2.572 1.00 0.00 8 TYR A O 10
ATOM 6625 N N . TRP A 1 9 ? -15.795 -2.992 1.946 1.00 0.00 9 TRP A N 10
ATOM 6626 C CA . TRP A 1 9 ? -15.175 -2.066 1.028 1.00 0.00 9 TRP A CA 10
ATOM 6627 C C . TRP A 1 9 ? -14.297 -1.152 1.821 1.00 0.00 9 TRP A C 10
ATOM 6628 O O . TRP A 1 9 ? -13.076 -1.101 1.681 1.00 0.00 9 TRP A O 10
ATOM 6649 N N . LYS A 1 10 ? -14.989 -0.452 2.676 1.00 0.00 10 LYS A N 10
ATOM 6650 C CA . LYS A 1 10 ? -14.395 0.499 3.587 1.00 0.00 10 LYS A CA 10
ATOM 6651 C C . LYS A 1 10 ? -13.190 -0.106 4.293 1.00 0.00 10 LYS A C 10
ATOM 6652 O O . LYS A 1 10 ? -12.124 0.498 4.344 1.00 0.00 10 LYS A O 10
ATOM 6671 N N . GLN A 1 11 ? -13.360 -1.307 4.829 1.00 0.00 11 GLN A N 10
ATOM 6672 C CA . GLN A 1 11 ? -12.269 -1.976 5.528 1.00 0.00 11 GLN A CA 10
ATOM 6673 C C . GLN A 1 11 ? -11.237 -2.510 4.548 1.00 0.00 11 GLN A C 10
ATOM 6674 O O . GLN A 1 11 ? -10.263 -3.156 4.931 1.00 0.00 11 GLN A O 10
ATOM 6688 N N . TRP A 1 12 ? -11.454 -2.228 3.286 1.00 0.00 12 TRP A N 10
ATOM 6689 C CA . TRP A 1 12 ? -10.547 -2.644 2.242 1.00 0.00 12 TRP A CA 10
ATOM 6690 C C . TRP A 1 12 ? -9.807 -1.443 1.672 1.00 0.00 12 TRP A C 10
ATOM 6691 O O . TRP A 1 12 ? -8.633 -1.542 1.363 1.00 0.00 12 TRP A O 10
ATOM 6712 N N . LEU A 1 13 ? -10.480 -0.302 1.552 1.00 0.00 13 LEU A N 10
ATOM 6713 C CA . LEU A 1 13 ? -9.844 0.899 1.030 1.00 0.00 13 LEU A CA 10
ATOM 6714 C C . LEU A 1 13 ? -9.364 1.786 2.161 1.00 0.00 13 LEU A C 10
ATOM 6715 O O . LEU A 1 13 ? -8.589 2.709 1.941 1.00 0.00 13 LEU A O 10
ATOM 6731 N N . SER A 1 14 ? -9.807 1.499 3.376 1.00 0.00 14 SER A N 10
ATOM 6732 C CA . SER A 1 14 ? -9.382 2.282 4.520 1.00 0.00 14 SER A CA 10
ATOM 6733 C C . SER A 1 14 ? -8.044 1.785 5.013 1.00 0.00 14 SER A C 10
ATOM 6734 O O . SER A 1 14 ? -7.142 2.570 5.287 1.00 0.00 14 SER A O 10
ATOM 6742 N N . LEU A 1 15 ? -7.926 0.475 5.121 1.00 0.00 15 LEU A N 10
ATOM 6743 C CA . LEU A 1 15 ? -6.707 -0.145 5.566 1.00 0.00 15 LEU A CA 10
ATOM 6744 C C . LEU A 1 15 ? -5.735 -0.304 4.422 1.00 0.00 15 LEU A C 10
ATOM 6745 O O . LEU A 1 15 ? -4.628 0.227 4.460 1.00 0.00 15 LEU A O 10
ATOM 6761 N N . ARG A 1 16 ? -6.158 -1.024 3.396 1.00 0.00 16 ARG A N 10
ATOM 6762 C CA . ARG A 1 16 ? -5.301 -1.238 2.228 1.00 0.00 16 ARG A CA 10
ATOM 6763 C C . ARG A 1 16 ? -4.648 0.063 1.797 1.00 0.00 16 ARG A C 10
ATOM 6764 O O . ARG A 1 16 ? -3.538 0.078 1.276 1.00 0.00 16 ARG A O 10
ATOM 6785 N N . ASN A 1 17 ? -5.353 1.148 2.036 1.00 0.00 17 ASN A N 10
ATOM 6786 C CA . ASN A 1 17 ? -4.881 2.472 1.703 1.00 0.00 17 ASN A CA 10
ATOM 6787 C C . ASN A 1 17 ? -3.544 2.764 2.384 1.00 0.00 17 ASN A C 10
ATOM 6788 O O . ASN A 1 17 ? -2.493 2.670 1.748 1.00 0.00 17 ASN A O 10
ATOM 6799 N N . PRO A 1 18 ? -3.544 3.117 3.689 1.00 0.00 18 PRO A N 10
ATOM 6800 C CA . PRO A 1 18 ? -2.328 3.401 4.414 1.00 0.00 18 PRO A CA 10
ATOM 6801 C C . PRO A 1 18 ? -1.328 2.280 4.279 1.00 0.00 18 PRO A C 10
ATOM 6802 O O . PRO A 1 18 ? -0.123 2.470 4.449 1.00 0.00 18 PRO A O 10
ATOM 6813 N N . ILE A 1 19 ? -1.844 1.102 3.971 1.00 0.00 19 ILE A N 10
ATOM 6814 C CA . ILE A 1 19 ? -0.985 -0.068 3.816 1.00 0.00 19 ILE A CA 10
ATOM 6815 C C . ILE A 1 19 ? -0.189 0.026 2.524 1.00 0.00 19 ILE A C 10
ATOM 6816 O O . ILE A 1 19 ? 0.952 -0.415 2.447 1.00 0.00 19 ILE A O 10
ATOM 6832 N N . LEU A 1 20 ? -0.792 0.641 1.528 1.00 0.00 20 LEU A N 10
ATOM 6833 C CA . LEU A 1 20 ? -0.132 0.837 0.241 1.00 0.00 20 LEU A CA 10
ATOM 6834 C C . LEU A 1 20 ? 1.011 1.788 0.463 1.00 0.00 20 LEU A C 10
ATOM 6835 O O . LEU A 1 20 ? 2.147 1.546 0.067 1.00 0.00 20 LEU A O 10
ATOM 6851 N N . VAL A 1 21 ? 0.696 2.840 1.186 1.00 0.00 21 VAL A N 10
ATOM 6852 C CA . VAL A 1 21 ? 1.652 3.822 1.576 1.00 0.00 21 VAL A CA 10
ATOM 6853 C C . VAL A 1 21 ? 2.796 3.151 2.293 1.00 0.00 21 VAL A C 10
ATOM 6854 O O . VAL A 1 21 ? 3.964 3.295 1.941 1.00 0.00 21 VAL A O 10
ATOM 6867 N N . PHE A 1 22 ? 2.403 2.390 3.303 1.00 0.00 22 PHE A N 10
ATOM 6868 C CA . PHE A 1 22 ? 3.317 1.647 4.126 1.00 0.00 22 PHE A CA 10
ATOM 6869 C C . PHE A 1 22 ? 4.164 0.747 3.235 1.00 0.00 22 PHE A C 10
ATOM 6870 O O . PHE A 1 22 ? 5.320 0.459 3.520 1.00 0.00 22 PHE A O 10
ATOM 6887 N N . LEU A 1 23 ? 3.562 0.355 2.129 1.00 0.00 23 LEU A N 10
ATOM 6888 C CA . LEU A 1 23 ? 4.242 -0.483 1.119 1.00 0.00 23 LEU A CA 10
ATOM 6889 C C . LEU A 1 23 ? 5.153 0.377 0.289 1.00 0.00 23 LEU A C 10
ATOM 6890 O O . LEU A 1 23 ? 6.192 -0.050 -0.209 1.00 0.00 23 LEU A O 10
ATOM 6906 N N . LYS A 1 24 ? 4.706 1.594 0.151 1.00 0.00 24 LYS A N 10
ATOM 6907 C CA . LYS A 1 24 ? 5.375 2.610 -0.613 1.00 0.00 24 LYS A CA 10
ATOM 6908 C C . LYS A 1 24 ? 6.620 3.084 0.099 1.00 0.00 24 LYS A C 10
ATOM 6909 O O . LYS A 1 24 ? 7.685 3.224 -0.498 1.00 0.00 24 LYS A O 10
ATOM 6928 N N . THR A 1 25 ? 6.465 3.308 1.384 1.00 0.00 25 THR A N 10
ATOM 6929 C CA . THR A 1 25 ? 7.549 3.752 2.230 1.00 0.00 25 THR A CA 10
ATOM 6930 C C . THR A 1 25 ? 8.536 2.618 2.459 1.00 0.00 25 THR A C 10
ATOM 6931 O O . THR A 1 25 ? 9.744 2.798 2.337 1.00 0.00 25 THR A O 10
ATOM 6942 N N . ARG A 1 26 ? 8.018 1.435 2.771 1.00 0.00 26 ARG A N 10
ATOM 6943 C CA . ARG A 1 26 ? 8.875 0.282 2.987 1.00 0.00 26 ARG A CA 10
ATOM 6944 C C . ARG A 1 26 ? 9.733 0.048 1.760 1.00 0.00 26 ARG A C 10
ATOM 6945 O O . ARG A 1 26 ? 10.914 -0.272 1.854 1.00 0.00 26 ARG A O 10
ATOM 6966 N N . VAL A 1 27 ? 9.110 0.240 0.613 1.00 0.00 27 VAL A N 10
ATOM 6967 C CA . VAL A 1 27 ? 9.752 0.088 -0.667 1.00 0.00 27 VAL A CA 10
ATOM 6968 C C . VAL A 1 27 ? 10.649 1.293 -0.959 1.00 0.00 27 VAL A C 10
ATOM 6969 O O . VAL A 1 27 ? 11.562 1.226 -1.778 1.00 0.00 27 VAL A O 10
ATOM 6982 N N . LEU A 1 28 ? 10.369 2.383 -0.261 1.00 0.00 28 LEU A N 10
ATOM 6983 C CA . LEU A 1 28 ? 11.103 3.610 -0.383 1.00 0.00 28 LEU A CA 10
ATOM 6984 C C . LEU A 1 28 ? 12.390 3.450 0.378 1.00 0.00 28 LEU A C 10
ATOM 6985 O O . LEU A 1 28 ? 13.479 3.683 -0.136 1.00 0.00 28 LEU A O 10
ATOM 7001 N N . LYS A 1 29 ? 12.231 2.995 1.603 1.00 0.00 29 LYS A N 10
ATOM 7002 C CA . LYS A 1 29 ? 13.348 2.734 2.480 1.00 0.00 29 LYS A CA 10
ATOM 7003 C C . LYS A 1 29 ? 14.115 1.541 1.959 1.00 0.00 29 LYS A C 10
ATOM 7004 O O . LYS A 1 29 ? 15.295 1.371 2.245 1.00 0.00 29 LYS A O 10
ATOM 7023 N N . ARG A 1 30 ? 13.444 0.761 1.122 1.00 0.00 30 ARG A N 10
ATOM 7024 C CA . ARG A 1 30 ? 14.057 -0.370 0.482 1.00 0.00 30 ARG A CA 10
ATOM 7025 C C . ARG A 1 30 ? 14.839 0.179 -0.684 1.00 0.00 30 ARG A C 10
ATOM 7026 O O . ARG A 1 30 ? 15.919 -0.286 -1.016 1.00 0.00 30 ARG A O 10
ATOM 7047 N N . TRP A 1 31 ? 14.252 1.224 -1.257 1.00 0.00 31 TRP A N 10
ATOM 7048 C CA . TRP A 1 31 ? 14.796 1.953 -2.342 1.00 0.00 31 TRP A CA 10
ATOM 7049 C C . TRP A 1 31 ? 16.031 2.665 -1.853 1.00 0.00 31 TRP A C 10
ATOM 7050 O O . TRP A 1 31 ? 17.078 2.629 -2.487 1.00 0.00 31 TRP A O 10
ATOM 7071 N N . ARG A 1 32 ? 15.905 3.255 -0.664 1.00 0.00 32 ARG A N 10
ATOM 7072 C CA . ARG A 1 32 ? 17.002 3.922 -0.014 1.00 0.00 32 ARG A CA 10
ATOM 7073 C C . ARG A 1 32 ? 18.123 2.922 0.179 1.00 0.00 32 ARG A C 10
ATOM 7074 O O . ARG A 1 32 ? 19.287 3.161 -0.132 1.00 0.00 32 ARG A O 10
ATOM 7095 N N . LEU A 1 33 ? 17.697 1.787 0.695 1.00 0.00 33 LEU A N 10
ATOM 7096 C CA . LEU A 1 33 ? 18.510 0.645 0.978 1.00 0.00 33 LEU A CA 10
ATOM 7097 C C . LEU A 1 33 ? 19.076 0.067 -0.282 1.00 0.00 33 LEU A C 10
ATOM 7098 O O . LEU A 1 33 ? 20.236 -0.331 -0.361 1.00 0.00 33 LEU A O 10
ATOM 7114 N N . PHE A 1 34 ? 18.220 0.051 -1.263 1.00 0.00 34 PHE A N 10
ATOM 7115 C CA . PHE A 1 34 ? 18.551 -0.457 -2.574 1.00 0.00 34 PHE A CA 10
ATOM 7116 C C . PHE A 1 34 ? 19.415 0.534 -3.286 1.00 0.00 34 PHE A C 10
ATOM 7117 O O . PHE A 1 34 ? 20.147 0.214 -4.224 1.00 0.00 34 PHE A O 10
ATOM 7134 N N . SER A 1 35 ? 19.329 1.743 -2.793 1.00 0.00 35 SER A N 10
ATOM 7135 C CA . SER A 1 35 ? 20.125 2.843 -3.347 1.00 0.00 35 SER A CA 10
ATOM 7136 C C . SER A 1 35 ? 21.430 2.994 -2.577 1.00 0.00 35 SER A C 10
ATOM 7137 O O . SER A 1 35 ? 22.445 3.408 -3.137 1.00 0.00 35 SER A O 10
ATOM 7145 N N . LYS A 1 36 ? 21.399 2.660 -1.291 1.00 0.00 36 LYS A N 10
ATOM 7146 C CA . LYS A 1 36 ? 22.590 2.766 -0.455 1.00 0.00 36 LYS A CA 10
ATOM 7147 C C . LYS A 1 36 ? 23.492 1.550 -0.622 1.00 0.00 36 LYS A C 10
ATOM 7148 O O . LYS A 1 36 ? 24.696 1.612 -0.378 1.00 0.00 36 LYS A O 10
ATOM 7167 N N . HIS A 1 37 ? 22.895 0.450 -1.043 1.00 0.00 37 HIS A N 10
ATOM 7168 C CA . HIS A 1 37 ? 23.623 -0.793 -1.251 1.00 0.00 37 HIS A CA 10
ATOM 7169 C C . HIS A 1 37 ? 24.423 -0.751 -2.549 1.00 0.00 37 HIS A C 10
ATOM 7170 O O . HIS A 1 37 ? 25.617 -1.052 -2.567 1.00 0.00 37 HIS A O 10
ATOM 7185 N N . GLU A 1 38 ? 23.755 -0.382 -3.636 1.00 0.00 38 GLU A N 10
ATOM 7186 C CA . GLU A 1 38 ? 24.395 -0.302 -4.939 1.00 0.00 38 GLU A CA 10
ATOM 7187 C C . GLU A 1 38 ? 24.899 1.111 -5.213 1.00 0.00 38 GLU A C 10
ATOM 7188 O O . GLU A 1 38 ? 25.396 1.355 -6.333 1.00 0.00 38 GLU A O 10
ATOM 7201 N N . VAL A 1 1 ? -26.886 2.078 1.825 1.00 0.00 1 VAL A N 11
ATOM 7202 C CA . VAL A 1 1 ? -26.083 0.970 1.245 1.00 0.00 1 VAL A CA 11
ATOM 7203 C C . VAL A 1 1 ? -25.953 -0.184 2.232 1.00 0.00 1 VAL A C 11
ATOM 7204 O O . VAL A 1 1 ? -26.284 -0.047 3.410 1.00 0.00 1 VAL A O 11
ATOM 7219 N N . MET A 1 2 ? -25.472 -1.323 1.745 1.00 0.00 2 MET A N 11
ATOM 7220 C CA . MET A 1 2 ? -25.297 -2.496 2.572 1.00 0.00 2 MET A CA 11
ATOM 7221 C C . MET A 1 2 ? -24.190 -2.277 3.608 1.00 0.00 2 MET A C 11
ATOM 7222 O O . MET A 1 2 ? -23.017 -2.162 3.257 1.00 0.00 2 MET A O 11
ATOM 7236 N N . PRO A 1 3 ? -24.557 -2.206 4.903 1.00 0.00 3 PRO A N 11
ATOM 7237 C CA . PRO A 1 3 ? -23.608 -1.990 6.006 1.00 0.00 3 PRO A CA 11
ATOM 7238 C C . PRO A 1 3 ? -22.349 -2.828 5.909 1.00 0.00 3 PRO A C 11
ATOM 7239 O O . PRO A 1 3 ? -21.301 -2.464 6.431 1.00 0.00 3 PRO A O 11
ATOM 7250 N N . LYS A 1 4 ? -22.476 -3.962 5.272 1.00 0.00 4 LYS A N 11
ATOM 7251 C CA . LYS A 1 4 ? -21.360 -4.889 5.116 1.00 0.00 4 LYS A CA 11
ATOM 7252 C C . LYS A 1 4 ? -20.623 -4.660 3.808 1.00 0.00 4 LYS A C 11
ATOM 7253 O O . LYS A 1 4 ? -19.467 -5.049 3.669 1.00 0.00 4 LYS A O 11
ATOM 7272 N N . GLN A 1 5 ? -21.298 -4.047 2.849 1.00 0.00 5 GLN A N 11
ATOM 7273 C CA . GLN A 1 5 ? -20.701 -3.792 1.545 1.00 0.00 5 GLN A CA 11
ATOM 7274 C C . GLN A 1 5 ? -19.901 -2.508 1.544 1.00 0.00 5 GLN A C 11
ATOM 7275 O O . GLN A 1 5 ? -18.901 -2.392 0.837 1.00 0.00 5 GLN A O 11
ATOM 7289 N N . ILE A 1 6 ? -20.316 -1.562 2.356 1.00 0.00 6 ILE A N 11
ATOM 7290 C CA . ILE A 1 6 ? -19.607 -0.312 2.449 1.00 0.00 6 ILE A CA 11
ATOM 7291 C C . ILE A 1 6 ? -18.487 -0.427 3.475 1.00 0.00 6 ILE A C 11
ATOM 7292 O O . ILE A 1 6 ? -17.474 0.259 3.385 1.00 0.00 6 ILE A O 11
ATOM 7308 N N . VAL A 1 7 ? -18.675 -1.343 4.427 1.00 0.00 7 VAL A N 11
ATOM 7309 C CA . VAL A 1 7 ? -17.702 -1.612 5.456 1.00 0.00 7 VAL A CA 11
ATOM 7310 C C . VAL A 1 7 ? -16.621 -2.484 4.862 1.00 0.00 7 VAL A C 11
ATOM 7311 O O . VAL A 1 7 ? -15.439 -2.292 5.108 1.00 0.00 7 VAL A O 11
ATOM 7324 N N . TYR A 1 8 ? -17.064 -3.409 4.021 1.00 0.00 8 TYR A N 11
ATOM 7325 C CA . TYR A 1 8 ? -16.179 -4.299 3.298 1.00 0.00 8 TYR A CA 11
ATOM 7326 C C . TYR A 1 8 ? -15.285 -3.455 2.435 1.00 0.00 8 TYR A C 11
ATOM 7327 O O . TYR A 1 8 ? -14.068 -3.613 2.409 1.00 0.00 8 TYR A O 11
ATOM 7345 N N . TRP A 1 9 ? -15.930 -2.515 1.755 1.00 0.00 9 TRP A N 11
ATOM 7346 C CA . TRP A 1 9 ? -15.237 -1.578 0.906 1.00 0.00 9 TRP A CA 11
ATOM 7347 C C . TRP A 1 9 ? -14.323 -0.767 1.763 1.00 0.00 9 TRP A C 11
ATOM 7348 O O . TRP A 1 9 ? -13.097 -0.783 1.641 1.00 0.00 9 TRP A O 11
ATOM 7369 N N . LYS A 1 10 ? -14.983 -0.072 2.650 1.00 0.00 10 LYS A N 11
ATOM 7370 C CA . LYS A 1 10 ? -14.336 0.788 3.614 1.00 0.00 10 LYS A CA 11
ATOM 7371 C C . LYS A 1 10 ? -13.184 0.067 4.300 1.00 0.00 10 LYS A C 11
ATOM 7372 O O . LYS A 1 10 ? -12.083 0.595 4.393 1.00 0.00 10 LYS A O 11
ATOM 7391 N N . GLN A 1 11 ? -13.436 -1.142 4.774 1.00 0.00 11 GLN A N 11
ATOM 7392 C CA . GLN A 1 11 ? -12.404 -1.909 5.455 1.00 0.00 11 GLN A CA 11
ATOM 7393 C C . GLN A 1 11 ? -11.401 -2.490 4.468 1.00 0.00 11 GLN A C 11
ATOM 7394 O O . GLN A 1 11 ? -10.490 -3.228 4.839 1.00 0.00 11 GLN A O 11
ATOM 7408 N N . TRP A 1 12 ? -11.583 -2.151 3.216 1.00 0.00 12 TRP A N 11
ATOM 7409 C CA . TRP A 1 12 ? -10.707 -2.607 2.153 1.00 0.00 12 TRP A CA 11
ATOM 7410 C C . TRP A 1 12 ? -9.886 -1.458 1.600 1.00 0.00 12 TRP A C 11
ATOM 7411 O O . TRP A 1 12 ? -8.720 -1.635 1.289 1.00 0.00 12 TRP A O 11
ATOM 7432 N N . LEU A 1 13 ? -10.476 -0.279 1.492 1.00 0.00 13 LEU A N 11
ATOM 7433 C CA . LEU A 1 13 ? -9.744 0.868 0.988 1.00 0.00 13 LEU A CA 11
ATOM 7434 C C . LEU A 1 13 ? -9.270 1.745 2.132 1.00 0.00 13 LEU A C 11
ATOM 7435 O O . LEU A 1 13 ? -8.495 2.669 1.924 1.00 0.00 13 LEU A O 11
ATOM 7451 N N . SER A 1 14 ? -9.713 1.445 3.349 1.00 0.00 14 SER A N 11
ATOM 7452 C CA . SER A 1 14 ? -9.280 2.215 4.501 1.00 0.00 14 SER A CA 11
ATOM 7453 C C . SER A 1 14 ? -7.983 1.642 5.029 1.00 0.00 14 SER A C 11
ATOM 7454 O O . SER A 1 14 ? -7.049 2.373 5.344 1.00 0.00 14 SER A O 11
ATOM 7462 N N . LEU A 1 15 ? -7.939 0.324 5.121 1.00 0.00 15 LEU A N 11
ATOM 7463 C CA . LEU A 1 15 ? -6.772 -0.370 5.596 1.00 0.00 15 LEU A CA 11
ATOM 7464 C C . LEU A 1 15 ? -5.776 -0.583 4.483 1.00 0.00 15 LEU A C 11
ATOM 7465 O O . LEU A 1 15 ? -4.646 -0.105 4.548 1.00 0.00 15 LEU A O 11
ATOM 7481 N N . ARG A 1 16 ? -6.196 -1.295 3.460 1.00 0.00 16 ARG A N 11
ATOM 7482 C CA . ARG A 1 16 ? -5.321 -1.568 2.333 1.00 0.00 16 ARG A CA 11
ATOM 7483 C C . ARG A 1 16 ? -4.648 -0.309 1.825 1.00 0.00 16 ARG A C 11
ATOM 7484 O O . ARG A 1 16 ? -3.566 -0.357 1.256 1.00 0.00 16 ARG A O 11
ATOM 7505 N N . ASN A 1 17 ? -5.297 0.807 2.044 1.00 0.00 17 ASN A N 11
ATOM 7506 C CA . ASN A 1 17 ? -4.785 2.092 1.624 1.00 0.00 17 ASN A CA 11
ATOM 7507 C C . ASN A 1 17 ? -3.462 2.413 2.315 1.00 0.00 17 ASN A C 11
ATOM 7508 O O . ASN A 1 17 ? -2.398 2.233 1.722 1.00 0.00 17 ASN A O 11
ATOM 7519 N N . PRO A 1 18 ? -3.491 2.892 3.577 1.00 0.00 18 PRO A N 11
ATOM 7520 C CA . PRO A 1 18 ? -2.288 3.219 4.304 1.00 0.00 18 PRO A CA 11
ATOM 7521 C C . PRO A 1 18 ? -1.304 2.076 4.301 1.00 0.00 18 PRO A C 11
ATOM 7522 O O . PRO A 1 18 ? -0.104 2.266 4.492 1.00 0.00 18 PRO A O 11
ATOM 7533 N N . ILE A 1 19 ? -1.830 0.883 4.089 1.00 0.00 19 ILE A N 11
ATOM 7534 C CA . ILE A 1 19 ? -0.990 -0.312 4.074 1.00 0.00 19 ILE A CA 11
ATOM 7535 C C . ILE A 1 19 ? -0.154 -0.376 2.805 1.00 0.00 19 ILE A C 11
ATOM 7536 O O . ILE A 1 19 ? 0.977 -0.848 2.813 1.00 0.00 19 ILE A O 11
ATOM 7552 N N . LEU A 1 20 ? -0.701 0.142 1.727 1.00 0.00 20 LEU A N 11
ATOM 7553 C CA . LEU A 1 20 ? 0.017 0.182 0.456 1.00 0.00 20 LEU A CA 11
ATOM 7554 C C . LEU A 1 20 ? 1.132 1.178 0.600 1.00 0.00 20 LEU A C 11
ATOM 7555 O O . LEU A 1 20 ? 2.283 0.921 0.259 1.00 0.00 20 LEU A O 11
ATOM 7571 N N . VAL A 1 21 ? 0.774 2.299 1.187 1.00 0.00 21 VAL A N 11
ATOM 7572 C CA . VAL A 1 21 ? 1.695 3.343 1.480 1.00 0.00 21 VAL A CA 11
ATOM 7573 C C . VAL A 1 21 ? 2.819 2.793 2.322 1.00 0.00 21 VAL A C 11
ATOM 7574 O O . VAL A 1 21 ? 3.998 2.911 1.999 1.00 0.00 21 VAL A O 11
ATOM 7587 N N . PHE A 1 22 ? 2.393 2.169 3.410 1.00 0.00 22 PHE A N 11
ATOM 7588 C CA . PHE A 1 22 ? 3.278 1.561 4.364 1.00 0.00 22 PHE A CA 11
ATOM 7589 C C . PHE A 1 22 ? 4.201 0.592 3.636 1.00 0.00 22 PHE A C 11
ATOM 7590 O O . PHE A 1 22 ? 5.346 0.382 4.022 1.00 0.00 22 PHE A O 11
ATOM 7607 N N . LEU A 1 23 ? 3.679 0.048 2.552 1.00 0.00 23 LEU A N 11
ATOM 7608 C CA . LEU A 1 23 ? 4.448 -0.879 1.692 1.00 0.00 23 LEU A CA 11
ATOM 7609 C C . LEU A 1 23 ? 5.353 -0.093 0.788 1.00 0.00 23 LEU A C 11
ATOM 7610 O O . LEU A 1 23 ? 6.452 -0.511 0.428 1.00 0.00 23 LEU A O 11
ATOM 7626 N N . LYS A 1 24 ? 4.840 1.048 0.425 1.00 0.00 24 LYS A N 11
ATOM 7627 C CA . LYS A 1 24 ? 5.501 1.969 -0.454 1.00 0.00 24 LYS A CA 11
ATOM 7628 C C . LYS A 1 24 ? 6.713 2.565 0.219 1.00 0.00 24 LYS A C 11
ATOM 7629 O O . LYS A 1 24 ? 7.792 2.640 -0.362 1.00 0.00 24 LYS A O 11
ATOM 7648 N N . THR A 1 25 ? 6.517 2.954 1.458 1.00 0.00 25 THR A N 11
ATOM 7649 C CA . THR A 1 25 ? 7.569 3.525 2.265 1.00 0.00 25 THR A CA 11
ATOM 7650 C C . THR A 1 25 ? 8.615 2.470 2.569 1.00 0.00 25 THR A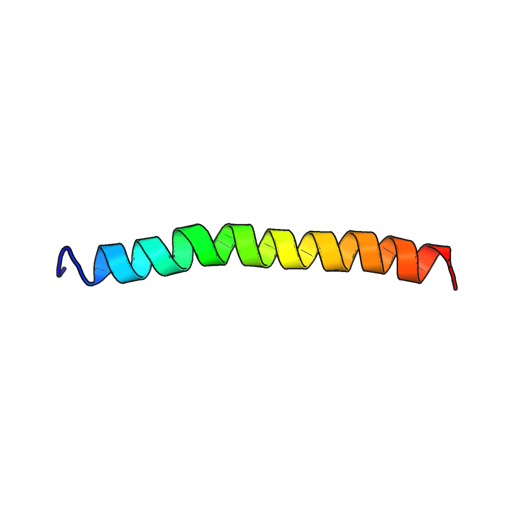 C 11
ATOM 7651 O O . THR A 1 25 ? 9.813 2.712 2.453 1.00 0.00 25 THR A O 11
ATOM 7662 N N . ARG A 1 26 ? 8.158 1.280 2.936 1.00 0.00 26 ARG A N 11
ATOM 7663 C CA . ARG A 1 26 ? 9.072 0.189 3.223 1.00 0.00 26 ARG A CA 11
ATOM 7664 C C . ARG A 1 26 ? 9.907 -0.100 1.993 1.00 0.00 26 ARG A C 11
ATOM 7665 O O . ARG A 1 26 ? 11.103 -0.357 2.077 1.00 0.00 26 ARG A O 11
ATOM 7686 N N . VAL A 1 27 ? 9.246 -0.029 0.855 1.00 0.00 27 VAL A N 11
ATOM 7687 C CA . VAL A 1 27 ? 9.861 -0.253 -0.430 1.00 0.00 27 VAL A CA 11
ATOM 7688 C C . VAL A 1 27 ? 10.652 0.981 -0.869 1.00 0.00 27 VAL A C 11
ATOM 7689 O O . VAL A 1 27 ? 11.539 0.904 -1.716 1.00 0.00 27 VAL A O 11
ATOM 7702 N N . LEU A 1 28 ? 10.315 2.111 -0.266 1.00 0.00 28 LEU A N 11
ATOM 7703 C CA . LEU A 1 28 ? 10.950 3.371 -0.536 1.00 0.00 28 LEU A CA 11
ATOM 7704 C C . LEU A 1 28 ? 12.261 3.388 0.198 1.00 0.00 28 LEU A C 11
ATOM 7705 O O . LEU A 1 28 ? 13.316 3.642 -0.373 1.00 0.00 28 LEU A O 11
ATOM 7721 N N . LYS A 1 29 ? 12.167 3.060 1.468 1.00 0.00 29 LYS A N 11
ATOM 7722 C CA . LYS A 1 29 ? 13.327 2.983 2.328 1.00 0.00 29 LYS A CA 11
ATOM 7723 C C . LYS A 1 29 ? 14.171 1.802 1.905 1.00 0.00 29 LYS A C 11
ATOM 7724 O O . LYS A 1 29 ? 15.369 1.753 2.169 1.00 0.00 29 LYS A O 11
ATOM 7743 N N . ARG A 1 30 ? 13.545 0.892 1.170 1.00 0.00 30 ARG A N 11
ATOM 7744 C CA . ARG A 1 30 ? 14.233 -0.248 0.628 1.00 0.00 30 ARG A CA 11
ATOM 7745 C C . ARG A 1 30 ? 14.945 0.238 -0.606 1.00 0.00 30 ARG A C 11
ATOM 7746 O O . ARG A 1 30 ? 16.052 -0.175 -0.921 1.00 0.00 30 ARG A O 11
ATOM 7767 N N . TRP A 1 31 ? 14.267 1.172 -1.262 1.00 0.00 31 TRP A N 11
ATOM 7768 C CA . TRP A 1 31 ? 14.731 1.827 -2.427 1.00 0.00 31 TRP A CA 11
ATOM 7769 C C . TRP A 1 31 ? 15.907 2.689 -2.042 1.00 0.00 31 TRP A C 11
ATOM 7770 O O . TRP A 1 31 ? 16.941 2.685 -2.699 1.00 0.00 31 TRP A O 11
ATOM 7791 N N . ARG A 1 32 ? 15.752 3.380 -0.911 1.00 0.00 32 ARG A N 11
ATOM 7792 C CA . ARG A 1 32 ? 16.796 4.199 -0.357 1.00 0.00 32 ARG A CA 11
ATOM 7793 C C . ARG A 1 32 ? 18.000 3.322 -0.088 1.00 0.00 32 ARG A C 11
ATOM 7794 O O . ARG A 1 32 ? 19.134 3.624 -0.448 1.00 0.00 32 ARG A O 11
ATOM 7815 N N . LEU A 1 33 ? 17.679 2.215 0.550 1.00 0.00 33 LEU A N 11
ATOM 7816 C CA . LEU A 1 33 ? 18.592 1.180 0.928 1.00 0.00 33 LEU A CA 11
ATOM 7817 C C . LEU A 1 33 ? 19.194 0.532 -0.281 1.00 0.00 33 LEU A C 11
ATOM 7818 O O . LEU A 1 33 ? 20.384 0.229 -0.343 1.00 0.00 33 LEU A O 11
ATOM 7834 N N . PHE A 1 34 ? 18.333 0.347 -1.239 1.00 0.00 34 PHE A N 11
ATOM 7835 C CA . PHE A 1 34 ? 18.693 -0.255 -2.501 1.00 0.00 34 PHE A CA 11
ATOM 7836 C C . PHE A 1 34 ? 19.460 0.732 -3.321 1.00 0.00 34 PHE A C 11
ATOM 7837 O O . PHE A 1 34 ? 20.214 0.386 -4.229 1.00 0.00 34 PHE A O 11
ATOM 7854 N N . SER A 1 35 ? 19.270 1.971 -2.947 1.00 0.00 35 SER A N 11
ATOM 7855 C CA . SER A 1 35 ? 19.967 3.074 -3.618 1.00 0.00 35 SER A CA 11
ATOM 7856 C C . SER A 1 35 ? 21.265 3.395 -2.887 1.00 0.00 35 SER A C 11
ATOM 7857 O O . SER A 1 35 ? 22.240 3.827 -3.500 1.00 0.00 35 SER A O 11
ATOM 7865 N N . LYS A 1 36 ? 21.272 3.177 -1.576 1.00 0.00 36 LYS A N 11
ATOM 7866 C CA . LYS A 1 36 ? 22.460 3.446 -0.773 1.00 0.00 36 LYS A CA 11
ATOM 7867 C C . LYS A 1 36 ? 23.448 2.287 -0.855 1.00 0.00 36 LYS A C 11
ATOM 7868 O O . LYS A 1 36 ? 24.649 2.460 -0.652 1.00 0.00 36 LYS A O 11
ATOM 7887 N N . HIS A 1 37 ? 22.926 1.114 -1.162 1.00 0.00 37 HIS A N 11
ATOM 7888 C CA . HIS A 1 37 ? 23.740 -0.087 -1.283 1.00 0.00 37 HIS A CA 11
ATOM 7889 C C . HIS A 1 37 ? 24.590 -0.039 -2.548 1.00 0.00 37 HIS A C 11
ATOM 7890 O O . HIS A 1 37 ? 25.796 -0.286 -2.511 1.00 0.00 37 HIS A O 11
ATOM 7905 N N . GLU A 1 38 ? 23.949 0.278 -3.664 1.00 0.00 38 GLU A N 11
ATOM 7906 C CA . GLU A 1 38 ? 24.640 0.361 -4.944 1.00 0.00 38 GLU A CA 11
ATOM 7907 C C . GLU A 1 38 ? 25.100 1.789 -5.223 1.00 0.00 38 GLU A C 11
ATOM 7908 O O . GLU A 1 38 ? 24.474 2.727 -4.686 1.00 0.00 38 GLU A O 11
ATOM 7921 N N . VAL A 1 1 ? -25.482 -6.463 4.312 1.00 0.00 1 VAL A N 12
ATOM 7922 C CA . VAL A 1 1 ? -26.215 -5.202 4.602 1.00 0.00 1 VAL A CA 12
ATOM 7923 C C . VAL A 1 1 ? -25.309 -3.990 4.405 1.00 0.00 1 VAL A C 12
ATOM 7924 O O . VAL A 1 1 ? -24.097 -4.131 4.251 1.00 0.00 1 VAL A O 12
ATOM 7939 N N . MET A 1 2 ? -25.908 -2.802 4.406 1.00 0.00 2 MET A N 12
ATOM 7940 C CA . MET A 1 2 ? -25.170 -1.567 4.230 1.00 0.00 2 MET A CA 12
ATOM 7941 C C . MET A 1 2 ? -24.029 -1.445 5.241 1.00 0.00 2 MET A C 12
ATOM 7942 O O . MET A 1 2 ? -22.863 -1.386 4.860 1.00 0.00 2 MET A O 12
ATOM 7956 N N . PRO A 1 3 ? -24.350 -1.401 6.546 1.00 0.00 3 PRO A N 12
ATOM 7957 C CA . PRO A 1 3 ? -23.349 -1.287 7.614 1.00 0.00 3 PRO A CA 12
ATOM 7958 C C . PRO A 1 3 ? -22.151 -2.191 7.403 1.00 0.00 3 PRO A C 12
ATOM 7959 O O . PRO A 1 3 ? -21.045 -1.899 7.850 1.00 0.00 3 PRO A O 12
ATOM 7970 N N . LYS A 1 4 ? -22.391 -3.292 6.735 1.00 0.00 4 LYS A N 12
ATOM 7971 C CA . LYS A 1 4 ? -21.348 -4.270 6.450 1.00 0.00 4 LYS A CA 12
ATOM 7972 C C . LYS A 1 4 ? -20.757 -4.048 5.066 1.00 0.00 4 LYS A C 12
ATOM 7973 O O . LYS A 1 4 ? -19.650 -4.492 4.779 1.00 0.00 4 LYS A O 12
ATOM 7992 N N . GLN A 1 5 ? -21.508 -3.367 4.208 1.00 0.00 5 GLN A N 12
ATOM 7993 C CA . GLN A 1 5 ? -21.069 -3.098 2.847 1.00 0.00 5 GLN A CA 12
ATOM 7994 C C . GLN A 1 5 ? -20.183 -1.871 2.788 1.00 0.00 5 GLN A C 12
ATOM 7995 O O . GLN A 1 5 ? -19.264 -1.801 1.974 1.00 0.00 5 GLN A O 12
ATOM 8009 N N . ILE A 1 6 ? -20.432 -0.925 3.668 1.00 0.00 6 ILE A N 12
ATOM 8010 C CA . ILE A 1 6 ? -19.628 0.268 3.712 1.00 0.00 6 ILE A CA 12
ATOM 8011 C C . ILE A 1 6 ? -18.409 0.034 4.594 1.00 0.00 6 ILE A C 12
ATOM 8012 O O . ILE A 1 6 ? -17.361 0.645 4.400 1.00 0.00 6 ILE A O 12
ATOM 8028 N N . VAL A 1 7 ? -18.554 -0.897 5.539 1.00 0.00 7 VAL A N 12
ATOM 8029 C CA . VAL A 1 7 ? -17.489 -1.272 6.437 1.00 0.00 7 VAL A CA 12
ATOM 8030 C C . VAL A 1 7 ? -16.539 -2.180 5.688 1.00 0.00 7 VAL A C 12
ATOM 8031 O O . VAL A 1 7 ? -15.329 -2.070 5.803 1.00 0.00 7 VAL A O 12
ATOM 8044 N N . TYR A 1 8 ? -17.135 -3.039 4.873 1.00 0.00 8 TYR A N 12
ATOM 8045 C CA . TYR A 1 8 ? -16.397 -3.951 4.019 1.00 0.00 8 TYR A CA 12
ATOM 8046 C C . TYR A 1 8 ? -15.556 -3.128 3.086 1.00 0.00 8 TYR A C 12
ATOM 8047 O O . TYR A 1 8 ? -14.366 -3.370 2.898 1.00 0.00 8 TYR A O 12
ATOM 8065 N N . TRP A 1 9 ? -16.206 -2.111 2.535 1.00 0.00 9 TRP A N 12
ATOM 8066 C CA . TRP A 1 9 ? -15.557 -1.184 1.645 1.00 0.00 9 TRP A CA 12
ATOM 8067 C C . TRP A 1 9 ? -14.501 -0.465 2.420 1.00 0.00 9 TRP A C 12
ATOM 8068 O O . TRP A 1 9 ? -13.302 -0.542 2.154 1.00 0.00 9 TRP A O 12
ATOM 8089 N N . LYS A 1 10 ? -15.012 0.223 3.405 1.00 0.00 10 LYS A N 12
ATOM 8090 C CA . LYS A 1 10 ? -14.209 1.000 4.320 1.00 0.00 10 LYS A CA 12
ATOM 8091 C C . LYS A 1 10 ? -13.033 0.183 4.838 1.00 0.00 10 LYS A C 12
ATOM 8092 O O . LYS A 1 10 ? -11.898 0.640 4.820 1.00 0.00 10 LYS A O 12
ATOM 8111 N N . GLN A 1 11 ? -13.306 -1.033 5.288 1.00 0.00 11 GLN A N 12
ATOM 8112 C CA . GLN A 1 11 ? -12.250 -1.891 5.809 1.00 0.00 11 GLN A CA 12
ATOM 8113 C C . GLN A 1 11 ? -11.390 -2.456 4.690 1.00 0.00 11 GLN A C 12
ATOM 8114 O O . GLN A 1 11 ? -10.472 -3.239 4.922 1.00 0.00 11 GLN A O 12
ATOM 8128 N N . TRP A 1 12 ? -11.692 -2.047 3.482 1.00 0.00 12 TRP A N 12
ATOM 8129 C CA . TRP A 1 12 ? -10.947 -2.477 2.318 1.00 0.00 12 TRP A CA 12
ATOM 8130 C C . TRP A 1 12 ? -10.143 -1.324 1.741 1.00 0.00 12 TRP A C 12
ATOM 8131 O O . TRP A 1 12 ? -9.024 -1.521 1.302 1.00 0.00 12 TRP A O 12
ATOM 8152 N N . LEU A 1 13 ? -10.697 -0.118 1.757 1.00 0.00 13 LEU A N 12
ATOM 8153 C CA . LEU A 1 13 ? -9.989 1.040 1.236 1.00 0.00 13 LEU A CA 12
ATOM 8154 C C . LEU A 1 13 ? -9.339 1.820 2.364 1.00 0.00 13 LEU A C 12
ATOM 8155 O O . LEU A 1 13 ? -8.552 2.725 2.119 1.00 0.00 13 LEU A O 12
ATOM 8171 N N . SER A 1 14 ? -9.644 1.455 3.603 1.00 0.00 14 SER A N 12
ATOM 8172 C CA . SER A 1 14 ? -9.041 2.128 4.739 1.00 0.00 14 SER A CA 12
ATOM 8173 C C . SER A 1 14 ? -7.716 1.477 5.058 1.00 0.00 14 SER A C 12
ATOM 8174 O O . SER A 1 14 ? -6.714 2.151 5.281 1.00 0.00 14 SER A O 12
ATOM 8182 N N . LEU A 1 15 ? -7.724 0.156 5.073 1.00 0.00 15 LEU A N 12
ATOM 8183 C CA . LEU A 1 15 ? -6.537 -0.609 5.348 1.00 0.00 15 LEU A CA 12
ATOM 8184 C C . LEU A 1 15 ? -5.699 -0.781 4.099 1.00 0.00 15 LEU A C 12
ATOM 8185 O O . LEU A 1 15 ? -4.549 -0.354 4.046 1.00 0.00 15 LEU A O 12
ATOM 8201 N N . ARG A 1 16 ? -6.286 -1.394 3.090 1.00 0.00 16 ARG A N 12
ATOM 8202 C CA . ARG A 1 16 ? -5.579 -1.616 1.828 1.00 0.00 16 ARG A CA 12
ATOM 8203 C C . ARG A 1 16 ? -4.882 -0.356 1.353 1.00 0.00 16 ARG A C 12
ATOM 8204 O O . ARG A 1 16 ? -3.879 -0.416 0.646 1.00 0.00 16 ARG A O 12
ATOM 8225 N N . ASN A 1 17 ? -5.436 0.773 1.743 1.00 0.00 17 ASN A N 12
ATOM 8226 C CA . ASN A 1 17 ? -4.909 2.069 1.376 1.00 0.00 17 ASN A CA 12
ATOM 8227 C C . ASN A 1 17 ? -3.497 2.276 1.928 1.00 0.00 17 ASN A C 12
ATOM 8228 O O . ASN A 1 17 ? -2.517 2.077 1.214 1.00 0.00 17 ASN A O 12
ATOM 8239 N N . PRO A 1 18 ? -3.347 2.679 3.204 1.00 0.00 18 PRO A N 12
ATOM 8240 C CA . PRO A 1 18 ? -2.048 2.896 3.789 1.00 0.00 18 PRO A CA 12
ATOM 8241 C C . PRO A 1 18 ? -1.154 1.686 3.655 1.00 0.00 18 PRO A C 12
ATOM 8242 O O . PRO A 1 18 ? 0.065 1.782 3.772 1.00 0.00 18 PRO A O 12
ATOM 8253 N N . ILE A 1 19 ? -1.781 0.544 3.431 1.00 0.00 19 ILE A N 12
ATOM 8254 C CA . ILE A 1 19 ? -1.044 -0.709 3.312 1.00 0.00 19 ILE A CA 12
ATOM 8255 C C . ILE A 1 19 ? -0.342 -0.830 1.970 1.00 0.00 19 ILE A C 12
ATOM 8256 O O . ILE A 1 19 ? 0.722 -1.428 1.871 1.00 0.00 19 ILE A O 12
ATOM 8272 N N . LEU A 1 20 ? -0.916 -0.231 0.951 1.00 0.00 20 LEU A N 12
ATOM 8273 C CA . LEU A 1 20 ? -0.294 -0.257 -0.368 1.00 0.00 20 LEU A CA 12
ATOM 8274 C C . LEU A 1 20 ? 0.848 0.727 -0.353 1.00 0.00 20 LEU A C 12
ATOM 8275 O O . LEU A 1 20 ? 1.940 0.462 -0.849 1.00 0.00 20 LEU A O 12
ATOM 8291 N N . VAL A 1 21 ? 0.593 1.842 0.301 1.00 0.00 21 VAL A N 12
ATOM 8292 C CA . VAL A 1 21 ? 1.567 2.863 0.491 1.00 0.00 21 VAL A CA 12
ATOM 8293 C C . VAL A 1 21 ? 2.728 2.292 1.256 1.00 0.00 21 VAL A C 12
ATOM 8294 O O . VAL A 1 21 ? 3.876 2.354 0.838 1.00 0.00 21 VAL A O 12
ATOM 8307 N N . PHE A 1 22 ? 2.374 1.706 2.393 1.00 0.00 22 PHE A N 12
ATOM 8308 C CA . PHE A 1 22 ? 3.314 1.084 3.281 1.00 0.00 22 PHE A CA 12
ATOM 8309 C C . PHE A 1 22 ? 4.196 0.139 2.480 1.00 0.00 22 PHE A C 12
ATOM 8310 O O . PHE A 1 22 ? 5.371 -0.050 2.776 1.00 0.00 22 PHE A O 12
ATOM 8327 N N . LEU A 1 23 ? 3.609 -0.412 1.433 1.00 0.00 23 LEU A N 12
ATOM 8328 C CA . LEU A 1 23 ? 4.353 -1.322 0.528 1.00 0.00 23 LEU A CA 12
ATOM 8329 C C . LEU A 1 23 ? 5.259 -0.515 -0.365 1.00 0.00 23 LEU A C 12
ATOM 8330 O O . LEU A 1 23 ? 6.344 -0.937 -0.761 1.00 0.00 23 LEU A O 12
ATOM 8346 N N . LYS A 1 24 ? 4.756 0.644 -0.671 1.00 0.00 24 LYS A N 12
ATOM 8347 C CA . LYS A 1 24 ? 5.403 1.601 -1.523 1.00 0.00 24 LYS A CA 12
ATOM 8348 C C . LYS A 1 24 ? 6.557 2.276 -0.812 1.00 0.00 24 LYS A C 12
ATOM 8349 O O . LYS A 1 24 ? 7.616 2.514 -1.389 1.00 0.00 24 LYS A O 12
ATOM 8368 N N . THR A 1 25 ? 6.317 2.575 0.443 1.00 0.00 25 THR A N 12
ATOM 8369 C CA . THR A 1 25 ? 7.263 3.223 1.308 1.00 0.00 25 THR A CA 12
ATOM 8370 C C . THR A 1 25 ? 8.330 2.242 1.770 1.00 0.00 25 THR A C 12
ATOM 8371 O O . THR A 1 25 ? 9.512 2.568 1.789 1.00 0.00 25 THR A O 12
ATOM 8382 N N . ARG A 1 26 ? 7.924 1.027 2.127 1.00 0.00 26 ARG A N 12
ATOM 8383 C CA . ARG A 1 26 ? 8.883 0.028 2.555 1.00 0.00 26 ARG A CA 12
ATOM 8384 C C . ARG A 1 26 ? 9.871 -0.223 1.429 1.00 0.00 26 ARG A C 12
ATOM 8385 O O . ARG A 1 26 ? 11.076 -0.320 1.638 1.00 0.00 26 ARG A O 12
ATOM 8406 N N . VAL A 1 27 ? 9.318 -0.285 0.229 1.00 0.00 27 VAL A N 12
ATOM 8407 C CA . VAL A 1 27 ? 10.066 -0.491 -0.993 1.00 0.00 27 VAL A CA 12
ATOM 8408 C C . VAL A 1 27 ? 10.859 0.764 -1.354 1.00 0.00 27 VAL A C 12
ATOM 8409 O O . VAL A 1 27 ? 11.818 0.713 -2.117 1.00 0.00 27 VAL A O 12
ATOM 8422 N N . LEU A 1 28 ? 10.425 1.884 -0.792 1.00 0.00 28 LEU A N 12
ATOM 8423 C CA . LEU A 1 28 ? 11.023 3.171 -1.014 1.00 0.00 28 LEU A CA 12
ATOM 8424 C C . LEU A 1 28 ? 12.194 3.333 -0.076 1.00 0.00 28 LEU A C 12
ATOM 8425 O O . LEU A 1 28 ? 13.303 3.670 -0.482 1.00 0.00 28 LEU A O 12
ATOM 8441 N N . LYS A 1 29 ? 11.924 3.043 1.179 1.00 0.00 29 LYS A N 12
ATOM 8442 C CA . LYS A 1 29 ? 12.932 3.111 2.224 1.00 0.00 29 LYS A CA 12
ATOM 8443 C C . LYS A 1 29 ? 13.952 2.020 1.989 1.00 0.00 29 LYS A C 12
ATOM 8444 O O . LYS A 1 29 ? 15.116 2.131 2.369 1.00 0.00 29 LYS A O 12
ATOM 8463 N N . ARG A 1 30 ? 13.497 0.993 1.299 1.00 0.00 30 ARG A N 12
ATOM 8464 C CA . ARG A 1 30 ? 14.324 -0.114 0.921 1.00 0.00 30 ARG A CA 12
ATOM 8465 C C . ARG A 1 30 ? 15.147 0.320 -0.263 1.00 0.00 30 ARG A C 12
ATOM 8466 O O . ARG A 1 30 ? 16.288 -0.088 -0.438 1.00 0.00 30 ARG A O 12
ATOM 8487 N N . TRP A 1 31 ? 14.540 1.212 -1.037 1.00 0.00 31 TRP A N 12
ATOM 8488 C CA . TRP A 1 31 ? 15.130 1.809 -2.170 1.00 0.00 31 TRP A CA 12
ATOM 8489 C C . TRP A 1 31 ? 16.186 2.769 -1.685 1.00 0.00 31 TRP A C 12
ATOM 8490 O O . TRP A 1 31 ? 17.295 2.803 -2.207 1.00 0.00 31 TRP A O 12
ATOM 8511 N N . ARG A 1 32 ? 15.853 3.505 -0.616 1.00 0.00 32 ARG A N 12
ATOM 8512 C CA . ARG A 1 32 ? 16.796 4.410 -0.005 1.00 0.00 32 ARG A CA 12
ATOM 8513 C C . ARG A 1 32 ? 17.988 3.611 0.466 1.00 0.00 32 ARG A C 12
ATOM 8514 O O . ARG A 1 32 ? 19.144 3.940 0.226 1.00 0.00 32 ARG A O 12
ATOM 8535 N N . LEU A 1 33 ? 17.632 2.536 1.140 1.00 0.00 33 LEU A N 12
ATOM 8536 C CA . LEU A 1 33 ? 18.527 1.575 1.705 1.00 0.00 33 LEU A CA 12
ATOM 8537 C C . LEU A 1 33 ? 19.321 0.897 0.632 1.00 0.00 33 LEU A C 12
ATOM 8538 O O . LEU A 1 33 ? 20.520 0.654 0.756 1.00 0.00 33 LEU A O 12
ATOM 8554 N N . PHE A 1 34 ? 18.616 0.619 -0.425 1.00 0.00 34 PHE A N 12
ATOM 8555 C CA . PHE A 1 34 ? 19.186 -0.027 -1.586 1.00 0.00 34 PHE A CA 12
ATOM 8556 C C . PHE A 1 34 ? 20.019 0.960 -2.341 1.00 0.00 34 PHE A C 12
ATOM 8557 O O . PHE A 1 34 ? 20.905 0.610 -3.120 1.00 0.00 34 PHE A O 12
ATOM 8574 N N . SER A 1 35 ? 19.725 2.204 -2.062 1.00 0.00 35 SER A N 12
ATOM 8575 C CA . SER A 1 35 ? 20.457 3.309 -2.691 1.00 0.00 35 SER A CA 12
ATOM 8576 C C . SER A 1 35 ? 21.588 3.795 -1.789 1.00 0.00 35 SER A C 12
ATOM 8577 O O . SER A 1 35 ? 22.598 4.308 -2.272 1.00 0.00 35 SER A O 12
ATOM 8585 N N . LYS A 1 36 ? 21.420 3.636 -0.478 1.00 0.00 36 LYS A N 12
ATOM 8586 C CA . LYS A 1 36 ? 22.440 4.070 0.471 1.00 0.00 36 LYS A CA 12
ATOM 8587 C C . LYS A 1 36 ? 23.518 3.006 0.648 1.00 0.00 36 LYS A C 12
ATOM 8588 O O . LYS A 1 36 ? 24.643 3.306 1.050 1.00 0.00 36 LYS A O 12
ATOM 8607 N N . HIS A 1 37 ? 23.169 1.767 0.342 1.00 0.00 37 HIS A N 12
ATOM 8608 C CA . HIS A 1 37 ? 24.100 0.655 0.463 1.00 0.00 37 HIS A CA 12
ATOM 8609 C C . HIS A 1 37 ? 25.096 0.648 -0.692 1.00 0.00 37 HIS A C 12
ATOM 8610 O O . HIS A 1 37 ? 26.307 0.563 -0.482 1.00 0.00 37 HIS A O 12
ATOM 8625 N N . GLU A 1 38 ? 24.578 0.732 -1.910 1.00 0.00 38 GLU A N 12
ATOM 8626 C CA . GLU A 1 38 ? 25.415 0.734 -3.098 1.00 0.00 38 GLU A CA 12
ATOM 8627 C C . GLU A 1 38 ? 25.807 2.158 -3.484 1.00 0.00 38 GLU A C 12
ATOM 8628 O O . GLU A 1 38 ? 27.011 2.481 -3.408 1.00 0.00 38 GLU A O 12
ATOM 8641 N N . VAL A 1 1 ? -24.946 -7.943 1.744 1.00 0.00 1 VAL A N 13
ATOM 8642 C CA . VAL A 1 1 ? -25.741 -6.687 1.795 1.00 0.00 1 VAL A CA 13
ATOM 8643 C C . VAL A 1 1 ? -24.831 -5.466 1.692 1.00 0.00 1 VAL A C 13
ATOM 8644 O O . VAL A 1 1 ? -23.610 -5.581 1.797 1.00 0.00 1 VAL A O 13
ATOM 8659 N N . MET A 1 2 ? -25.434 -4.301 1.479 1.00 0.00 2 MET A N 13
ATOM 8660 C CA . MET A 1 2 ? -24.693 -3.060 1.356 1.00 0.00 2 MET A CA 13
ATOM 8661 C C . MET A 1 2 ? -23.815 -2.804 2.582 1.00 0.00 2 MET A C 13
ATOM 8662 O O . MET A 1 2 ? -22.596 -2.710 2.467 1.00 0.00 2 MET A O 13
ATOM 8676 N N . PRO A 1 3 ? -24.423 -2.683 3.775 1.00 0.00 3 PRO A N 13
ATOM 8677 C CA . PRO A 1 3 ? -23.700 -2.434 5.028 1.00 0.00 3 PRO A CA 13
ATOM 8678 C C . PRO A 1 3 ? -22.421 -3.241 5.151 1.00 0.00 3 PRO A C 13
ATOM 8679 O O . PRO A 1 3 ? -21.465 -2.824 5.798 1.00 0.00 3 PRO A O 13
ATOM 8690 N N . LYS A 1 4 ? -22.426 -4.401 4.539 1.00 0.00 4 LYS A N 13
ATOM 8691 C CA . LYS A 1 4 ? -21.274 -5.297 4.569 1.00 0.00 4 LYS A CA 13
ATOM 8692 C C . LYS A 1 4 ? -20.425 -5.148 3.319 1.00 0.00 4 LYS A C 13
ATOM 8693 O O . LYS A 1 4 ? -19.262 -5.541 3.306 1.00 0.00 4 LYS A O 13
ATOM 8712 N N . GLN A 1 5 ? -21.008 -4.588 2.269 1.00 0.00 5 GLN A N 13
ATOM 8713 C CA . GLN A 1 5 ? -20.305 -4.401 1.019 1.00 0.00 5 GLN A CA 13
ATOM 8714 C C . GLN A 1 5 ? -19.568 -3.071 1.010 1.00 0.00 5 GLN A C 13
ATOM 8715 O O . GLN A 1 5 ? -18.515 -2.942 0.389 1.00 0.00 5 GLN A O 13
ATOM 8729 N N . ILE A 1 6 ? -20.098 -2.095 1.731 1.00 0.00 6 ILE A N 13
ATOM 8730 C CA . ILE A 1 6 ? -19.457 -0.808 1.815 1.00 0.00 6 ILE A CA 13
ATOM 8731 C C . ILE A 1 6 ? -18.432 -0.818 2.942 1.00 0.00 6 ILE A C 13
ATOM 8732 O O . ILE A 1 6 ? -17.435 -0.099 2.900 1.00 0.00 6 ILE A O 13
ATOM 8748 N N . VAL A 1 7 ? -18.669 -1.688 3.927 1.00 0.00 7 VAL A N 13
ATOM 8749 C CA . VAL A 1 7 ? -17.775 -1.860 5.047 1.00 0.00 7 VAL A CA 13
ATOM 8750 C C . VAL A 1 7 ? -16.596 -2.671 4.564 1.00 0.00 7 VAL A C 13
ATOM 8751 O O . VAL A 1 7 ? -15.449 -2.379 4.869 1.00 0.00 7 VAL A O 13
ATOM 8764 N N . TYR A 1 8 ? -16.917 -3.655 3.736 1.00 0.00 8 TYR A N 13
ATOM 8765 C CA . TYR A 1 8 ? -15.925 -4.499 3.103 1.00 0.00 8 TYR A CA 13
ATOM 8766 C C . TYR A 1 8 ? -15.031 -3.608 2.285 1.00 0.00 8 TYR A C 13
ATOM 8767 O O . TYR A 1 8 ? -13.808 -3.655 2.376 1.00 0.00 8 TYR A O 13
ATOM 8785 N N . TRP A 1 9 ? -15.692 -2.751 1.515 1.00 0.00 9 TRP A N 13
ATOM 8786 C CA . TRP A 1 9 ? -15.011 -1.776 0.690 1.00 0.00 9 TRP A CA 13
ATOM 8787 C C . TRP A 1 9 ? -14.177 -0.912 1.584 1.00 0.00 9 TRP A C 13
ATOM 8788 O O . TRP A 1 9 ? -12.947 -0.871 1.525 1.00 0.00 9 TRP A O 13
ATOM 8809 N N . LYS A 1 10 ? -14.918 -0.234 2.423 1.00 0.00 10 LYS A N 13
ATOM 8810 C CA . LYS A 1 10 ? -14.376 0.673 3.406 1.00 0.00 10 LYS A CA 13
ATOM 8811 C C . LYS A 1 10 ? -13.237 0.022 4.175 1.00 0.00 10 LYS A C 13
ATOM 8812 O O . LYS A 1 10 ? -12.159 0.592 4.300 1.00 0.00 10 LYS A O 13
ATOM 8831 N N . GLN A 1 11 ? -13.470 -1.182 4.679 1.00 0.00 11 GLN A N 13
ATOM 8832 C CA . GLN A 1 11 ? -12.441 -1.886 5.431 1.00 0.00 11 GLN A CA 13
ATOM 8833 C C . GLN A 1 11 ? -11.378 -2.460 4.507 1.00 0.00 11 GLN A C 13
ATOM 8834 O O . GLN A 1 11 ? -10.468 -3.164 4.939 1.00 0.00 11 GLN A O 13
ATOM 8848 N N . TRP A 1 12 ? -11.498 -2.144 3.237 1.00 0.00 12 TRP A N 13
ATOM 8849 C CA . TRP A 1 12 ? -10.549 -2.589 2.239 1.00 0.00 12 TRP A CA 13
ATOM 8850 C C . TRP A 1 12 ? -9.753 -1.412 1.696 1.00 0.00 12 TRP A C 13
ATOM 8851 O O . TRP A 1 12 ? -8.568 -1.541 1.450 1.00 0.00 12 TRP A O 13
ATOM 8872 N N . LEU A 1 13 ? -10.393 -0.259 1.526 1.00 0.00 13 LEU A N 13
ATOM 8873 C CA . LEU A 1 13 ? -9.701 0.917 1.021 1.00 0.00 13 LEU A CA 13
ATOM 8874 C C . LEU A 1 13 ? -9.268 1.812 2.166 1.00 0.00 13 LEU A C 13
ATOM 8875 O O . LEU A 1 13 ? -8.474 2.725 1.976 1.00 0.00 13 LEU A O 13
ATOM 8891 N N . SER A 1 14 ? -9.770 1.539 3.362 1.00 0.00 14 SER A N 13
ATOM 8892 C CA . SER A 1 14 ? -9.391 2.327 4.519 1.00 0.00 14 SER A CA 13
ATOM 8893 C C . SER A 1 14 ? -8.091 1.805 5.085 1.00 0.00 14 SER A C 13
ATOM 8894 O O . SER A 1 14 ? -7.181 2.570 5.390 1.00 0.00 14 SER A O 13
ATOM 8902 N N . LEU A 1 15 ? -8.015 0.494 5.219 1.00 0.00 15 LEU A N 13
ATOM 8903 C CA . LEU A 1 15 ? -6.835 -0.149 5.734 1.00 0.00 15 LEU A CA 13
ATOM 8904 C C . LEU A 1 15 ? -5.806 -0.340 4.647 1.00 0.00 15 LEU A C 13
ATOM 8905 O O . LEU A 1 15 ? -4.693 0.169 4.741 1.00 0.00 15 LEU A O 13
ATOM 8921 N N . ARG A 1 16 ? -6.184 -1.065 3.611 1.00 0.00 16 ARG A N 13
ATOM 8922 C CA . ARG A 1 16 ? -5.269 -1.314 2.501 1.00 0.00 16 ARG A CA 13
ATOM 8923 C C . ARG A 1 16 ? -4.560 -0.034 2.087 1.00 0.00 16 ARG A C 13
ATOM 8924 O O . ARG A 1 16 ? -3.420 -0.054 1.640 1.00 0.00 16 ARG A O 13
ATOM 8945 N N . ASN A 1 17 ? -5.260 1.071 2.248 1.00 0.00 17 ASN A N 13
ATOM 8946 C CA . ASN A 1 17 ? -4.749 2.380 1.905 1.00 0.00 17 ASN A CA 13
ATOM 8947 C C . ASN A 1 17 ? -3.444 2.685 2.644 1.00 0.00 17 ASN A C 13
ATOM 8948 O O . ASN A 1 17 ? -2.364 2.512 2.079 1.00 0.00 17 ASN A O 13
ATOM 8959 N N . PRO A 1 18 ? -3.500 3.142 3.916 1.00 0.00 18 PRO A N 13
ATOM 8960 C CA . PRO A 1 18 ? -2.310 3.449 4.676 1.00 0.00 18 PRO A CA 13
ATOM 8961 C C . PRO A 1 18 ? -1.336 2.298 4.675 1.00 0.00 18 PRO A C 13
ATOM 8962 O O . PRO A 1 18 ? -0.140 2.468 4.911 1.00 0.00 18 PRO A O 13
ATOM 8973 N N . ILE A 1 19 ? -1.863 1.119 4.408 1.00 0.00 19 ILE A N 13
ATOM 8974 C CA . ILE A 1 19 ? -1.034 -0.072 4.376 1.00 0.00 19 ILE A CA 13
ATOM 8975 C C . ILE A 1 19 ? -0.170 -0.087 3.124 1.00 0.00 19 ILE A C 13
ATOM 8976 O O . ILE A 1 19 ? 1.003 -0.437 3.173 1.00 0.00 19 ILE A O 13
ATOM 8992 N N . LEU A 1 20 ? -0.755 0.355 2.025 1.00 0.00 20 LEU A N 13
ATOM 8993 C CA . LEU A 1 20 ? -0.060 0.446 0.741 1.00 0.00 20 LEU A CA 13
ATOM 8994 C C . LEU A 1 20 ? 1.083 1.393 0.916 1.00 0.00 20 LEU A C 13
ATOM 8995 O O . LEU A 1 20 ? 2.220 1.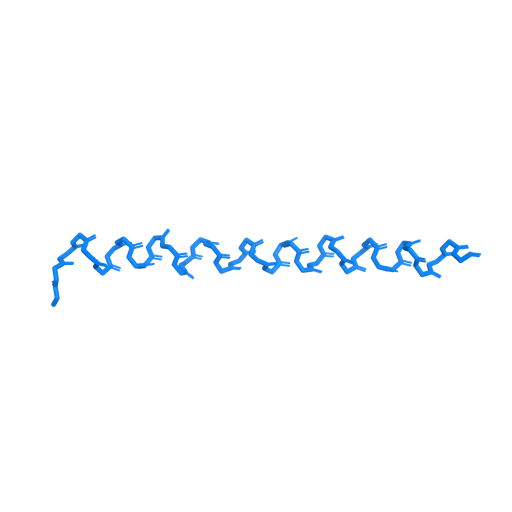119 0.541 1.00 0.00 20 LEU A O 13
ATOM 9011 N N . VAL A 1 21 ? 0.764 2.483 1.575 1.00 0.00 21 VAL A N 13
ATOM 9012 C CA . VAL A 1 21 ? 1.713 3.478 1.919 1.00 0.00 21 VAL A CA 13
ATOM 9013 C C . VAL A 1 21 ? 2.848 2.828 2.667 1.00 0.00 21 VAL A C 13
ATOM 9014 O O . VAL A 1 21 ? 4.021 2.964 2.327 1.00 0.00 21 VAL A O 13
ATOM 9027 N N . PHE A 1 22 ? 2.440 2.097 3.699 1.00 0.00 22 PHE A N 13
ATOM 9028 C CA . PHE A 1 22 ? 3.343 1.386 4.554 1.00 0.00 22 PHE A CA 13
ATOM 9029 C C . PHE A 1 22 ? 4.218 0.484 3.713 1.00 0.00 22 PHE A C 13
ATOM 9030 O O . PHE A 1 22 ? 5.364 0.217 4.050 1.00 0.00 22 PHE A O 13
ATOM 9047 N N . LEU A 1 23 ? 3.672 0.054 2.596 1.00 0.00 23 LEU A N 13
ATOM 9048 C CA . LEU A 1 23 ? 4.451 -0.797 1.677 1.00 0.00 23 LEU A CA 13
ATOM 9049 C C . LEU A 1 23 ? 5.290 0.072 0.775 1.00 0.00 23 LEU A C 13
ATOM 9050 O O . LEU A 1 23 ? 6.383 -0.298 0.351 1.00 0.00 23 LEU A O 13
ATOM 9066 N N . LYS A 1 24 ? 4.739 1.227 0.487 1.00 0.00 24 LYS A N 13
ATOM 9067 C CA . LYS A 1 24 ? 5.362 2.197 -0.368 1.00 0.00 24 LYS A CA 13
ATOM 9068 C C . LYS A 1 24 ? 6.618 2.733 0.274 1.00 0.00 24 LYS A C 13
ATOM 9069 O O . LYS A 1 24 ? 7.656 2.877 -0.367 1.00 0.00 24 LYS A O 13
ATOM 9088 N N . THR A 1 25 ? 6.500 2.999 1.555 1.00 0.00 25 THR A N 13
ATOM 9089 C CA . THR A 1 25 ? 7.592 3.501 2.352 1.00 0.00 25 THR A CA 13
ATOM 9090 C C . THR A 1 25 ? 8.622 2.407 2.576 1.00 0.00 25 THR A C 13
ATOM 9091 O O . THR A 1 25 ? 9.821 2.631 2.447 1.00 0.00 25 THR A O 13
ATOM 9102 N N . ARG A 1 26 ? 8.148 1.211 2.895 1.00 0.00 26 ARG A N 13
ATOM 9103 C CA . ARG A 1 26 ? 9.044 0.089 3.109 1.00 0.00 26 ARG A CA 13
ATOM 9104 C C . ARG A 1 26 ? 9.861 -0.153 1.850 1.00 0.00 26 ARG A C 13
ATOM 9105 O O . ARG A 1 26 ? 11.057 -0.418 1.900 1.00 0.00 26 ARG A O 13
ATOM 9126 N N . VAL A 1 27 ? 9.178 -0.020 0.727 1.00 0.00 27 VAL A N 13
ATOM 9127 C CA . VAL A 1 27 ? 9.752 -0.184 -0.589 1.00 0.00 27 VAL A CA 13
ATOM 9128 C C . VAL A 1 27 ? 10.601 1.030 -0.949 1.00 0.00 27 VAL A C 13
ATOM 9129 O O . VAL A 1 27 ? 11.456 0.969 -1.825 1.00 0.00 27 VAL A O 13
ATOM 9142 N N . LEU A 1 28 ? 10.335 2.126 -0.252 1.00 0.00 28 LEU A N 13
ATOM 9143 C CA . LEU A 1 28 ? 11.015 3.376 -0.442 1.00 0.00 28 LEU A CA 13
ATOM 9144 C C . LEU A 1 28 ? 12.317 3.340 0.310 1.00 0.00 28 LEU A C 13
ATOM 9145 O O . LEU A 1 28 ? 13.380 3.603 -0.235 1.00 0.00 28 LEU A O 13
ATOM 9161 N N . LYS A 1 29 ? 12.204 2.970 1.565 1.00 0.00 29 LYS A N 13
ATOM 9162 C CA . LYS A 1 29 ? 13.355 2.853 2.438 1.00 0.00 29 LYS A CA 13
ATOM 9163 C C . LYS A 1 29 ? 14.218 1.711 1.960 1.00 0.00 29 LYS A C 13
ATOM 9164 O O . LYS A 1 29 ? 15.428 1.690 2.169 1.00 0.00 29 LYS A O 13
ATOM 9183 N N . ARG A 1 30 ? 13.577 0.792 1.264 1.00 0.00 30 ARG A N 13
ATOM 9184 C CA . ARG A 1 30 ? 14.236 -0.339 0.683 1.00 0.00 30 ARG A CA 13
ATOM 9185 C C . ARG A 1 30 ? 14.877 0.101 -0.609 1.00 0.00 30 ARG A C 13
ATOM 9186 O O . ARG A 1 30 ? 15.939 -0.375 -0.992 1.00 0.00 30 ARG A O 13
ATOM 9207 N N . TRP A 1 31 ? 14.223 1.069 -1.237 1.00 0.00 31 TRP A N 13
ATOM 9208 C CA . TRP A 1 31 ? 14.668 1.672 -2.432 1.00 0.00 31 TRP A CA 13
ATOM 9209 C C . TRP A 1 31 ? 15.855 2.536 -2.089 1.00 0.00 31 TRP A C 13
ATOM 9210 O O . TRP A 1 31 ? 16.869 2.525 -2.775 1.00 0.00 31 TRP A O 13
ATOM 9231 N N . ARG A 1 32 ? 15.733 3.234 -0.958 1.00 0.00 32 ARG A N 13
ATOM 9232 C CA . ARG A 1 32 ? 16.795 4.057 -0.441 1.00 0.00 32 ARG A CA 13
ATOM 9233 C C . ARG A 1 32 ? 18.002 3.180 -0.194 1.00 0.00 32 ARG A C 13
ATOM 9234 O O . ARG A 1 32 ? 19.128 3.483 -0.572 1.00 0.00 32 ARG A O 13
ATOM 9255 N N . LEU A 1 33 ? 17.693 2.072 0.449 1.00 0.00 33 LEU A N 13
ATOM 9256 C CA . LEU A 1 33 ? 18.614 1.040 0.810 1.00 0.00 33 LEU A CA 13
ATOM 9257 C C . LEU A 1 33 ? 19.180 0.382 -0.410 1.00 0.00 33 LEU A C 13
ATOM 9258 O O . LEU A 1 33 ? 20.364 0.067 -0.497 1.00 0.00 33 LEU A O 13
ATOM 9274 N N . PHE A 1 34 ? 18.293 0.200 -1.347 1.00 0.00 34 PHE A N 13
ATOM 9275 C CA . PHE A 1 34 ? 18.620 -0.417 -2.614 1.00 0.00 34 PHE A CA 13
ATOM 9276 C C . PHE A 1 34 ? 19.341 0.566 -3.482 1.00 0.00 34 PHE A C 13
ATOM 9277 O O . PHE A 1 34 ? 20.033 0.212 -4.437 1.00 0.00 34 PHE A O 13
ATOM 9294 N N .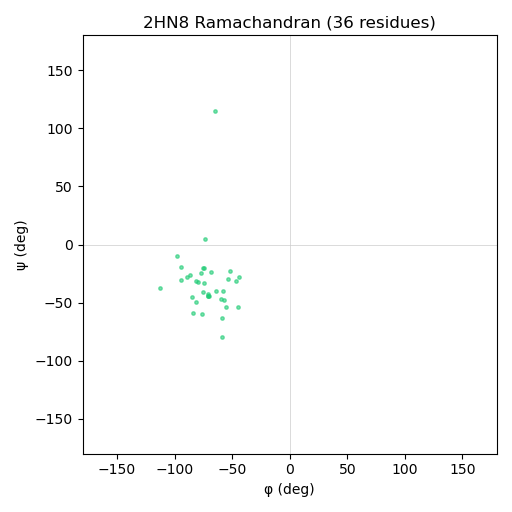 SER A 1 35 ? 19.176 1.807 -3.108 1.00 0.00 35 SER A N 13
ATOM 9295 C CA . SER A 1 35 ? 19.828 2.905 -3.830 1.00 0.00 35 SER A CA 13
ATOM 9296 C C . SER A 1 35 ? 21.136 3.286 -3.153 1.00 0.00 35 SER A C 13
ATOM 9297 O O . SER A 1 35 ? 22.092 3.690 -3.815 1.00 0.00 35 SER A O 13
ATOM 9305 N N . LYS A 1 36 ? 21.176 3.151 -1.834 1.00 0.00 36 LYS A N 13
ATOM 9306 C CA . LYS A 1 36 ? 22.378 3.483 -1.077 1.00 0.00 36 LYS A CA 13
ATOM 9307 C C . LYS A 1 36 ? 23.413 2.372 -1.186 1.00 0.00 36 LYS A C 13
ATOM 9308 O O . LYS A 1 36 ? 24.608 2.590 -0.987 1.00 0.00 36 LYS A O 13
ATOM 9327 N N . HIS A 1 37 ? 22.937 1.186 -1.516 1.00 0.00 37 HIS A N 13
ATOM 9328 C CA . HIS A 1 37 ? 23.786 0.022 -1.669 1.00 0.00 37 HIS A CA 13
ATOM 9329 C C . HIS A 1 37 ? 24.563 0.104 -2.976 1.00 0.00 37 HIS A C 13
ATOM 9330 O O . HIS A 1 37 ? 25.794 0.157 -2.983 1.00 0.00 37 HIS A O 13
ATOM 9345 N N . GLU A 1 38 ? 23.830 0.128 -4.072 1.00 0.00 38 GLU A N 13
ATOM 9346 C CA . GLU A 1 38 ? 24.437 0.218 -5.396 1.00 0.00 38 GLU A CA 13
ATOM 9347 C C . GLU A 1 38 ? 24.030 1.512 -6.097 1.00 0.00 38 GLU A C 13
ATOM 9348 O O . GLU A 1 38 ? 24.764 1.946 -7.010 1.00 0.00 38 GLU A O 13
ATOM 9361 N N . VAL A 1 1 ? -26.633 1.554 -0.566 1.00 0.00 1 VAL A N 14
ATOM 9362 C CA . VAL A 1 1 ? -25.426 0.698 -0.442 1.00 0.00 1 VAL A CA 14
ATOM 9363 C C . VAL A 1 1 ? -25.514 -0.202 0.786 1.00 0.00 1 VAL A C 14
ATOM 9364 O O . VAL A 1 1 ? -25.893 0.243 1.869 1.00 0.00 1 VAL A O 14
ATOM 9379 N N . MET A 1 2 ? -25.169 -1.474 0.607 1.00 0.00 2 MET A N 14
ATOM 9380 C CA . MET A 1 2 ? -25.210 -2.439 1.686 1.00 0.00 2 MET A CA 14
ATOM 9381 C C . MET A 1 2 ? -24.200 -2.089 2.783 1.00 0.00 2 MET A C 14
ATOM 9382 O O . MET A 1 2 ? -23.001 -1.995 2.523 1.00 0.00 2 MET A O 14
ATOM 9396 N N . PRO A 1 3 ? -24.678 -1.888 4.026 1.00 0.00 3 PRO A N 14
ATOM 9397 C CA . PRO A 1 3 ? -23.832 -1.538 5.177 1.00 0.00 3 PRO A CA 14
ATOM 9398 C C . PRO A 1 3 ? -22.576 -2.381 5.289 1.00 0.00 3 PRO A C 14
ATOM 9399 O O . PRO A 1 3 ? -21.572 -1.954 5.850 1.00 0.00 3 PRO A O 14
ATOM 9410 N N . LYS A 1 4 ? -22.659 -3.583 4.782 1.00 0.00 4 LYS A N 14
ATOM 9411 C CA . LYS A 1 4 ? -21.546 -4.526 4.831 1.00 0.00 4 LYS A CA 14
ATOM 9412 C C . LYS A 1 4 ? -20.726 -4.488 3.554 1.00 0.00 4 LYS A C 14
ATOM 9413 O O . LYS A 1 4 ? -19.590 -4.952 3.530 1.00 0.00 4 LYS A O 14
ATOM 9432 N N . GLN A 1 5 ? -21.308 -3.953 2.491 1.00 0.00 5 GLN A N 14
ATOM 9433 C CA . GLN A 1 5 ? -20.629 -3.883 1.213 1.00 0.00 5 GLN A CA 14
ATOM 9434 C C . GLN A 1 5 ? -19.813 -2.610 1.099 1.00 0.00 5 GLN A C 14
ATOM 9435 O O . GLN A 1 5 ? -18.790 -2.578 0.419 1.00 0.00 5 GLN A O 14
ATOM 9449 N N . ILE A 1 6 ? -20.243 -1.577 1.801 1.00 0.00 6 ILE A N 14
ATOM 9450 C CA . ILE A 1 6 ? -19.521 -0.331 1.795 1.00 0.00 6 ILE A CA 14
ATOM 9451 C C . ILE A 1 6 ? -18.489 -0.331 2.915 1.00 0.00 6 ILE A C 14
ATOM 9452 O O . ILE A 1 6 ? -17.452 0.325 2.827 1.00 0.00 6 ILE A O 14
ATOM 9468 N N . VAL A 1 7 ? -18.770 -1.125 3.950 1.00 0.00 7 VAL A N 14
ATOM 9469 C CA . VAL A 1 7 ? -17.881 -1.285 5.073 1.00 0.00 7 VAL A CA 14
ATOM 9470 C C . VAL A 1 7 ? -16.755 -2.195 4.637 1.00 0.00 7 VAL A C 14
ATOM 9471 O O . VAL A 1 7 ? -15.594 -1.965 4.937 1.00 0.00 7 VAL A O 14
ATOM 9484 N N . TYR A 1 8 ? -17.139 -3.196 3.855 1.00 0.00 8 TYR A N 14
ATOM 9485 C CA . TYR A 1 8 ? -16.206 -4.139 3.270 1.00 0.00 8 TYR A CA 14
ATOM 9486 C C . TYR A 1 8 ? -15.257 -3.359 2.405 1.00 0.00 8 TYR A C 14
ATOM 9487 O O . TYR A 1 8 ? -14.039 -3.491 2.493 1.00 0.00 8 TYR A O 14
ATOM 9505 N N . TRP A 1 9 ? -15.858 -2.496 1.594 1.00 0.00 9 TRP A N 14
ATOM 9506 C CA . TRP A 1 9 ? -15.113 -1.621 0.717 1.00 0.00 9 TRP A CA 14
ATOM 9507 C C . TRP A 1 9 ? -14.234 -0.760 1.566 1.00 0.00 9 TRP A C 14
ATOM 9508 O O . TRP A 1 9 ? -13.004 -0.804 1.523 1.00 0.00 9 TRP A O 14
ATOM 9529 N N . LYS A 1 10 ? -14.935 0.014 2.352 1.00 0.00 10 LYS A N 14
ATOM 9530 C CA . LYS A 1 10 ? -14.340 0.938 3.288 1.00 0.00 10 LYS A CA 14
ATOM 9531 C C . LYS A 1 10 ? -13.242 0.261 4.097 1.00 0.00 10 LYS A C 14
ATOM 9532 O O . LYS A 1 10 ? -12.135 0.773 4.201 1.00 0.00 10 LYS A O 14
ATOM 9551 N N . GLN A 1 11 ? -13.549 -0.898 4.659 1.00 0.00 11 GLN A N 14
ATOM 9552 C CA . GLN A 1 11 ? -12.569 -1.625 5.457 1.00 0.00 11 GLN A CA 14
ATOM 9553 C C . GLN A 1 11 ? -11.528 -2.301 4.578 1.00 0.00 11 GLN A C 14
ATOM 9554 O O . GLN A 1 11 ? -10.660 -3.027 5.057 1.00 0.00 11 GLN A O 14
ATOM 9568 N N . TRP A 1 12 ? -11.621 -2.049 3.293 1.00 0.00 12 TRP A N 14
ATOM 9569 C CA . TRP A 1 12 ? -10.685 -2.595 2.332 1.00 0.00 12 TRP A CA 14
ATOM 9570 C C . TRP A 1 12 ? -9.818 -1.493 1.746 1.00 0.00 12 TRP A C 14
ATOM 9571 O O . TRP A 1 12 ? -8.637 -1.700 1.526 1.00 0.00 12 TRP A O 14
ATOM 9592 N N . LEU A 1 13 ? -10.389 -0.317 1.510 1.00 0.00 13 LEU A N 14
ATOM 9593 C CA . LEU A 1 13 ? -9.624 0.793 0.963 1.00 0.00 13 LEU A CA 14
ATOM 9594 C C . LEU A 1 13 ? -9.163 1.720 2.073 1.00 0.00 13 LEU A C 14
ATOM 9595 O O . LEU A 1 13 ? -8.323 2.583 1.852 1.00 0.00 13 LEU A O 14
ATOM 9611 N N . SER A 1 14 ? -9.696 1.530 3.274 1.00 0.00 14 SER A N 14
ATOM 9612 C CA . SER A 1 14 ? -9.296 2.355 4.398 1.00 0.00 14 SER A CA 14
ATOM 9613 C C . SER A 1 14 ? -8.035 1.797 5.017 1.00 0.00 14 SER A C 14
ATOM 9614 O O . SER A 1 14 ? -7.102 2.533 5.318 1.00 0.00 14 SER A O 14
ATOM 9622 N N . LEU A 1 15 ? -8.022 0.489 5.201 1.00 0.00 15 LEU A N 14
ATOM 9623 C CA . LEU A 1 15 ? -6.887 -0.189 5.772 1.00 0.00 15 LEU A CA 14
ATOM 9624 C C . LEU A 1 15 ? -5.851 -0.492 4.718 1.00 0.00 15 LEU A C 14
ATOM 9625 O O . LEU A 1 15 ? -4.711 -0.044 4.813 1.00 0.00 15 LEU A O 14
ATOM 9641 N N . ARG A 1 16 ? -6.250 -1.243 3.709 1.00 0.00 16 ARG A N 14
ATOM 9642 C CA . ARG A 1 16 ? -5.330 -1.597 2.629 1.00 0.00 16 ARG A CA 14
ATOM 9643 C C . ARG A 1 16 ? -4.551 -0.378 2.169 1.00 0.00 16 ARG A C 14
ATOM 9644 O O . ARG A 1 16 ? -3.403 -0.474 1.753 1.00 0.00 16 ARG A O 14
ATOM 9665 N N . ASN A 1 17 ? -5.200 0.762 2.263 1.00 0.00 17 ASN A N 14
ATOM 9666 C CA . ASN A 1 17 ? -4.619 2.028 1.878 1.00 0.00 17 ASN A CA 14
ATOM 9667 C C . ASN A 1 17 ? -3.320 2.290 2.633 1.00 0.00 17 ASN A C 14
ATOM 9668 O O . ASN A 1 17 ? -2.235 2.107 2.081 1.00 0.00 17 ASN A O 14
ATOM 9679 N N . PRO A 1 18 ? -3.395 2.717 3.911 1.00 0.00 18 PRO A N 14
ATOM 9680 C CA . PRO A 1 18 ? -2.221 2.984 4.702 1.00 0.00 18 PRO A CA 14
ATOM 9681 C C . PRO A 1 18 ? -1.263 1.820 4.670 1.00 0.00 18 PRO A C 14
ATOM 9682 O O . PRO A 1 18 ? -0.061 1.977 4.878 1.00 0.00 18 PRO A O 14
ATOM 9693 N N . ILE A 1 19 ? -1.817 0.648 4.402 1.00 0.00 19 ILE A N 14
ATOM 9694 C CA . ILE A 1 19 ? -1.006 -0.569 4.341 1.00 0.00 19 ILE A CA 14
ATOM 9695 C C . ILE A 1 19 ? -0.178 -0.600 3.067 1.00 0.00 19 ILE A C 14
ATOM 9696 O O . ILE A 1 19 ? 0.945 -1.100 3.043 1.00 0.00 19 ILE A O 14
ATOM 9712 N N . LEU A 1 20 ? -0.726 -0.030 2.019 1.00 0.00 20 LEU A N 14
ATOM 9713 C CA . LEU A 1 20 ? -0.023 0.035 0.752 1.00 0.00 20 LEU A CA 14
ATOM 9714 C C . LEU A 1 20 ? 1.086 1.049 0.893 1.00 0.00 20 LEU A C 14
ATOM 9715 O O . LEU A 1 20 ? 2.240 0.809 0.558 1.00 0.00 20 LEU A O 14
ATOM 9731 N N . VAL A 1 21 ? 0.736 2.157 1.486 1.00 0.00 21 VAL A N 14
ATOM 9732 C CA . VAL A 1 21 ? 1.679 3.181 1.774 1.00 0.00 21 VAL A CA 14
ATOM 9733 C C . VAL A 1 21 ? 2.811 2.578 2.569 1.00 0.00 21 VAL A C 14
ATOM 9734 O O . VAL A 1 21 ? 3.989 2.684 2.232 1.00 0.00 21 VAL A O 14
ATOM 9747 N N . PHE A 1 22 ? 2.387 1.926 3.640 1.00 0.00 22 PHE A N 14
ATOM 9748 C CA . PHE A 1 22 ? 3.259 1.267 4.560 1.00 0.00 22 PHE A CA 14
ATOM 9749 C C . PHE A 1 22 ? 4.155 0.302 3.826 1.00 0.00 22 PHE A C 14
ATOM 9750 O O . PHE A 1 22 ? 5.267 0.025 4.261 1.00 0.00 22 PHE A O 14
ATOM 9767 N N . LEU A 1 23 ? 3.678 -0.198 2.702 1.00 0.00 23 LEU A N 14
ATOM 9768 C CA . LEU A 1 23 ? 4.499 -1.122 1.930 1.00 0.00 23 LEU A CA 14
ATOM 9769 C C . LEU A 1 23 ? 5.278 -0.346 0.872 1.00 0.00 23 LEU A C 14
ATOM 9770 O O . LEU A 1 23 ? 6.313 -0.795 0.380 1.00 0.00 23 LEU A O 14
ATOM 9786 N N . LYS A 1 24 ? 4.772 0.839 0.560 1.00 0.00 24 LYS A N 14
ATOM 9787 C CA . LYS A 1 24 ? 5.370 1.729 -0.387 1.00 0.00 24 LYS A CA 14
ATOM 9788 C C . LYS A 1 24 ? 6.603 2.357 0.221 1.00 0.00 24 LYS A C 14
ATOM 9789 O O . LYS A 1 24 ? 7.646 2.475 -0.420 1.00 0.00 24 LYS A O 14
ATOM 9808 N N . THR A 1 25 ? 6.462 2.733 1.480 1.00 0.00 25 THR A N 14
ATOM 9809 C CA . THR A 1 25 ? 7.534 3.332 2.237 1.00 0.00 25 THR A CA 14
ATOM 9810 C C . THR A 1 25 ? 8.620 2.307 2.501 1.00 0.00 25 THR A C 14
ATOM 9811 O O . THR A 1 25 ? 9.801 2.578 2.313 1.00 0.00 25 THR A O 14
ATOM 9822 N N . ARG A 1 26 ? 8.222 1.107 2.913 1.00 0.00 26 ARG A N 14
ATOM 9823 C CA . ARG A 1 26 ? 9.189 0.054 3.160 1.00 0.00 26 ARG A CA 14
ATOM 9824 C C . ARG A 1 26 ? 9.996 -0.194 1.895 1.00 0.00 26 ARG A C 14
ATOM 9825 O O . ARG A 1 26 ? 11.207 -0.382 1.930 1.00 0.00 26 ARG A O 14
ATOM 9846 N N . VAL A 1 27 ? 9.286 -0.154 0.782 1.00 0.00 27 VAL A N 14
ATOM 9847 C CA . VAL A 1 27 ? 9.848 -0.339 -0.537 1.00 0.00 27 VAL A CA 14
ATOM 9848 C C . VAL A 1 27 ? 10.630 0.901 -0.959 1.00 0.00 27 VAL A C 14
ATOM 9849 O O . VAL A 1 27 ? 11.478 0.849 -1.844 1.00 0.00 27 VAL A O 14
ATOM 9862 N N . LEU A 1 28 ? 10.318 2.011 -0.301 1.00 0.00 28 LEU A N 14
ATOM 9863 C CA . LEU A 1 28 ? 10.930 3.286 -0.548 1.00 0.00 28 LEU A CA 14
ATOM 9864 C C . LEU A 1 28 ? 12.239 3.351 0.196 1.00 0.00 28 LEU A C 14
ATOM 9865 O O . LEU A 1 28 ? 13.283 3.655 -0.369 1.00 0.00 28 LEU A O 14
ATOM 9881 N N . LYS A 1 29 ? 12.157 3.023 1.467 1.00 0.00 29 LYS A N 14
ATOM 9882 C CA . LYS A 1 29 ? 13.321 3.005 2.330 1.00 0.00 29 LYS A CA 14
ATOM 9883 C C . LYS A 1 29 ? 14.235 1.884 1.899 1.00 0.00 29 LYS A C 14
ATOM 9884 O O . LYS A 1 29 ? 15.439 1.917 2.127 1.00 0.00 29 LYS A O 14
ATOM 9903 N N . ARG A 1 30 ? 13.643 0.925 1.213 1.00 0.00 30 ARG A N 14
ATOM 9904 C CA . ARG A 1 30 ? 14.357 -0.188 0.670 1.00 0.00 30 ARG A CA 14
ATOM 9905 C C . ARG A 1 30 ? 14.972 0.248 -0.638 1.00 0.00 30 ARG A C 14
ATOM 9906 O O . ARG A 1 30 ? 16.051 -0.190 -1.014 1.00 0.00 30 ARG A O 14
ATOM 9927 N N . TRP A 1 31 ? 14.270 1.173 -1.283 1.00 0.00 31 TRP A N 14
ATOM 9928 C CA . TRP A 1 31 ? 14.675 1.774 -2.495 1.00 0.00 31 TRP A CA 14
ATOM 9929 C C . TRP A 1 31 ? 15.822 2.700 -2.183 1.00 0.00 31 TRP A C 14
ATOM 9930 O O . TRP A 1 31 ? 16.841 2.701 -2.868 1.00 0.00 31 TRP A O 14
ATOM 9951 N N . ARG A 1 32 ? 15.670 3.444 -1.081 1.00 0.00 32 ARG A N 14
ATOM 9952 C CA . ARG A 1 32 ? 16.712 4.324 -0.618 1.00 0.00 32 ARG A CA 14
ATOM 9953 C C . ARG A 1 32 ? 17.948 3.495 -0.353 1.00 0.00 32 ARG A C 14
ATOM 9954 O O . ARG A 1 32 ? 19.040 3.766 -0.842 1.00 0.00 32 ARG A O 14
ATOM 9975 N N . LEU A 1 33 ? 17.705 2.454 0.414 1.00 0.00 33 LEU A N 14
ATOM 9976 C CA . LEU A 1 33 ? 18.667 1.476 0.810 1.00 0.00 33 LEU A CA 14
ATOM 9977 C C . LEU A 1 33 ? 19.263 0.803 -0.386 1.00 0.00 33 LEU A C 14
ATOM 9978 O O . LEU A 1 33 ? 20.464 0.570 -0.480 1.00 0.00 33 LEU A O 14
ATOM 9994 N N . PHE A 1 34 ? 18.386 0.527 -1.305 1.00 0.00 34 PHE A N 14
ATOM 9995 C CA . PHE A 1 34 ? 18.754 -0.109 -2.547 1.00 0.00 34 PHE A CA 14
ATOM 9996 C C . PHE A 1 34 ? 19.520 0.863 -3.382 1.00 0.00 34 PHE A C 14
ATOM 9997 O O . PHE A 1 34 ? 20.310 0.502 -4.256 1.00 0.00 34 PHE A O 14
ATOM 10014 N N . SER A 1 35 ? 19.289 2.111 -3.060 1.00 0.00 35 SER A N 14
ATOM 10015 C CA . SER A 1 35 ? 19.975 3.206 -3.755 1.00 0.00 35 SER A CA 14
ATOM 10016 C C . SER A 1 35 ? 21.253 3.602 -3.023 1.00 0.00 35 SER A C 14
ATOM 10017 O O . SER A 1 35 ? 22.195 4.099 -3.640 1.00 0.00 35 SER A O 14
ATOM 10025 N N . LYS A 1 36 ? 21.298 3.374 -1.710 1.00 0.00 36 LYS A N 14
ATOM 10026 C CA . LYS A 1 36 ? 22.489 3.714 -0.936 1.00 0.00 36 LYS A CA 14
ATOM 10027 C C . LYS A 1 36 ? 23.467 2.557 -0.941 1.00 0.00 36 LYS A C 14
ATOM 10028 O O . LYS A 1 36 ? 24.673 2.738 -1.109 1.00 0.00 36 LYS A O 14
ATOM 10047 N N . HIS A 1 37 ? 22.925 1.372 -0.762 1.00 0.00 37 HIS A N 14
ATOM 10048 C CA . HIS A 1 37 ? 23.725 0.154 -0.744 1.00 0.00 37 HIS A CA 14
ATOM 10049 C C . HIS A 1 37 ? 24.179 -0.243 -2.151 1.00 0.00 37 HIS A C 14
ATOM 10050 O O . HIS A 1 37 ? 25.282 -0.759 -2.330 1.00 0.00 37 HIS A O 14
ATOM 10065 N N . GLU A 1 38 ? 23.321 -0.004 -3.144 1.00 0.00 38 GLU A N 14
ATOM 10066 C CA . GLU A 1 38 ? 23.628 -0.336 -4.535 1.00 0.00 38 GLU A CA 14
ATOM 10067 C C . GLU A 1 38 ? 24.255 -1.726 -4.652 1.00 0.00 38 GLU A C 14
ATOM 10068 O O . GLU A 1 38 ? 25.454 -1.811 -4.991 1.00 0.00 38 GLU A O 14
ATOM 10081 N N . VAL A 1 1 ? -26.519 0.268 -1.137 1.00 0.00 1 VAL A N 15
ATOM 10082 C CA . VAL A 1 1 ? -25.361 -0.667 -1.139 1.00 0.00 1 VAL A CA 15
ATOM 10083 C C . VAL A 1 1 ? -25.386 -1.576 0.084 1.00 0.00 1 VAL A C 15
ATOM 10084 O O . VAL A 1 1 ? -25.862 -1.185 1.150 1.00 0.00 1 VAL A O 15
ATOM 10099 N N . MET A 1 2 ? -24.875 -2.792 -0.077 1.00 0.00 2 MET A N 15
ATOM 10100 C CA . MET A 1 2 ? -24.839 -3.754 1.002 1.00 0.00 2 MET A CA 15
ATOM 10101 C C . MET A 1 2 ? -23.901 -3.294 2.123 1.00 0.00 2 MET A C 15
ATOM 10102 O O . MET A 1 2 ? -22.706 -3.104 1.903 1.00 0.00 2 MET A O 15
ATOM 10116 N N . PRO A 1 3 ? -24.440 -3.107 3.345 1.00 0.00 3 PRO A N 15
ATOM 10117 C CA . PRO A 1 3 ? -23.667 -2.663 4.516 1.00 0.00 3 PRO A CA 15
ATOM 10118 C C . PRO A 1 3 ? -22.350 -3.394 4.686 1.00 0.00 3 PRO A C 15
ATOM 10119 O O . PRO A 1 3 ? -21.411 -2.884 5.289 1.00 0.00 3 PRO A O 15
ATOM 10130 N N . LYS A 1 4 ? -22.311 -4.599 4.184 1.00 0.00 4 LYS A N 15
ATOM 10131 C CA . LYS A 1 4 ? -21.126 -5.445 4.286 1.00 0.00 4 LYS A CA 15
ATOM 10132 C C . LYS A 1 4 ? -20.254 -5.343 3.049 1.00 0.00 4 LYS A C 15
ATOM 10133 O O . LYS A 1 4 ? -19.086 -5.713 3.084 1.00 0.00 4 LYS A O 15
ATOM 10152 N N . GLN A 1 5 ? -20.820 -4.855 1.956 1.00 0.00 5 GLN A N 15
ATOM 10153 C CA . GLN A 1 5 ? -20.077 -4.730 0.723 1.00 0.00 5 GLN A CA 15
ATOM 10154 C C . GLN A 1 5 ? -19.366 -3.389 0.662 1.00 0.00 5 GLN A C 15
ATOM 10155 O O . GLN A 1 5 ? -18.298 -3.271 0.064 1.00 0.00 5 GLN A O 15
ATOM 10169 N N . ILE A 1 6 ? -19.935 -2.392 1.319 1.00 0.00 6 ILE A N 15
ATOM 10170 C CA . ILE A 1 6 ? -19.321 -1.088 1.356 1.00 0.00 6 ILE A CA 15
ATOM 10171 C C . ILE A 1 6 ? -18.334 -1.019 2.515 1.00 0.00 6 ILE A C 15
ATOM 10172 O O . ILE A 1 6 ? -17.349 -0.284 2.470 1.00 0.00 6 ILE A O 15
ATOM 10188 N N . VAL A 1 7 ? -18.587 -1.844 3.535 1.00 0.00 7 VAL A N 15
ATOM 10189 C CA . VAL A 1 7 ? -17.725 -1.945 4.690 1.00 0.00 7 VAL A CA 15
ATOM 10190 C C . VAL A 1 7 ? -16.511 -2.741 4.276 1.00 0.00 7 VAL A C 15
ATOM 10191 O O . VAL A 1 7 ? -15.382 -2.411 4.607 1.00 0.00 7 VAL A O 15
ATOM 10204 N N . TYR A 1 8 ? -16.782 -3.760 3.472 1.00 0.00 8 TYR A N 15
ATOM 10205 C CA . TYR A 1 8 ? -15.751 -4.601 2.894 1.00 0.00 8 TYR A CA 15
ATOM 10206 C C . TYR A 1 8 ? -14.861 -3.716 2.068 1.00 0.00 8 TYR A C 15
ATOM 10207 O O . TYR A 1 8 ? -13.640 -3.715 2.201 1.00 0.00 8 TYR A O 15
ATOM 10225 N N . TRP A 1 9 ? -15.524 -2.916 1.241 1.00 0.00 9 TRP A N 15
ATOM 10226 C CA . TRP A 1 9 ? -14.848 -1.956 0.396 1.00 0.00 9 TRP A CA 15
ATOM 10227 C C . TRP A 1 9 ? -14.041 -1.052 1.275 1.00 0.00 9 TRP A C 15
ATOM 10228 O O . TRP A 1 9 ? -12.810 -1.006 1.245 1.00 0.00 9 TRP A O 15
ATOM 10249 N N . LYS A 1 10 ? -14.804 -0.350 2.071 1.00 0.00 10 LYS A N 15
ATOM 10250 C CA . LYS A 1 10 ? -14.290 0.593 3.035 1.00 0.00 10 LYS A CA 15
ATOM 10251 C C . LYS A 1 10 ? -13.169 -0.026 3.856 1.00 0.00 10 LYS A C 15
ATOM 10252 O O . LYS A 1 10 ? -12.084 0.537 3.966 1.00 0.00 10 LYS A O 15
ATOM 10271 N N . GLN A 1 11 ? -13.430 -1.198 4.418 1.00 0.00 11 GLN A N 15
ATOM 10272 C CA . GLN A 1 11 ? -12.424 -1.885 5.223 1.00 0.00 11 GLN A CA 15
ATOM 10273 C C . GLN A 1 11 ? -11.310 -2.445 4.353 1.00 0.00 11 GLN A C 15
ATOM 10274 O O . GLN A 1 11 ? -10.402 -3.119 4.832 1.00 0.00 11 GLN A O 15
ATOM 10288 N N . TRP A 1 12 ? -11.383 -2.149 3.075 1.00 0.00 12 TRP A N 15
ATOM 10289 C CA . TRP A 1 12 ? -10.383 -2.582 2.129 1.00 0.00 12 TRP A CA 15
ATOM 10290 C C . TRP A 1 12 ? -9.588 -1.385 1.619 1.00 0.00 12 TRP A C 15
ATOM 10291 O O . TRP A 1 12 ? -8.391 -1.490 1.425 1.00 0.00 12 TRP A O 15
ATOM 10312 N N . LEU A 1 13 ? -10.245 -0.242 1.425 1.00 0.00 13 LEU A N 15
ATOM 10313 C CA . LEU A 1 13 ? -9.560 0.956 0.957 1.00 0.00 13 LEU A CA 15
ATOM 10314 C C . LEU A 1 13 ? -9.195 1.851 2.124 1.00 0.00 13 LEU A C 15
ATOM 10315 O O . LEU A 1 13 ? -8.424 2.788 1.968 1.00 0.00 13 LEU A O 15
ATOM 10331 N N . SER A 1 14 ? -9.733 1.553 3.298 1.00 0.00 14 SER A N 15
ATOM 10332 C CA . SER A 1 14 ? -9.420 2.343 4.474 1.00 0.00 14 SER A CA 15
ATOM 10333 C C . SER A 1 14 ? -8.127 1.851 5.085 1.00 0.00 14 SER A C 15
ATOM 10334 O O . SER A 1 14 ? -7.243 2.636 5.420 1.00 0.00 14 SER A O 15
ATOM 10342 N N . LEU A 1 15 ? -8.028 0.542 5.218 1.00 0.00 15 LEU A N 15
ATOM 10343 C CA . LEU A 1 15 ? -6.854 -0.083 5.771 1.00 0.00 15 LEU A CA 15
ATOM 10344 C C . LEU A 1 15 ? -5.785 -0.255 4.718 1.00 0.00 15 LEU A C 15
ATOM 10345 O O . LEU A 1 15 ? -4.679 0.260 4.853 1.00 0.00 15 LEU A O 15
ATOM 10361 N N . ARG A 1 16 ? -6.122 -0.972 3.663 1.00 0.00 16 ARG A N 15
ATOM 10362 C CA . ARG A 1 16 ? -5.171 -1.198 2.579 1.00 0.00 16 ARG A CA 15
ATOM 10363 C C . ARG A 1 16 ? -4.489 0.099 2.176 1.00 0.00 16 ARG A C 15
ATOM 10364 O O . ARG A 1 16 ? -3.355 0.098 1.703 1.00 0.00 16 ARG A O 15
ATOM 10385 N N . ASN A 1 17 ? -5.208 1.193 2.368 1.00 0.00 17 ASN A N 15
ATOM 10386 C CA . ASN A 1 17 ? -4.727 2.520 2.042 1.00 0.00 17 ASN A CA 15
ATOM 10387 C C . ASN A 1 17 ? -3.430 2.850 2.791 1.00 0.00 17 ASN A C 15
ATOM 10388 O O . ASN A 1 17 ? -2.341 2.662 2.251 1.00 0.00 17 ASN A O 15
ATOM 10399 N N . PRO A 1 18 ? -3.494 3.346 4.046 1.00 0.00 18 PRO A N 15
ATOM 10400 C CA . PRO A 1 18 ? -2.306 3.673 4.800 1.00 0.00 18 PRO A CA 15
ATOM 10401 C C . PRO A 1 18 ? -1.350 2.510 4.883 1.00 0.00 18 PRO A C 15
ATOM 10402 O O . PRO A 1 18 ? -0.168 2.672 5.182 1.00 0.00 18 PRO A O 15
ATOM 10413 N N . ILE A 1 19 ? -1.879 1.329 4.631 1.00 0.00 19 ILE A N 15
ATOM 10414 C CA . ILE A 1 19 ? -1.071 0.129 4.694 1.00 0.00 19 ILE A CA 15
ATOM 10415 C C . ILE A 1 19 ? -0.180 -0.009 3.475 1.00 0.00 19 ILE A C 15
ATOM 10416 O O . ILE A 1 19 ? 0.959 -0.437 3.591 1.00 0.00 19 ILE A O 15
ATOM 10432 N N . LEU A 1 20 ? -0.677 0.411 2.325 1.00 0.00 20 LEU A N 15
ATOM 10433 C CA . LEU A 1 20 ? 0.109 0.361 1.096 1.00 0.00 20 LEU A CA 15
ATOM 10434 C C . LEU A 1 20 ? 1.214 1.360 1.232 1.00 0.00 20 LEU A C 15
ATOM 10435 O O . LEU A 1 20 ? 2.363 1.107 0.882 1.00 0.00 20 LEU A O 15
ATOM 10451 N N . VAL A 1 21 ? 0.855 2.472 1.838 1.00 0.00 21 VAL A N 15
ATOM 10452 C CA . VAL A 1 21 ? 1.778 3.503 2.142 1.00 0.00 21 VAL A CA 15
ATOM 10453 C C . VAL A 1 21 ? 2.896 2.912 2.963 1.00 0.00 21 VAL A C 15
ATOM 10454 O O . VAL A 1 21 ? 4.078 3.028 2.647 1.00 0.00 21 VAL A O 15
ATOM 10467 N N . PHE A 1 22 ? 2.461 2.243 4.029 1.00 0.00 22 PHE A N 15
ATOM 10468 C CA . PHE A 1 22 ? 3.337 1.584 4.956 1.00 0.00 22 PHE A CA 15
ATOM 10469 C C . PHE A 1 22 ? 4.246 0.644 4.199 1.00 0.00 22 PHE A C 15
ATOM 10470 O O . PHE A 1 22 ? 5.381 0.399 4.595 1.00 0.00 22 PHE A O 15
ATOM 10487 N N . LEU A 1 23 ? 3.744 0.154 3.086 1.00 0.00 23 LEU A N 15
ATOM 10488 C CA . LEU A 1 23 ? 4.557 -0.738 2.239 1.00 0.00 23 LEU A CA 15
ATOM 10489 C C . LEU A 1 23 ? 5.426 0.095 1.331 1.00 0.00 23 LEU A C 15
ATOM 10490 O O . LEU A 1 23 ? 6.552 -0.269 0.998 1.00 0.00 23 LEU A O 15
ATOM 10506 N N . LYS A 1 24 ? 4.868 1.218 0.940 1.00 0.00 24 LYS A N 15
ATOM 10507 C CA . LYS A 1 24 ? 5.520 2.150 0.065 1.00 0.00 24 LYS A CA 15
ATOM 10508 C C . LYS A 1 24 ? 6.750 2.711 0.729 1.00 0.00 24 LYS A C 15
ATOM 10509 O O . LYS A 1 24 ? 7.815 2.796 0.126 1.00 0.00 24 LYS A O 15
ATOM 10528 N N . THR A 1 25 ? 6.588 3.053 1.987 1.00 0.00 25 THR A N 15
ATOM 10529 C CA . THR A 1 25 ? 7.666 3.575 2.792 1.00 0.00 25 THR A CA 15
ATOM 10530 C C . THR A 1 25 ? 8.710 2.493 2.991 1.00 0.00 25 THR A C 15
ATOM 10531 O O . THR A 1 25 ? 9.907 2.725 2.843 1.00 0.00 25 THR A O 15
ATOM 10542 N N . ARG A 1 26 ? 8.245 1.289 3.296 1.00 0.00 26 ARG A N 15
ATOM 10543 C CA . ARG A 1 26 ? 9.142 0.163 3.474 1.00 0.00 26 ARG A CA 15
ATOM 10544 C C . ARG A 1 26 ? 9.887 -0.086 2.182 1.00 0.00 26 ARG A C 15
ATOM 10545 O O . ARG A 1 26 ? 11.073 -0.401 2.173 1.00 0.00 26 ARG A O 15
ATOM 10566 N N . VAL A 1 27 ? 9.160 0.082 1.094 1.00 0.00 27 VAL A N 15
ATOM 10567 C CA . VAL A 1 27 ? 9.678 -0.091 -0.236 1.00 0.00 27 VAL A CA 15
ATOM 10568 C C . VAL A 1 27 ? 10.494 1.134 -0.649 1.00 0.00 27 VAL A C 15
ATOM 10569 O O . VAL A 1 27 ? 11.326 1.070 -1.551 1.00 0.00 27 VAL A O 15
ATOM 10582 N N . LEU A 1 28 ? 10.238 2.239 0.038 1.00 0.00 28 LEU A N 15
ATOM 10583 C CA . LEU A 1 28 ? 10.904 3.490 -0.195 1.00 0.00 28 LEU A CA 15
ATOM 10584 C C . LEU A 1 28 ? 12.267 3.411 0.435 1.00 0.00 28 LEU A C 15
ATOM 10585 O O . LEU A 1 28 ? 13.285 3.664 -0.197 1.00 0.00 28 LEU A O 15
ATOM 10601 N N . LYS A 1 29 ? 12.255 3.002 1.685 1.00 0.00 29 LYS A N 15
ATOM 10602 C CA . LYS A 1 29 ? 13.468 2.823 2.444 1.00 0.00 29 LYS A CA 15
ATOM 10603 C C . LYS A 1 29 ? 14.218 1.632 1.895 1.00 0.00 29 LYS A C 15
ATOM 10604 O O . LYS A 1 29 ? 15.424 1.507 2.069 1.00 0.00 29 LYS A O 15
ATOM 10623 N N . ARG A 1 30 ? 13.494 0.799 1.156 1.00 0.00 30 ARG A N 15
ATOM 10624 C CA . ARG A 1 30 ? 14.082 -0.339 0.504 1.00 0.00 30 ARG A CA 15
ATOM 10625 C C . ARG A 1 30 ? 14.704 0.175 -0.768 1.00 0.00 30 ARG A C 15
ATOM 10626 O O . ARG A 1 30 ? 15.763 -0.264 -1.191 1.00 0.00 30 ARG A O 15
ATOM 10647 N N . TRP A 1 31 ? 14.010 1.157 -1.329 1.00 0.00 31 TRP A N 15
ATOM 10648 C CA . TRP A 1 31 ? 14.398 1.839 -2.506 1.00 0.00 31 TRP A CA 15
ATOM 10649 C C . TRP A 1 31 ? 15.645 2.629 -2.199 1.00 0.00 31 TRP A C 15
ATOM 10650 O O . TRP A 1 31 ? 16.616 2.595 -2.943 1.00 0.00 31 TRP A O 15
ATOM 10671 N N . ARG A 1 32 ? 15.623 3.287 -1.039 1.00 0.00 32 ARG A N 15
ATOM 10672 C CA . ARG A 1 32 ? 16.755 4.034 -0.559 1.00 0.00 32 ARG A CA 15
ATOM 10673 C C . ARG A 1 32 ? 17.933 3.092 -0.435 1.00 0.00 32 ARG A C 15
ATOM 10674 O O . ARG A 1 32 ? 19.041 3.353 -0.895 1.00 0.00 32 ARG A O 15
ATOM 10695 N N . LEU A 1 33 ? 17.621 1.977 0.196 1.00 0.00 33 LEU A N 15
ATOM 10696 C CA . LEU A 1 33 ? 18.514 0.891 0.450 1.00 0.00 33 LEU A CA 15
ATOM 10697 C C . LEU A 1 33 ? 18.961 0.254 -0.829 1.00 0.00 33 LEU A C 15
ATOM 10698 O O . LEU A 1 33 ? 20.122 -0.101 -1.016 1.00 0.00 33 LEU A O 15
ATOM 10714 N N . PHE A 1 34 ? 18.003 0.139 -1.703 1.00 0.00 34 PHE A N 15
ATOM 10715 C CA . PHE A 1 34 ? 18.209 -0.441 -3.009 1.00 0.00 34 PHE A CA 15
ATOM 10716 C C . PHE A 1 34 ? 18.940 0.534 -3.875 1.00 0.00 34 PHE A C 15
ATOM 10717 O O . PHE A 1 34 ? 19.574 0.183 -4.869 1.00 0.00 34 PHE A O 15
ATOM 10734 N N . SER A 1 35 ? 18.854 1.768 -3.448 1.00 0.00 35 SER A N 15
ATOM 10735 C CA . SER A 1 35 ? 19.530 2.860 -4.155 1.00 0.00 35 SER A CA 15
ATOM 10736 C C . SER A 1 35 ? 20.900 3.121 -3.545 1.00 0.00 35 SER A C 15
ATOM 10737 O O . SER A 1 35 ? 21.826 3.546 -4.236 1.00 0.00 35 SER A O 15
ATOM 10745 N N . LYS A 1 36 ? 21.028 2.866 -2.246 1.00 0.00 36 LYS A N 15
ATOM 10746 C CA . LYS A 1 36 ? 22.296 3.081 -1.557 1.00 0.00 36 LYS A CA 15
ATOM 10747 C C . LYS A 1 36 ? 23.231 1.893 -1.739 1.00 0.00 36 LYS A C 15
ATOM 10748 O O . LYS A 1 36 ? 24.452 2.028 -1.659 1.00 0.00 36 LYS A O 15
ATOM 10767 N N . HIS A 1 37 ? 22.644 0.736 -1.986 1.00 0.00 37 HIS A N 15
ATOM 10768 C CA . HIS A 1 37 ? 23.406 -0.489 -2.182 1.00 0.00 37 HIS A CA 15
ATOM 10769 C C . HIS A 1 37 ? 24.007 -0.543 -3.584 1.00 0.00 37 HIS A C 15
ATOM 10770 O O . HIS A 1 37 ? 25.204 -0.775 -3.748 1.00 0.00 37 HIS A O 15
ATOM 10785 N N . GLU A 1 38 ? 23.166 -0.333 -4.589 1.00 0.00 38 GLU A N 15
ATOM 10786 C CA . GLU A 1 38 ? 23.605 -0.359 -5.973 1.00 0.00 38 GLU A CA 15
ATOM 10787 C C . GLU A 1 38 ? 23.958 1.043 -6.459 1.00 0.00 38 GLU A C 15
ATOM 10788 O O . GLU A 1 38 ? 23.045 1.892 -6.528 1.00 0.00 38 GLU A O 15
ATOM 10801 N N . VAL A 1 1 ? -29.503 3.599 1.909 1.00 0.00 1 VAL A N 16
ATOM 10802 C CA . VAL A 1 1 ? -28.730 2.368 1.590 1.00 0.00 1 VAL A CA 16
ATOM 10803 C C . VAL A 1 1 ? -28.124 1.755 2.848 1.00 0.00 1 VAL A C 16
ATOM 10804 O O . VAL A 1 1 ? -27.627 2.467 3.721 1.00 0.00 1 VAL A O 16
ATOM 10819 N N . MET A 1 2 ? -28.172 0.430 2.937 1.00 0.00 2 MET A N 16
ATOM 10820 C CA . MET A 1 2 ? -27.634 -0.280 4.074 1.00 0.00 2 MET A CA 16
ATOM 10821 C C . MET A 1 2 ? -26.112 -0.183 4.104 1.00 0.00 2 MET A C 16
ATOM 10822 O O . MET A 1 2 ? -25.474 0.025 3.073 1.00 0.00 2 MET A O 16
ATOM 10836 N N . PRO A 1 3 ? -25.508 -0.347 5.292 1.00 0.00 3 PRO A N 16
ATOM 10837 C CA . PRO A 1 3 ? -24.063 -0.287 5.465 1.00 0.00 3 PRO A CA 16
ATOM 10838 C C . PRO A 1 3 ? -23.449 -1.687 5.318 1.00 0.00 3 PRO A C 16
ATOM 10839 O O . PRO A 1 3 ? -23.998 -2.525 4.603 1.00 0.00 3 PRO A O 16
ATOM 10850 N N . LYS A 1 4 ? -22.324 -1.949 5.978 1.00 0.00 4 LYS A N 16
ATOM 10851 C CA . LYS A 1 4 ? -21.668 -3.251 5.897 1.00 0.00 4 LYS A CA 16
ATOM 10852 C C . LYS A 1 4 ? -21.017 -3.472 4.539 1.00 0.00 4 LYS A C 16
ATOM 10853 O O . LYS A 1 4 ? -20.014 -4.173 4.444 1.00 0.00 4 LYS A O 16
ATOM 10872 N N . GLN A 1 5 ? -21.568 -2.865 3.493 1.00 0.00 5 GLN A N 16
ATOM 10873 C CA . GLN A 1 5 ? -21.009 -2.997 2.163 1.00 0.00 5 GLN A CA 16
ATOM 10874 C C . GLN A 1 5 ? -20.065 -1.834 1.904 1.00 0.00 5 GLN A C 16
ATOM 10875 O O . GLN A 1 5 ? -19.078 -1.964 1.183 1.00 0.00 5 GLN A O 16
ATOM 10889 N N . ILE A 1 6 ? -20.355 -0.715 2.549 1.00 0.00 6 ILE A N 16
ATOM 10890 C CA . ILE A 1 6 ? -19.533 0.460 2.444 1.00 0.00 6 ILE A CA 16
ATOM 10891 C C . ILE A 1 6 ? -18.414 0.384 3.477 1.00 0.00 6 ILE A C 16
ATOM 10892 O O . ILE A 1 6 ? -17.330 0.931 3.283 1.00 0.00 6 ILE A O 16
ATOM 10908 N N . VAL A 1 7 ? -18.685 -0.348 4.562 1.00 0.00 7 VAL A N 16
ATOM 10909 C CA . VAL A 1 7 ? -17.729 -0.564 5.622 1.00 0.00 7 VAL A CA 16
ATOM 10910 C C . VAL A 1 7 ? -16.728 -1.583 5.128 1.00 0.00 7 VAL A C 16
ATOM 10911 O O . VAL A 1 7 ? -15.528 -1.444 5.307 1.00 0.00 7 VAL A O 16
ATOM 10924 N N . TYR A 1 8 ? -17.267 -2.573 4.430 1.00 0.00 8 TYR A N 16
ATOM 10925 C CA . TYR A 1 8 ? -16.476 -3.612 3.801 1.00 0.00 8 TYR A CA 16
ATOM 10926 C C . TYR A 1 8 ? -15.550 -2.942 2.825 1.00 0.00 8 TYR A C 16
ATOM 10927 O O . TYR A 1 8 ? -14.340 -3.161 2.817 1.00 0.00 8 TYR A O 16
ATOM 10945 N N . TRP A 1 9 ? -16.159 -2.070 2.031 1.00 0.00 9 TRP A N 16
ATOM 10946 C CA . TRP A 1 9 ? -15.438 -1.282 1.054 1.00 0.00 9 TRP A CA 16
ATOM 10947 C C . TRP A 1 9 ? -14.391 -0.491 1.781 1.00 0.00 9 TRP A C 16
ATOM 10948 O O . TRP A 1 9 ? -13.183 -0.659 1.613 1.00 0.00 9 TRP A O 16
ATOM 10969 N N . LYS A 1 10 ? -14.925 0.366 2.610 1.00 0.00 10 LYS A N 16
ATOM 10970 C CA . LYS A 1 10 ? -14.152 1.250 3.452 1.00 0.00 10 LYS A CA 16
ATOM 10971 C C . LYS A 1 10 ? -13.062 0.482 4.189 1.00 0.00 10 LYS A C 16
ATOM 10972 O O . LYS A 1 10 ? -11.894 0.856 4.147 1.00 0.00 10 LYS A O 16
ATOM 10991 N N . GLN A 1 11 ? -13.444 -0.603 4.849 1.00 0.00 11 GLN A N 16
ATOM 10992 C CA . GLN A 1 11 ? -12.477 -1.410 5.585 1.00 0.00 11 GLN A CA 16
ATOM 10993 C C . GLN A 1 11 ? -11.554 -2.154 4.633 1.00 0.00 11 GLN A C 16
ATOM 10994 O O . GLN A 1 11 ? -10.694 -2.929 5.048 1.00 0.00 11 GLN A O 16
ATOM 11008 N N . TRP A 1 12 ? -11.735 -1.903 3.358 1.00 0.00 12 TRP A N 16
ATOM 11009 C CA . TRP A 1 12 ? -10.921 -2.508 2.330 1.00 0.00 12 TRP A CA 16
ATOM 11010 C C . TRP A 1 12 ? -10.019 -1.462 1.692 1.00 0.00 12 TRP A C 16
ATOM 11011 O O . TRP A 1 12 ? -8.872 -1.749 1.395 1.00 0.00 12 TRP A O 16
ATOM 11032 N N . LEU A 1 13 ? -10.518 -0.245 1.503 1.00 0.00 13 LEU A N 16
ATOM 11033 C CA . LEU A 1 13 ? -9.709 0.816 0.917 1.00 0.00 13 LEU A CA 16
ATOM 11034 C C . LEU A 1 13 ? -9.141 1.713 2.002 1.00 0.00 13 LEU A C 16
ATOM 11035 O O . LEU A 1 13 ? -8.321 2.576 1.724 1.00 0.00 13 LEU A O 16
ATOM 11051 N N . SER A 1 14 ? -9.565 1.501 3.242 1.00 0.00 14 SER A N 16
ATOM 11052 C CA . SER A 1 14 ? -9.057 2.302 4.343 1.00 0.00 14 SER A CA 16
ATOM 11053 C C . SER A 1 14 ? -7.797 1.666 4.879 1.00 0.00 14 SER A C 16
ATOM 11054 O O . SER A 1 14 ? -6.812 2.344 5.152 1.00 0.00 14 SER A O 16
ATOM 11062 N N . LEU A 1 15 ? -7.845 0.357 5.026 1.00 0.00 15 LEU A N 16
ATOM 11063 C CA . LEU A 1 15 ? -6.724 -0.401 5.511 1.00 0.00 15 LEU A CA 16
ATOM 11064 C C . LEU A 1 15 ? -5.790 -0.767 4.378 1.00 0.00 15 LEU A C 16
ATOM 11065 O O . LEU A 1 15 ? -4.623 -0.384 4.372 1.00 0.00 15 LEU A O 16
ATOM 11081 N N . ARG A 1 16 ? -6.312 -1.497 3.409 1.00 0.00 16 ARG A N 16
ATOM 11082 C CA . ARG A 1 16 ? -5.511 -1.911 2.257 1.00 0.00 16 ARG A CA 16
ATOM 11083 C C . ARG A 1 16 ? -4.724 -0.748 1.684 1.00 0.00 16 ARG A C 16
ATOM 11084 O O . ARG A 1 16 ? -3.666 -0.933 1.087 1.00 0.00 16 ARG A O 16
ATOM 11105 N N . ASN A 1 17 ? -5.265 0.440 1.870 1.00 0.00 17 ASN A N 16
ATOM 11106 C CA . ASN A 1 17 ? -4.660 1.662 1.387 1.00 0.00 17 ASN A CA 16
ATOM 11107 C C . ASN A 1 17 ? -3.320 1.923 2.069 1.00 0.00 17 ASN A C 16
ATOM 11108 O O . ASN A 1 17 ? -2.265 1.672 1.489 1.00 0.00 17 ASN A O 16
ATOM 11119 N N . PRO A 1 18 ? -3.329 2.435 3.317 1.00 0.00 18 PRO A N 16
ATOM 11120 C CA . PRO A 1 18 ? -2.118 2.717 4.045 1.00 0.00 18 PRO A CA 16
ATOM 11121 C C . PRO A 1 18 ? -1.211 1.512 4.122 1.00 0.00 18 PRO A C 16
ATOM 11122 O O . PRO A 1 18 ? -0.015 1.626 4.385 1.00 0.00 18 PRO A O 16
ATOM 11133 N N . ILE A 1 19 ? -1.806 0.350 3.910 1.00 0.00 19 ILE A N 16
ATOM 11134 C CA . ILE A 1 19 ? -1.064 -0.900 3.980 1.00 0.00 19 ILE A CA 16
ATOM 11135 C C . ILE A 1 19 ? -0.179 -1.098 2.766 1.00 0.00 19 ILE A C 16
ATOM 11136 O O . ILE A 1 19 ? 0.950 -1.543 2.891 1.00 0.00 19 ILE A O 16
ATOM 11152 N N . LEU A 1 20 ? -0.680 -0.719 1.611 1.00 0.00 20 LEU A N 16
ATOM 11153 C CA . LEU A 1 20 ? 0.087 -0.830 0.375 1.00 0.00 20 LEU A CA 16
ATOM 11154 C C . LEU A 1 20 ? 1.170 0.206 0.416 1.00 0.00 20 LEU A C 16
ATOM 11155 O O . LEU A 1 20 ? 2.318 -0.038 0.048 1.00 0.00 20 LEU A O 16
ATOM 11171 N N . VAL A 1 21 ? 0.796 1.345 0.959 1.00 0.00 21 VAL A N 16
ATOM 11172 C CA . VAL A 1 21 ? 1.697 2.422 1.166 1.00 0.00 21 VAL A CA 16
ATOM 11173 C C . VAL A 1 21 ? 2.805 1.941 2.065 1.00 0.00 21 VAL A C 16
ATOM 11174 O O . VAL A 1 21 ? 3.985 2.043 1.753 1.00 0.00 21 VAL A O 16
ATOM 11187 N N . PHE A 1 22 ? 2.361 1.388 3.194 1.00 0.00 22 PHE A N 16
ATOM 11188 C CA . PHE A 1 22 ? 3.228 0.851 4.202 1.00 0.00 22 PHE A CA 16
ATOM 11189 C C . PHE A 1 22 ? 4.228 -0.076 3.554 1.00 0.00 22 PHE A C 16
ATOM 11190 O O . PHE A 1 22 ? 5.362 -0.199 4.002 1.00 0.00 22 PHE A O 16
ATOM 11207 N N . LEU A 1 23 ? 3.805 -0.693 2.467 1.00 0.00 23 LEU A N 16
ATOM 11208 C CA . LEU A 1 23 ? 4.721 -1.586 1.730 1.00 0.00 23 LEU A CA 16
ATOM 11209 C C . LEU A 1 23 ? 5.594 -0.764 0.816 1.00 0.00 23 LEU A C 16
ATOM 11210 O O . LEU A 1 23 ? 6.768 -1.062 0.597 1.00 0.00 23 LEU A O 16
ATOM 11226 N N . LYS A 1 24 ? 4.989 0.273 0.292 1.00 0.00 24 LYS A N 16
ATOM 11227 C CA . LYS A 1 24 ? 5.638 1.183 -0.610 1.00 0.00 24 LYS A CA 16
ATOM 11228 C C . LYS A 1 24 ? 6.760 1.911 0.088 1.00 0.00 24 LYS A C 16
ATOM 11229 O O . LYS A 1 24 ? 7.850 2.068 -0.451 1.00 0.00 24 LYS A O 16
ATOM 11248 N N . THR A 1 25 ? 6.471 2.327 1.301 1.00 0.00 25 THR A N 16
ATOM 11249 C CA . THR A 1 25 ? 7.417 3.026 2.135 1.00 0.00 25 THR A CA 16
ATOM 11250 C C . THR A 1 25 ? 8.537 2.090 2.533 1.00 0.00 25 THR A C 16
ATOM 11251 O O . THR A 1 25 ? 9.711 2.449 2.490 1.00 0.00 25 THR A O 16
ATOM 11262 N N . ARG A 1 26 ? 8.175 0.868 2.896 1.00 0.00 26 ARG A N 16
ATOM 11263 C CA . ARG A 1 26 ? 9.171 -0.118 3.263 1.00 0.00 26 ARG A CA 16
ATOM 11264 C C . ARG A 1 26 ? 10.078 -0.357 2.078 1.00 0.00 26 ARG A C 16
ATOM 11265 O O . ARG A 1 26 ? 11.293 -0.476 2.213 1.00 0.00 26 ARG A O 16
ATOM 11286 N N . VAL A 1 27 ? 9.454 -0.394 0.915 1.00 0.00 27 VAL A N 16
ATOM 11287 C CA . VAL A 1 27 ? 10.131 -0.588 -0.341 1.00 0.00 27 VAL A CA 16
ATOM 11288 C C . VAL A 1 27 ? 10.800 0.710 -0.797 1.00 0.00 27 VAL A C 16
ATOM 11289 O O . VAL A 1 27 ? 11.723 0.700 -1.608 1.00 0.00 27 VAL A O 16
ATOM 11302 N N . LEU A 1 28 ? 10.321 1.818 -0.252 1.00 0.00 28 LEU A N 16
ATOM 11303 C CA . LEU A 1 28 ? 10.828 3.129 -0.551 1.00 0.00 28 LEU A CA 16
ATOM 11304 C C . LEU A 1 28 ? 12.113 3.310 0.212 1.00 0.00 28 LEU A C 16
ATOM 11305 O O . LEU A 1 28 ? 13.146 3.673 -0.340 1.00 0.00 28 LEU A O 16
ATOM 11321 N N . LYS A 1 29 ? 12.023 2.995 1.488 1.00 0.00 29 LYS A N 16
ATOM 11322 C CA . LYS A 1 29 ? 13.160 3.060 2.382 1.00 0.00 29 LYS A CA 16
ATOM 11323 C C . LYS A 1 29 ? 14.133 1.962 2.022 1.00 0.00 29 LYS A C 16
ATOM 11324 O O . LYS A 1 29 ? 15.321 2.042 2.323 1.00 0.00 29 LYS A O 16
ATOM 11343 N N . ARG A 1 30 ? 13.624 0.974 1.301 1.00 0.00 30 ARG A N 16
ATOM 11344 C CA . ARG A 1 30 ? 14.435 -0.106 0.816 1.00 0.00 30 ARG A CA 16
ATOM 11345 C C . ARG A 1 30 ? 15.108 0.405 -0.428 1.00 0.00 30 ARG A C 16
ATOM 11346 O O . ARG A 1 30 ? 16.257 0.100 -0.715 1.00 0.00 30 ARG A O 16
ATOM 11367 N N . TRP A 1 31 ? 14.348 1.237 -1.127 1.00 0.00 31 TRP A N 16
ATOM 11368 C CA . TRP A 1 31 ? 14.765 1.887 -2.308 1.00 0.00 31 TRP A CA 16
ATOM 11369 C C . TRP A 1 31 ? 15.846 2.874 -1.943 1.00 0.00 31 TRP A C 16
ATOM 11370 O O . TRP A 1 31 ? 16.887 2.928 -2.583 1.00 0.00 31 TRP A O 16
ATOM 11391 N N . ARG A 1 32 ? 15.619 3.610 -0.848 1.00 0.00 32 ARG A N 16
ATOM 11392 C CA . ARG A 1 32 ? 16.603 4.540 -0.346 1.00 0.00 32 ARG A CA 16
ATOM 11393 C C . ARG A 1 32 ? 17.879 3.781 -0.060 1.00 0.00 32 ARG A C 16
ATOM 11394 O O . ARG A 1 32 ? 18.977 4.158 -0.454 1.00 0.00 32 ARG A O 16
ATOM 11415 N N . LEU A 1 33 ? 17.660 2.684 0.634 1.00 0.00 33 LEU A N 16
ATOM 11416 C CA . LEU A 1 33 ? 18.657 1.749 1.048 1.00 0.00 33 LEU A CA 16
ATOM 11417 C C . LEU A 1 33 ? 19.320 1.117 -0.137 1.00 0.00 33 LEU A C 16
ATOM 11418 O O . LEU A 1 33 ? 20.533 0.921 -0.187 1.00 0.00 33 LEU A O 16
ATOM 11434 N N . PHE A 1 34 ? 18.482 0.822 -1.087 1.00 0.00 34 PHE A N 16
ATOM 11435 C CA . PHE A 1 34 ? 18.901 0.209 -2.327 1.00 0.00 34 PHE A CA 16
ATOM 11436 C C . PHE A 1 34 ? 19.524 1.239 -3.216 1.00 0.00 34 PHE A C 16
ATOM 11437 O O . PHE A 1 34 ? 20.279 0.937 -4.140 1.00 0.00 34 PHE A O 16
ATOM 11454 N N . SER A 1 35 ? 19.204 2.465 -2.893 1.00 0.00 35 SER A N 16
ATOM 11455 C CA . SER A 1 35 ? 19.738 3.606 -3.641 1.00 0.00 35 SER A CA 16
ATOM 11456 C C . SER A 1 35 ? 20.953 4.194 -2.934 1.00 0.00 35 SER A C 16
ATOM 11457 O O . SER A 1 35 ? 21.798 4.827 -3.568 1.00 0.00 35 SER A O 16
ATOM 11465 N N . LYS A 1 36 ? 21.049 3.982 -1.623 1.00 0.00 36 LYS A N 16
ATOM 11466 C CA . LYS A 1 36 ? 22.176 4.497 -0.863 1.00 0.00 36 LYS A CA 16
ATOM 11467 C C . LYS A 1 36 ? 23.315 3.485 -0.853 1.00 0.00 36 LYS A C 16
ATOM 11468 O O . LYS A 1 36 ? 24.469 3.823 -0.591 1.00 0.00 36 LYS A O 16
ATOM 11487 N N . HIS A 1 37 ? 22.969 2.246 -1.164 1.00 0.00 37 HIS A N 16
ATOM 11488 C CA . HIS A 1 37 ? 23.934 1.159 -1.221 1.00 0.00 37 HIS A CA 16
ATOM 11489 C C . HIS A 1 37 ? 24.747 1.219 -2.511 1.00 0.00 37 HIS A C 16
ATOM 11490 O O . HIS A 1 37 ? 25.978 1.178 -2.487 1.00 0.00 37 HIS A O 16
ATOM 11505 N N . GLU A 1 38 ? 24.048 1.316 -3.637 1.00 0.00 38 GLU A N 16
ATOM 11506 C CA . GLU A 1 38 ? 24.698 1.382 -4.940 1.00 0.00 38 GLU A CA 16
ATOM 11507 C C . GLU A 1 38 ? 24.324 2.668 -5.670 1.00 0.00 38 GLU A C 16
ATOM 11508 O O . GLU A 1 38 ? 23.163 3.108 -5.534 1.00 0.00 38 GLU A O 16
ATOM 11521 N N . VAL A 1 1 ? -27.793 -6.063 3.224 1.00 0.00 1 VAL A N 17
ATOM 11522 C CA . VAL A 1 1 ? -28.068 -4.916 4.126 1.00 0.00 1 VAL A CA 17
ATOM 11523 C C . VAL A 1 1 ? -27.587 -3.607 3.509 1.00 0.00 1 VAL A C 17
ATOM 11524 O O . VAL A 1 1 ? -26.894 -3.608 2.491 1.00 0.00 1 VAL A O 17
ATOM 11539 N N . MET A 1 2 ? -27.965 -2.490 4.124 1.00 0.00 2 MET A N 17
ATOM 11540 C CA . MET A 1 2 ? -27.576 -1.185 3.640 1.00 0.00 2 MET A CA 17
ATOM 11541 C C . MET A 1 2 ? -26.063 -0.998 3.734 1.00 0.00 2 MET A C 17
ATOM 11542 O O . MET A 1 2 ? -25.404 -0.709 2.737 1.00 0.00 2 MET A O 17
ATOM 11556 N N . PRO A 1 3 ? -25.491 -1.171 4.937 1.00 0.00 3 PRO A N 17
ATOM 11557 C CA . PRO A 1 3 ? -24.057 -1.034 5.162 1.00 0.00 3 PRO A CA 17
ATOM 11558 C C . PRO A 1 3 ? -23.359 -2.390 4.979 1.00 0.00 3 PRO A C 17
ATOM 11559 O O . PRO A 1 3 ? -23.831 -3.220 4.203 1.00 0.00 3 PRO A O 17
ATOM 11570 N N . LYS A 1 4 ? -22.248 -2.624 5.675 1.00 0.00 4 LYS A N 17
ATOM 11571 C CA . LYS A 1 4 ? -21.516 -3.886 5.569 1.00 0.00 4 LYS A CA 17
ATOM 11572 C C . LYS A 1 4 ? -20.829 -4.031 4.218 1.00 0.00 4 LYS A C 17
ATOM 11573 O O . LYS A 1 4 ? -19.790 -4.678 4.121 1.00 0.00 4 LYS A O 17
ATOM 11592 N N . GLN A 1 5 ? -21.393 -3.422 3.183 1.00 0.00 5 GLN A N 17
ATOM 11593 C CA . GLN A 1 5 ? -20.808 -3.482 1.861 1.00 0.00 5 GLN A CA 17
ATOM 11594 C C . GLN A 1 5 ? -19.920 -2.269 1.654 1.00 0.00 5 GLN A C 17
ATOM 11595 O O . GLN A 1 5 ? -18.921 -2.322 0.941 1.00 0.00 5 GLN A O 17
ATOM 11609 N N . ILE A 1 6 ? -20.273 -1.193 2.340 1.00 0.00 6 ILE A N 17
ATOM 11610 C CA . ILE A 1 6 ? -19.514 0.027 2.298 1.00 0.00 6 ILE A CA 17
ATOM 11611 C C . ILE A 1 6 ? -18.423 -0.023 3.360 1.00 0.00 6 ILE A C 17
ATOM 11612 O O . ILE A 1 6 ? -17.376 0.607 3.230 1.00 0.00 6 ILE A O 17
ATOM 11628 N N . VAL A 1 7 ? -18.680 -0.824 4.399 1.00 0.00 7 VAL A N 17
ATOM 11629 C CA . VAL A 1 7 ? -17.749 -1.027 5.482 1.00 0.00 7 VAL A CA 17
ATOM 11630 C C . VAL A 1 7 ? -16.674 -1.965 4.985 1.00 0.00 7 VAL A C 17
ATOM 11631 O O . VAL A 1 7 ? -15.490 -1.766 5.212 1.00 0.00 7 VAL A O 17
ATOM 11644 N N . TYR A 1 8 ? -17.131 -2.952 4.229 1.00 0.00 8 TYR A N 17
ATOM 11645 C CA . TYR A 1 8 ? -16.261 -3.915 3.585 1.00 0.00 8 TYR A CA 17
ATOM 11646 C C . TYR A 1 8 ? -15.346 -3.148 2.672 1.00 0.00 8 TYR A C 17
ATOM 11647 O O . TYR A 1 8 ? -14.126 -3.281 2.711 1.00 0.00 8 TYR A O 17
ATOM 11665 N N . TRP A 1 9 ? -15.981 -2.290 1.882 1.00 0.00 9 TRP A N 17
ATOM 11666 C CA . TRP A 1 9 ? -15.278 -1.418 0.969 1.00 0.00 9 TRP A CA 17
ATOM 11667 C C . TRP A 1 9 ? -14.306 -0.602 1.764 1.00 0.00 9 TRP A C 17
ATOM 11668 O O . TRP A 1 9 ? -13.085 -0.696 1.635 1.00 0.00 9 TRP A O 17
ATOM 11689 N N . LYS A 1 10 ? -14.916 0.192 2.607 1.00 0.00 10 LYS A N 17
ATOM 11690 C CA . LYS A 1 10 ? -14.217 1.076 3.510 1.00 0.00 10 LYS A CA 17
ATOM 11691 C C . LYS A 1 10 ? -13.103 0.332 4.233 1.00 0.00 10 LYS A C 17
ATOM 11692 O O . LYS A 1 10 ? -11.953 0.758 4.225 1.00 0.00 10 LYS A O 17
ATOM 11711 N N . GLN A 1 11 ? -13.448 -0.791 4.846 1.00 0.00 11 GLN A N 17
ATOM 11712 C CA . GLN A 1 11 ? -12.460 -1.585 5.570 1.00 0.00 11 GLN A CA 17
ATOM 11713 C C . GLN A 1 11 ? -11.491 -2.269 4.615 1.00 0.00 11 GLN A C 17
ATOM 11714 O O . GLN A 1 11 ? -10.617 -3.029 5.027 1.00 0.00 11 GLN A O 17
ATOM 11728 N N . TRP A 1 12 ? -11.648 -1.982 3.344 1.00 0.00 12 TRP A N 17
ATOM 11729 C CA . TRP A 1 12 ? -10.788 -2.526 2.317 1.00 0.00 12 TRP A CA 17
ATOM 11730 C C . TRP A 1 12 ? -9.933 -1.425 1.708 1.00 0.00 12 TRP A C 17
ATOM 11731 O O . TRP A 1 12 ? -8.769 -1.647 1.419 1.00 0.00 12 TRP A O 17
ATOM 11752 N N . LEU A 1 13 ? -10.493 -0.230 1.533 1.00 0.00 13 LEU A N 17
ATOM 11753 C CA . LEU A 1 13 ? -9.737 0.882 0.978 1.00 0.00 13 LEU A CA 17
ATOM 11754 C C . LEU A 1 13 ? -9.240 1.796 2.086 1.00 0.00 13 LEU A C 17
ATOM 11755 O O . LEU A 1 13 ? -8.463 2.707 1.836 1.00 0.00 13 LEU A O 17
ATOM 11771 N N . SER A 1 14 ? -9.664 1.536 3.318 1.00 0.00 14 SER A N 17
ATOM 11772 C CA . SER A 1 14 ? -9.212 2.339 4.441 1.00 0.00 14 SER A CA 17
ATOM 11773 C C . SER A 1 14 ? -7.927 1.755 4.983 1.00 0.00 14 SER A C 17
ATOM 11774 O O . SER A 1 14 ? -6.970 2.472 5.258 1.00 0.00 14 SER A O 17
ATOM 11782 N N . LEU A 1 15 ? -7.919 0.441 5.125 1.00 0.00 15 LEU A N 17
ATOM 11783 C CA . LEU A 1 15 ? -6.765 -0.267 5.611 1.00 0.00 15 LEU A CA 17
ATOM 11784 C C . LEU A 1 15 ? -5.796 -0.553 4.489 1.00 0.00 15 LEU A C 17
ATOM 11785 O O . LEU A 1 15 ? -4.651 -0.113 4.514 1.00 0.00 15 LEU A O 17
ATOM 11801 N N . ARG A 1 16 ? -6.266 -1.283 3.492 1.00 0.00 16 ARG A N 17
ATOM 11802 C CA . ARG A 1 16 ? -5.425 -1.619 2.346 1.00 0.00 16 ARG A CA 17
ATOM 11803 C C . ARG A 1 16 ? -4.686 -0.397 1.828 1.00 0.00 16 ARG A C 17
ATOM 11804 O O . ARG A 1 16 ? -3.607 -0.505 1.249 1.00 0.00 16 ARG A O 17
ATOM 11825 N N . ASN A 1 17 ? -5.292 0.757 2.043 1.00 0.00 17 ASN A N 17
ATOM 11826 C CA . ASN A 1 17 ? -4.740 2.025 1.617 1.00 0.00 17 ASN A CA 17
ATOM 11827 C C . ASN A 1 17 ? -3.399 2.304 2.302 1.00 0.00 17 ASN A C 17
ATOM 11828 O O . ASN A 1 17 ? -2.343 2.047 1.726 1.00 0.00 17 ASN A O 17
ATOM 11839 N N . PRO A 1 18 ? -3.393 2.831 3.544 1.00 0.00 18 PRO A N 17
ATOM 11840 C CA . PRO A 1 18 ? -2.165 3.117 4.250 1.00 0.00 18 PRO A CA 17
ATOM 11841 C C . PRO A 1 18 ? -1.249 1.916 4.303 1.00 0.00 18 PRO A C 17
ATOM 11842 O O . PRO A 1 18 ? -0.050 2.035 4.549 1.00 0.00 18 PRO A O 17
ATOM 11853 N N . ILE A 1 19 ? -1.835 0.754 4.086 1.00 0.00 19 ILE A N 17
ATOM 11854 C CA . ILE A 1 19 ? -1.079 -0.482 4.127 1.00 0.00 19 ILE A CA 17
ATOM 11855 C C . ILE A 1 19 ? -0.241 -0.672 2.875 1.00 0.00 19 ILE A C 17
ATOM 11856 O O . ILE A 1 19 ? 0.878 -1.154 2.953 1.00 0.00 19 ILE A O 17
ATOM 11872 N N . LEU A 1 20 ? -0.757 -0.234 1.742 1.00 0.00 20 LEU A N 17
ATOM 11873 C CA . LEU A 1 20 ? -0.016 -0.326 0.490 1.00 0.00 20 LEU A CA 17
ATOM 11874 C C . LEU A 1 20 ? 1.112 0.656 0.569 1.00 0.00 20 LEU A C 17
ATOM 11875 O O . LEU A 1 20 ? 2.247 0.378 0.182 1.00 0.00 20 LEU A O 17
ATOM 11891 N N . VAL A 1 21 ? 0.793 1.786 1.168 1.00 0.00 21 VAL A N 17
ATOM 11892 C CA . VAL A 1 21 ? 1.740 2.810 1.419 1.00 0.00 21 VAL A CA 17
ATOM 11893 C C . VAL A 1 21 ? 2.869 2.224 2.222 1.00 0.00 21 VAL A C 17
ATOM 11894 O O . VAL A 1 21 ? 4.039 2.314 1.865 1.00 0.00 21 VAL A O 17
ATOM 11907 N N . PHE A 1 22 ? 2.457 1.594 3.321 1.00 0.00 22 PHE A N 17
ATOM 11908 C CA . PHE A 1 22 ? 3.348 0.948 4.239 1.00 0.00 22 PHE A CA 17
ATOM 11909 C C . PHE A 1 22 ? 4.252 0.007 3.476 1.00 0.00 22 PHE A C 17
ATOM 11910 O O . PHE A 1 22 ? 5.400 -0.209 3.844 1.00 0.00 22 PHE A O 17
ATOM 11927 N N . LEU A 1 23 ? 3.731 -0.513 2.383 1.00 0.00 23 LEU A N 17
ATOM 11928 C CA . LEU A 1 23 ? 4.546 -1.411 1.536 1.00 0.00 23 LEU A CA 17
ATOM 11929 C C . LEU A 1 23 ? 5.405 -0.585 0.612 1.00 0.00 23 LEU A C 17
ATOM 11930 O O . LEU A 1 23 ? 6.531 -0.948 0.270 1.00 0.00 23 LEU A O 17
ATOM 11946 N N . LYS A 1 24 ? 4.840 0.530 0.219 1.00 0.00 24 LYS A N 17
ATOM 11947 C CA . LYS A 1 24 ? 5.481 1.460 -0.668 1.00 0.00 24 LYS A CA 17
ATOM 11948 C C . LYS A 1 24 ? 6.688 2.074 0.001 1.00 0.00 24 LYS A C 17
ATOM 11949 O O . LYS A 1 24 ? 7.753 2.206 -0.598 1.00 0.00 24 LYS A O 17
ATOM 11968 N N . THR A 1 25 ? 6.501 2.418 1.257 1.00 0.00 25 THR A N 17
ATOM 11969 C CA . THR A 1 25 ? 7.536 3.003 2.072 1.00 0.00 25 THR A CA 17
ATOM 11970 C C . THR A 1 25 ? 8.595 1.967 2.392 1.00 0.00 25 THR A C 17
ATOM 11971 O O . THR A 1 25 ? 9.786 2.237 2.308 1.00 0.00 25 THR A O 17
ATOM 11982 N N . ARG A 1 26 ? 8.160 0.763 2.737 1.00 0.00 26 ARG A N 17
ATOM 11983 C CA . ARG A 1 26 ? 9.097 -0.304 3.031 1.00 0.00 26 ARG A CA 17
ATOM 11984 C C . ARG A 1 26 ? 9.991 -0.526 1.824 1.00 0.00 26 ARG A C 17
ATOM 11985 O O . ARG A 1 26 ? 11.199 -0.700 1.938 1.00 0.00 26 ARG A O 17
ATOM 12006 N N . VAL A 1 27 ? 9.357 -0.480 0.665 1.00 0.00 27 VAL A N 17
ATOM 12007 C CA . VAL A 1 27 ? 10.002 -0.645 -0.615 1.00 0.00 27 VAL A CA 17
ATOM 12008 C C . VAL A 1 27 ? 10.750 0.626 -1.002 1.00 0.00 27 VAL A C 17
ATOM 12009 O O . VAL A 1 27 ? 11.650 0.603 -1.834 1.00 0.00 27 VAL A O 17
ATOM 12022 N N . LEU A 1 28 ? 10.355 1.728 -0.378 1.00 0.00 28 LEU A N 17
ATOM 12023 C CA . LEU A 1 28 ? 10.933 3.019 -0.612 1.00 0.00 28 LEU A CA 17
ATOM 12024 C C . LEU A 1 28 ? 12.191 3.137 0.199 1.00 0.00 28 LEU A C 17
ATOM 12025 O O . LEU A 1 28 ? 13.253 3.461 -0.314 1.00 0.00 28 LEU A O 17
ATOM 12041 N N . LYS A 1 29 ? 12.050 2.835 1.471 1.00 0.00 29 LYS A N 17
ATOM 12042 C CA . LYS A 1 29 ? 13.168 2.876 2.392 1.00 0.00 29 LYS A CA 17
ATOM 12043 C C . LYS A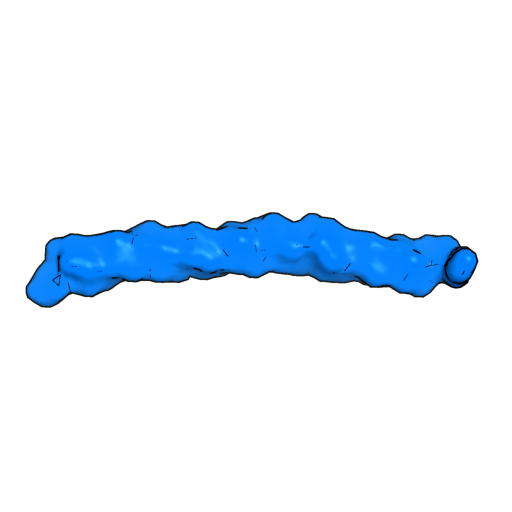 1 29 ? 14.160 1.805 2.006 1.00 0.00 29 LYS A C 17
ATOM 12044 O O . LYS A 1 29 ? 15.354 1.917 2.262 1.00 0.00 29 LYS A O 17
ATOM 12063 N N . ARG A 1 30 ? 13.645 0.796 1.325 1.00 0.00 30 ARG A N 17
ATOM 12064 C CA . ARG A 1 30 ? 14.439 -0.285 0.822 1.00 0.00 30 ARG A CA 17
ATOM 12065 C C . ARG A 1 30 ? 15.100 0.172 -0.453 1.00 0.00 30 ARG A C 17
ATOM 12066 O O . ARG A 1 30 ? 16.225 -0.202 -0.761 1.00 0.00 30 ARG A O 17
ATOM 12087 N N . TRP A 1 31 ? 14.384 1.042 -1.153 1.00 0.00 31 TRP A N 17
ATOM 12088 C CA . TRP A 1 31 ? 14.831 1.644 -2.348 1.00 0.00 31 TRP A CA 17
ATOM 12089 C C . TRP A 1 31 ? 15.896 2.646 -1.981 1.00 0.00 31 TRP A C 17
ATOM 12090 O O . TRP A 1 31 ? 16.945 2.717 -2.607 1.00 0.00 31 TRP A O 17
ATOM 12111 N N . ARG A 1 32 ? 15.630 3.372 -0.892 1.00 0.00 32 ARG A N 17
ATOM 12112 C CA . ARG A 1 32 ? 16.560 4.327 -0.352 1.00 0.00 32 ARG A CA 17
ATOM 12113 C C . ARG A 1 32 ? 17.844 3.602 -0.008 1.00 0.00 32 ARG A C 17
ATOM 12114 O O . ARG A 1 32 ? 18.948 4.021 -0.334 1.00 0.00 32 ARG A O 17
ATOM 12135 N N . LEU A 1 33 ? 17.624 2.484 0.651 1.00 0.00 33 LEU A N 17
ATOM 12136 C CA . LEU A 1 33 ? 18.629 1.570 1.098 1.00 0.00 33 LEU A CA 17
ATOM 12137 C C . LEU A 1 33 ? 19.341 0.956 -0.068 1.00 0.00 33 LEU A C 17
ATOM 12138 O O . LEU A 1 33 ? 20.556 0.779 -0.079 1.00 0.00 33 LEU A O 17
ATOM 12154 N N . PHE A 1 34 ? 18.536 0.644 -1.043 1.00 0.00 34 PHE A N 17
ATOM 12155 C CA . PHE A 1 34 ? 18.999 0.031 -2.269 1.00 0.00 34 PHE A CA 17
ATOM 12156 C C . PHE A 1 34 ? 19.614 1.062 -3.163 1.00 0.00 34 PHE A C 17
ATOM 12157 O O . PHE A 1 34 ? 20.366 0.761 -4.088 1.00 0.00 34 PHE A O 17
ATOM 12174 N N . SER A 1 35 ? 19.279 2.286 -2.853 1.00 0.00 35 SER A N 17
ATOM 12175 C CA . SER A 1 35 ? 19.794 3.426 -3.618 1.00 0.00 35 SER A CA 17
ATOM 12176 C C . SER A 1 35 ? 20.983 4.070 -2.919 1.00 0.00 35 SER A C 17
ATOM 12177 O O . SER A 1 35 ? 21.872 4.618 -3.572 1.00 0.00 35 SER A O 17
ATOM 12185 N N . LYS A 1 36 ? 20.999 4.016 -1.591 1.00 0.00 36 LYS A N 17
ATOM 12186 C CA . LYS A 1 36 ? 22.092 4.617 -0.833 1.00 0.00 36 LYS A CA 17
ATOM 12187 C C . LYS A 1 36 ? 23.299 3.693 -0.761 1.00 0.00 36 LYS A C 17
ATOM 12188 O O . LYS A 1 36 ? 24.432 4.142 -0.591 1.00 0.00 36 LYS A O 17
ATOM 12207 N N . HIS A 1 37 ? 23.047 2.406 -0.901 1.00 0.00 37 HIS A N 17
ATOM 12208 C CA . HIS A 1 37 ? 24.105 1.407 -0.862 1.00 0.00 37 HIS A CA 17
ATOM 12209 C C . HIS A 1 37 ? 24.904 1.404 -2.161 1.00 0.00 37 HIS A C 17
ATOM 12210 O O . HIS A 1 37 ? 26.134 1.471 -2.145 1.00 0.00 37 HIS A O 17
ATOM 12225 N N . GLU A 1 38 ? 24.199 1.330 -3.281 1.00 0.00 38 GLU A N 17
ATOM 12226 C CA . GLU A 1 38 ? 24.842 1.316 -4.588 1.00 0.00 38 GLU A CA 17
ATOM 12227 C C . GLU A 1 38 ? 23.919 1.891 -5.658 1.00 0.00 38 GLU A C 17
ATOM 12228 O O . GLU A 1 38 ? 24.392 2.102 -6.795 1.00 0.00 38 GLU A O 17
ATOM 12241 N N . VAL A 1 1 ? -29.882 1.931 2.701 1.00 0.00 1 VAL A N 18
ATOM 12242 C CA . VAL A 1 1 ? -29.583 0.487 2.512 1.00 0.00 1 VAL A CA 18
ATOM 12243 C C . VAL A 1 1 ? -28.816 -0.074 3.703 1.00 0.00 1 VAL A C 18
ATOM 12244 O O . VAL A 1 1 ? -28.446 0.660 4.620 1.00 0.00 1 VAL A O 18
ATOM 12259 N N . MET A 1 2 ? -28.585 -1.382 3.687 1.00 0.00 2 MET A N 18
ATOM 12260 C CA . MET A 1 2 ? -27.869 -2.048 4.750 1.00 0.00 2 MET A CA 18
ATOM 12261 C C . MET A 1 2 ? -26.369 -1.781 4.650 1.00 0.00 2 MET A C 18
ATOM 12262 O O . MET A 1 2 ? -25.854 -1.486 3.572 1.00 0.00 2 MET A O 18
ATOM 12276 N N . PRO A 1 3 ? -25.647 -1.896 5.776 1.00 0.00 3 PRO A N 18
ATOM 12277 C CA . PRO A 1 3 ? -24.205 -1.678 5.829 1.00 0.00 3 PRO A CA 18
ATOM 12278 C C . PRO A 1 3 ? -23.452 -2.994 5.584 1.00 0.00 3 PRO A C 18
ATOM 12279 O O . PRO A 1 3 ? -23.958 -3.867 4.879 1.00 0.00 3 PRO A O 18
ATOM 12290 N N . LYS A 1 4 ? -22.257 -3.147 6.150 1.00 0.00 4 LYS A N 18
ATOM 12291 C CA . LYS A 1 4 ? -21.468 -4.365 5.973 1.00 0.00 4 LYS A CA 18
ATOM 12292 C C . LYS A 1 4 ? -20.845 -4.444 4.585 1.00 0.00 4 LYS A C 18
ATOM 12293 O O . LYS A 1 4 ? -19.791 -5.049 4.418 1.00 0.00 4 LYS A O 18
ATOM 12312 N N . GLN A 1 5 ? -21.479 -3.824 3.593 1.00 0.00 5 GLN A N 18
ATOM 12313 C CA . GLN A 1 5 ? -20.951 -3.829 2.242 1.00 0.00 5 GLN A CA 18
ATOM 12314 C C . GLN A 1 5 ? -20.118 -2.576 2.026 1.00 0.00 5 GLN A C 18
ATOM 12315 O O . GLN A 1 5 ? -19.152 -2.575 1.265 1.00 0.00 5 GLN A O 18
ATOM 12329 N N . ILE A 1 6 ? -20.476 -1.528 2.749 1.00 0.00 6 ILE A N 18
ATOM 12330 C CA . ILE A 1 6 ? -19.762 -0.281 2.695 1.00 0.00 6 ILE A CA 18
ATOM 12331 C C . ILE A 1 6 ? -18.623 -0.313 3.705 1.00 0.00 6 ILE A C 18
ATOM 12332 O O . ILE A 1 6 ? -17.599 0.345 3.532 1.00 0.00 6 ILE A O 18
ATOM 12348 N N . VAL A 1 7 ? -18.808 -1.130 4.745 1.00 0.00 7 VAL A N 18
ATOM 12349 C CA . VAL A 1 7 ? -17.816 -1.317 5.776 1.00 0.00 7 VAL A CA 18
ATOM 12350 C C . VAL A 1 7 ? -16.732 -2.203 5.209 1.00 0.00 7 VAL A C 18
ATOM 12351 O O . VAL A 1 7 ? -15.548 -1.961 5.389 1.00 0.00 7 VAL A O 18
ATOM 12364 N N . TYR A 1 8 ? -17.184 -3.193 4.453 1.00 0.00 8 TYR A N 18
ATOM 12365 C CA . TYR A 1 8 ? -16.311 -4.114 3.751 1.00 0.00 8 TYR A CA 18
ATOM 12366 C C . TYR A 1 8 ? -15.456 -3.302 2.818 1.00 0.00 8 TYR A C 18
ATOM 12367 O O . TYR A 1 8 ? -14.235 -3.422 2.782 1.00 0.00 8 TYR A O 18
ATOM 12385 N N . TRP A 1 9 ? -16.144 -2.426 2.094 1.00 0.00 9 TRP A N 18
ATOM 12386 C CA . TRP A 1 9 ? -15.501 -1.518 1.173 1.00 0.00 9 TRP A CA 18
ATOM 12387 C C . TRP A 1 9 ? -14.536 -0.678 1.951 1.00 0.00 9 TRP A C 18
ATOM 12388 O O . TRP A 1 9 ? -13.318 -0.716 1.778 1.00 0.00 9 TRP A O 18
ATOM 12409 N N . LYS A 1 10 ? -15.152 0.071 2.829 1.00 0.00 10 LYS A N 18
ATOM 12410 C CA . LYS A 1 10 ? -14.463 0.972 3.725 1.00 0.00 10 LYS A CA 18
ATOM 12411 C C . LYS A 1 10 ? -13.292 0.279 4.407 1.00 0.00 10 LYS A C 18
ATOM 12412 O O . LYS A 1 10 ? -12.185 0.803 4.434 1.00 0.00 10 LYS A O 18
ATOM 12431 N N . GLN A 1 11 ? -13.538 -0.903 4.949 1.00 0.00 11 GLN A N 18
ATOM 12432 C CA . GLN A 1 11 ? -12.490 -1.648 5.631 1.00 0.00 11 GLN A CA 18
ATOM 12433 C C . GLN A 1 11 ? -11.534 -2.291 4.637 1.00 0.00 11 GLN A C 18
ATOM 12434 O O . GLN A 1 11 ? -10.626 -3.030 5.012 1.00 0.00 11 GLN A O 18
ATOM 12448 N N . TRP A 1 12 ? -11.744 -1.999 3.376 1.00 0.00 12 TRP A N 18
ATOM 12449 C CA . TRP A 1 12 ? -10.899 -2.514 2.320 1.00 0.00 12 TRP A CA 18
ATOM 12450 C C . TRP A 1 12 ? -10.066 -1.397 1.712 1.00 0.00 12 TRP A C 18
ATOM 12451 O O . TRP A 1 12 ? -8.910 -1.608 1.387 1.00 0.00 12 TRP A O 18
ATOM 12472 N N . LEU A 1 13 ? -10.640 -0.207 1.573 1.00 0.00 13 LEU A N 18
ATOM 12473 C CA . LEU A 1 13 ? -9.906 0.918 1.011 1.00 0.00 13 LEU A CA 18
ATOM 12474 C C . LEU A 1 13 ? -9.328 1.786 2.113 1.00 0.00 13 LEU A C 18
ATOM 12475 O O . LEU A 1 13 ? -8.471 2.626 1.861 1.00 0.00 13 LEU A O 18
ATOM 12491 N N . SER A 1 14 ? -9.782 1.573 3.341 1.00 0.00 14 SER A N 18
ATOM 12492 C CA . SER A 1 14 ? -9.276 2.342 4.461 1.00 0.00 14 SER A CA 18
ATOM 12493 C C . SER A 1 14 ? -7.980 1.743 4.956 1.00 0.00 14 SER A C 18
ATOM 12494 O O . SER A 1 14 ? -7.018 2.455 5.220 1.00 0.00 14 SER A O 18
ATOM 12502 N N . LEU A 1 15 ? -7.969 0.429 5.080 1.00 0.00 15 LEU A N 18
ATOM 12503 C CA . LEU A 1 15 ? -6.802 -0.284 5.533 1.00 0.00 15 LEU A CA 18
ATOM 12504 C C . LEU A 1 15 ? -5.853 -0.555 4.390 1.00 0.00 15 LEU A C 18
ATOM 12505 O O . LEU A 1 15 ? -4.702 -0.124 4.414 1.00 0.00 15 LEU A O 18
ATOM 12521 N N . ARG A 1 16 ? -6.340 -1.260 3.384 1.00 0.00 16 ARG A N 18
ATOM 12522 C CA . ARG A 1 16 ? -5.511 -1.579 2.220 1.00 0.00 16 ARG A CA 18
ATOM 12523 C C . ARG A 1 16 ? -4.746 -0.354 1.755 1.00 0.00 16 ARG A C 18
ATOM 12524 O O . ARG A 1 16 ? -3.632 -0.449 1.253 1.00 0.00 16 ARG A O 18
ATOM 12545 N N . ASN A 1 17 ? -5.363 0.790 1.947 1.00 0.00 17 ASN A N 18
ATOM 12546 C CA . ASN A 1 17 ? -4.784 2.061 1.577 1.00 0.00 17 ASN A CA 18
ATOM 12547 C C . ASN A 1 17 ? -3.440 2.274 2.268 1.00 0.00 17 ASN A C 18
ATOM 12548 O O . ASN A 1 17 ? -2.390 2.105 1.648 1.00 0.00 17 ASN A O 18
ATOM 12559 N N . PRO A 1 18 ? -3.441 2.645 3.566 1.00 0.00 18 PRO A N 18
ATOM 12560 C CA . PRO A 1 18 ? -2.226 2.867 4.310 1.00 0.00 18 PRO A CA 18
ATOM 12561 C C . PRO A 1 18 ? -1.287 1.690 4.215 1.00 0.00 18 PRO A C 18
ATOM 12562 O O . PRO A 1 18 ? -0.082 1.818 4.419 1.00 0.00 18 PRO A O 18
ATOM 12573 N N . ILE A 1 19 ? -1.863 0.536 3.912 1.00 0.00 19 ILE A N 18
ATOM 12574 C CA . ILE A 1 19 ? -1.077 -0.697 3.803 1.00 0.00 19 ILE A CA 18
ATOM 12575 C C . ILE A 1 19 ? -0.268 -0.725 2.514 1.00 0.00 19 ILE A C 18
ATOM 12576 O O . ILE A 1 19 ? 0.837 -1.263 2.462 1.00 0.00 19 ILE A O 18
ATOM 12592 N N . LEU A 1 20 ? -0.811 -0.114 1.487 1.00 0.00 20 LEU A N 18
ATOM 12593 C CA . LEU A 1 20 ? -0.126 -0.042 0.205 1.00 0.00 20 LEU A CA 18
ATOM 12594 C C . LEU A 1 20 ? 0.961 0.999 0.315 1.00 0.00 20 LEU A C 18
ATOM 12595 O O . LEU A 1 20 ? 2.078 0.837 -0.169 1.00 0.00 20 LEU A O 18
ATOM 12611 N N . VAL A 1 21 ? 0.645 2.044 1.026 1.00 0.00 21 VAL A N 18
ATOM 12612 C CA . VAL A 1 21 ? 1.587 3.070 1.289 1.00 0.00 21 VAL A CA 18
ATOM 12613 C C . VAL A 1 21 ? 2.708 2.479 2.112 1.00 0.00 21 VAL A C 18
ATOM 12614 O O . VAL A 1 21 ? 3.887 2.562 1.787 1.00 0.00 21 VAL A O 18
ATOM 12627 N N . PHE A 1 22 ? 2.280 1.849 3.191 1.00 0.00 22 PHE A N 18
ATOM 12628 C CA . PHE A 1 22 ? 3.156 1.199 4.118 1.00 0.00 22 PHE A CA 18
ATOM 12629 C C . PHE A 1 22 ? 4.075 0.249 3.385 1.00 0.00 22 PHE A C 18
ATOM 12630 O O . PHE A 1 22 ? 5.177 -0.042 3.841 1.00 0.00 22 PHE A O 18
ATOM 12647 N N . LEU A 1 23 ? 3.620 -0.229 2.240 1.00 0.00 23 LEU A N 18
ATOM 12648 C CA . LEU A 1 23 ? 4.431 -1.143 1.462 1.00 0.00 23 LEU A CA 18
ATOM 12649 C C . LEU A 1 23 ? 5.157 -0.376 0.358 1.00 0.00 23 LEU A C 18
ATOM 12650 O O . LEU A 1 23 ? 6.076 -0.894 -0.278 1.00 0.00 23 LEU A O 18
ATOM 12666 N N . LYS A 1 24 ? 4.759 0.878 0.170 1.00 0.00 24 LYS A N 18
ATOM 12667 C CA . LYS A 1 24 ? 5.340 1.746 -0.782 1.00 0.00 24 LYS A CA 18
ATOM 12668 C C . LYS A 1 24 ? 6.597 2.325 -0.164 1.00 0.00 24 LYS A C 18
ATOM 12669 O O . LYS A 1 24 ? 7.638 2.443 -0.807 1.00 0.00 24 LYS A O 18
ATOM 12688 N N . THR A 1 25 ? 6.465 2.672 1.111 1.00 0.00 25 THR A N 18
ATOM 12689 C CA . THR A 1 25 ? 7.552 3.237 1.881 1.00 0.00 25 THR A CA 18
ATOM 12690 C C . THR A 1 25 ? 8.609 2.184 2.170 1.00 0.00 25 THR A C 18
ATOM 12691 O O . THR A 1 25 ? 9.796 2.422 1.972 1.00 0.00 25 THR A O 18
ATOM 12702 N N . ARG A 1 26 ? 8.187 1.004 2.617 1.00 0.00 26 ARG A N 18
ATOM 12703 C CA . ARG A 1 26 ? 9.134 -0.063 2.893 1.00 0.00 26 ARG A CA 18
ATOM 12704 C C . ARG A 1 26 ? 10.025 -0.284 1.678 1.00 0.00 26 ARG A C 18
ATOM 12705 O O . ARG A 1 26 ? 11.233 -0.469 1.790 1.00 0.00 26 ARG A O 18
ATOM 12726 N N . VAL A 1 27 ? 9.390 -0.231 0.521 1.00 0.00 27 VAL A N 18
ATOM 12727 C CA . VAL A 1 27 ? 10.035 -0.398 -0.765 1.00 0.00 27 VAL A CA 18
ATOM 12728 C C . VAL A 1 27 ? 10.830 0.853 -1.137 1.00 0.00 27 VAL A C 18
ATOM 12729 O O . VAL A 1 27 ? 11.731 0.810 -1.970 1.00 0.00 27 VAL A O 18
ATOM 12742 N N . LEU A 1 28 ? 10.465 1.957 -0.505 1.00 0.00 28 LEU A N 18
ATOM 12743 C CA . LEU A 1 28 ? 11.072 3.243 -0.716 1.00 0.00 28 LEU A CA 18
ATOM 12744 C C . LEU A 1 28 ? 12.332 3.334 0.105 1.00 0.00 28 LEU A C 18
ATOM 12745 O O . LEU A 1 28 ? 13.402 3.664 -0.393 1.00 0.00 28 LEU A O 18
ATOM 12761 N N . LYS A 1 29 ? 12.180 2.992 1.365 1.00 0.00 29 LYS A N 18
ATOM 12762 C CA . LYS A 1 29 ? 13.288 2.988 2.302 1.00 0.00 29 LYS A CA 18
ATOM 12763 C C . LYS A 1 29 ? 14.251 1.894 1.914 1.00 0.00 29 LYS A C 18
ATOM 12764 O O . LYS A 1 29 ? 15.448 1.960 2.187 1.00 0.00 29 LYS A O 18
ATOM 12783 N N . ARG A 1 30 ? 13.709 0.914 1.218 1.00 0.00 30 ARG A N 18
ATOM 12784 C CA . ARG A 1 30 ? 14.469 -0.189 0.711 1.00 0.00 30 ARG A CA 18
ATOM 12785 C C . ARG A 1 30 ? 15.165 0.268 -0.547 1.00 0.00 30 ARG A C 18
ATOM 12786 O O . ARG A 1 30 ? 16.271 -0.159 -0.860 1.00 0.00 30 ARG A O 18
ATOM 12807 N N . TRP A 1 31 ? 14.498 1.194 -1.224 1.00 0.00 31 TRP A N 18
ATOM 12808 C CA . TRP A 1 31 ? 14.972 1.814 -2.400 1.00 0.00 31 TRP A CA 18
ATOM 12809 C C . TRP A 1 31 ? 16.085 2.748 -2.006 1.00 0.00 31 TRP A C 18
ATOM 12810 O O . TRP A 1 31 ? 17.142 2.776 -2.630 1.00 0.00 31 TRP A O 18
ATOM 12831 N N . ARG A 1 32 ? 15.863 3.468 -0.897 1.00 0.00 32 ARG A N 18
ATOM 12832 C CA . ARG A 1 32 ? 16.869 4.347 -0.365 1.00 0.00 32 ARG A CA 18
ATOM 12833 C C . ARG A 1 32 ? 18.092 3.521 -0.042 1.00 0.00 32 ARG A C 18
ATOM 12834 O O . ARG A 1 32 ? 19.202 3.783 -0.492 1.00 0.00 32 ARG A O 18
ATOM 12855 N N . LEU A 1 33 ? 17.811 2.487 0.727 1.00 0.00 33 LEU A N 18
ATOM 12856 C CA . LEU A 1 33 ? 18.749 1.503 1.174 1.00 0.00 33 LEU A CA 18
ATOM 12857 C C . LEU A 1 33 ? 19.433 0.853 0.012 1.00 0.00 33 LEU A C 18
ATOM 12858 O O . LEU A 1 33 ? 20.640 0.624 0.005 1.00 0.00 33 LEU A O 18
ATOM 12874 N N . PHE A 1 34 ? 18.626 0.591 -0.972 1.00 0.00 34 PHE A N 18
ATOM 12875 C CA . PHE A 1 34 ? 19.081 -0.020 -2.196 1.00 0.00 34 PHE A CA 18
ATOM 12876 C C . PHE A 1 34 ? 19.899 0.975 -2.955 1.00 0.00 34 PHE A C 18
ATOM 12877 O O . PHE A 1 34 ? 20.746 0.638 -3.782 1.00 0.00 34 PHE A O 18
ATOM 12894 N N . SER A 1 35 ? 19.638 2.216 -2.623 1.00 0.00 35 SER A N 18
ATOM 12895 C CA . SER A 1 35 ? 20.363 3.329 -3.246 1.00 0.00 35 SER A CA 18
ATOM 12896 C C . SER A 1 35 ? 21.572 3.740 -2.408 1.00 0.00 35 SER A C 18
ATOM 12897 O O . SER A 1 35 ? 22.543 4.276 -2.942 1.00 0.00 35 SER A O 18
ATOM 12905 N N . LYS A 1 36 ? 21.530 3.483 -1.098 1.00 0.00 36 LYS A N 18
ATOM 12906 C CA . LYS A 1 36 ? 22.657 3.837 -0.237 1.00 0.00 36 LYS A CA 18
ATOM 12907 C C . LYS A 1 36 ? 23.724 2.767 -0.317 1.00 0.00 36 LYS A C 18
ATOM 12908 O O . LYS A 1 36 ? 24.921 3.052 -0.346 1.00 0.00 36 LYS A O 18
ATOM 12927 N N . HIS A 1 37 ? 23.263 1.536 -0.359 1.00 0.00 37 HIS A N 18
ATOM 12928 C CA . HIS A 1 37 ? 24.148 0.383 -0.443 1.00 0.00 37 HIS A CA 18
ATOM 12929 C C . HIS A 1 37 ? 24.869 0.344 -1.788 1.00 0.00 37 HIS A C 18
ATOM 12930 O O . HIS A 1 37 ? 26.047 -0.003 -1.862 1.00 0.00 37 HIS A O 18
ATOM 12945 N N . GLU A 1 38 ? 24.146 0.699 -2.849 1.00 0.00 38 GLU A N 18
ATOM 12946 C CA . GLU A 1 38 ? 24.700 0.709 -4.201 1.00 0.00 38 GLU A CA 18
ATOM 12947 C C . GLU A 1 38 ? 25.540 -0.538 -4.472 1.00 0.00 38 GLU A C 18
ATOM 12948 O O . GLU A 1 38 ? 26.778 -0.461 -4.329 1.00 0.00 38 GLU A O 18
ATOM 12961 N N . VAL A 1 1 ? -29.730 2.477 2.797 1.00 0.00 1 VAL A N 19
ATOM 12962 C CA . VAL A 1 1 ? -29.323 1.050 2.710 1.00 0.00 1 VAL A CA 19
ATOM 12963 C C . VAL A 1 1 ? -28.550 0.621 3.952 1.00 0.00 1 VAL A C 19
ATOM 12964 O O . VAL A 1 1 ? -28.124 1.457 4.751 1.00 0.00 1 VAL A O 19
ATOM 12979 N N . MET A 1 2 ? -28.375 -0.686 4.111 1.00 0.00 2 MET A N 19
ATOM 12980 C CA . MET A 1 2 ? -27.660 -1.233 5.240 1.00 0.00 2 MET A CA 19
ATOM 12981 C C . MET A 1 2 ? -26.151 -1.115 5.034 1.00 0.00 2 MET A C 19
ATOM 12982 O O . MET A 1 2 ? -2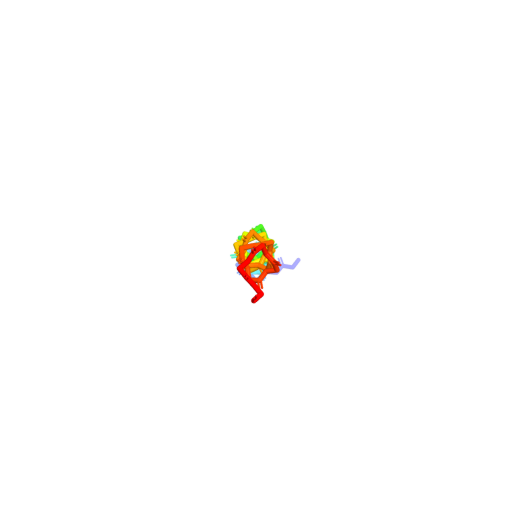5.690 -0.798 3.939 1.00 0.00 2 MET A O 19
ATOM 12996 N N . PRO A 1 3 ? -25.361 -1.379 6.089 1.00 0.00 3 PRO A N 19
ATOM 12997 C CA . PRO A 1 3 ? -23.903 -1.311 6.028 1.00 0.00 3 PRO A CA 19
ATOM 12998 C C . PRO A 1 3 ? -23.315 -2.669 5.613 1.00 0.00 3 PRO A C 19
ATOM 12999 O O . PRO A 1 3 ? -23.958 -3.413 4.872 1.00 0.00 3 PRO A O 19
ATOM 13010 N N . LYS A 1 4 ? -22.107 -3.002 6.076 1.00 0.00 4 LYS A N 19
ATOM 13011 C CA . LYS A 1 4 ? -21.471 -4.274 5.733 1.00 0.00 4 LYS A CA 19
ATOM 13012 C C . LYS A 1 4 ? -20.909 -4.266 4.315 1.00 0.00 4 LYS A C 19
ATOM 13013 O O . LYS A 1 4 ? -19.925 -4.946 4.038 1.00 0.00 4 LYS A O 19
ATOM 13032 N N . GLN A 1 5 ? -21.522 -3.496 3.425 1.00 0.00 5 GLN A N 19
ATOM 13033 C CA . GLN A 1 5 ? -21.057 -3.410 2.046 1.00 0.00 5 GLN A CA 19
ATOM 13034 C C . GLN A 1 5 ? -20.151 -2.203 1.883 1.00 0.00 5 GLN A C 19
ATOM 13035 O O . GLN A 1 5 ? -19.207 -2.214 1.096 1.00 0.00 5 GLN A O 19
ATOM 13049 N N . ILE A 1 6 ? -20.423 -1.190 2.678 1.00 0.00 6 ILE A N 19
ATOM 13050 C CA . ILE A 1 6 ? -19.634 0.011 2.688 1.00 0.00 6 ILE A CA 19
ATOM 13051 C C . ILE A 1 6 ? -18.494 -0.148 3.686 1.00 0.00 6 ILE A C 19
ATOM 13052 O O . ILE A 1 6 ? -17.443 0.471 3.554 1.00 0.00 6 ILE A O 19
ATOM 13068 N N . VAL A 1 7 ? -18.718 -1.026 4.668 1.00 0.00 7 VAL A N 19
ATOM 13069 C CA . VAL A 1 7 ? -17.740 -1.333 5.685 1.00 0.00 7 VAL A CA 19
ATOM 13070 C C . VAL A 1 7 ? -16.699 -2.239 5.071 1.00 0.00 7 VAL A C 19
ATOM 13071 O O . VAL A 1 7 ? -15.507 -2.080 5.284 1.00 0.00 7 VAL A O 19
ATOM 13084 N N . TYR A 1 8 ? -17.192 -3.156 4.251 1.00 0.00 8 TYR A N 19
ATOM 13085 C CA . TYR A 1 8 ? -16.355 -4.079 3.510 1.00 0.00 8 TYR A CA 19
ATOM 13086 C C . TYR A 1 8 ? -15.453 -3.270 2.622 1.00 0.00 8 TYR A C 19
ATOM 13087 O O . TYR A 1 8 ? -14.244 -3.478 2.562 1.00 0.00 8 TYR A O 19
ATOM 13105 N N . TRP A 1 9 ? -16.076 -2.301 1.964 1.00 0.00 9 TRP A N 19
ATOM 13106 C CA . TRP A 1 9 ? -15.370 -1.392 1.096 1.00 0.00 9 TRP A CA 19
ATOM 13107 C C . TRP A 1 9 ? -14.404 -0.618 1.932 1.00 0.00 9 TRP A C 19
ATOM 13108 O O . TRP A 1 9 ? -13.183 -0.677 1.778 1.00 0.00 9 TRP A O 19
ATOM 13129 N N . LYS A 1 10 ? -15.016 0.097 2.836 1.00 0.00 10 LYS A N 19
ATOM 13130 C CA . LYS A 1 10 ? -14.317 0.929 3.788 1.00 0.00 10 LYS A CA 19
ATOM 13131 C C . LYS A 1 10 ? -13.176 0.162 4.440 1.00 0.00 10 LYS A C 19
ATOM 13132 O O . LYS A 1 10 ? -12.048 0.639 4.487 1.00 0.00 10 LYS A O 19
ATOM 13151 N N . GLN A 1 11 ? -13.466 -1.034 4.933 1.00 0.00 11 GLN A N 19
ATOM 13152 C CA . GLN A 1 11 ? -12.441 -1.845 5.579 1.00 0.00 11 GLN A CA 19
ATOM 13153 C C . GLN A 1 11 ? -11.487 -2.447 4.560 1.00 0.00 11 GLN A C 19
ATOM 13154 O O . GLN A 1 11 ? -10.587 -3.212 4.899 1.00 0.00 11 GLN A O 19
ATOM 13168 N N . TRP A 1 12 ? -11.687 -2.089 3.314 1.00 0.00 12 TRP A N 19
ATOM 13169 C CA . TRP A 1 12 ? -10.842 -2.556 2.235 1.00 0.00 12 TRP A CA 19
ATOM 13170 C C . TRP A 1 12 ? -10.015 -1.410 1.674 1.00 0.00 12 TRP A C 19
ATOM 13171 O O . TRP A 1 12 ? -8.858 -1.602 1.341 1.00 0.00 12 TRP A O 19
ATOM 13192 N N . LEU A 1 13 ? -10.592 -0.217 1.586 1.00 0.00 13 LEU A N 19
ATOM 13193 C CA . LEU A 1 13 ? -9.865 0.933 1.075 1.00 0.00 13 LEU A CA 19
ATOM 13194 C C . LEU A 1 13 ? -9.318 1.770 2.217 1.00 0.00 13 LEU A C 19
ATOM 13195 O O . LEU A 1 13 ? -8.525 2.675 1.997 1.00 0.00 13 LEU A O 19
ATOM 13211 N N . SER A 1 14 ? -9.718 1.452 3.442 1.00 0.00 14 SER A N 19
ATOM 13212 C CA . SER A 1 14 ? -9.218 2.183 4.592 1.00 0.00 14 SER A CA 19
ATOM 13213 C C . SER A 1 14 ? -7.909 1.572 5.039 1.00 0.00 14 SER A C 19
ATOM 13214 O O . SER A 1 14 ? -6.942 2.276 5.312 1.00 0.00 14 SER A O 19
ATOM 13222 N N . LEU A 1 15 ? -7.895 0.254 5.108 1.00 0.00 15 LEU A N 19
ATOM 13223 C CA . LEU A 1 15 ? -6.719 -0.474 5.504 1.00 0.00 15 LEU A CA 19
ATOM 13224 C C . LEU A 1 15 ? -5.782 -0.673 4.332 1.00 0.00 15 LEU A C 19
ATOM 13225 O O . LEU A 1 15 ? -4.641 -0.222 4.352 1.00 0.00 15 LEU A O 19
ATOM 13241 N N . ARG A 1 16 ? -6.274 -1.340 3.304 1.00 0.00 16 ARG A N 19
ATOM 13242 C CA . ARG A 1 16 ? -5.463 -1.591 2.111 1.00 0.00 16 ARG A CA 19
ATOM 13243 C C . ARG A 1 16 ? -4.749 -0.332 1.654 1.00 0.00 16 ARG A C 19
ATOM 13244 O O . ARG A 1 16 ? -3.685 -0.396 1.043 1.00 0.00 16 ARG A O 19
ATOM 13265 N N . ASN A 1 17 ? -5.359 0.798 1.949 1.00 0.00 17 ASN A N 19
ATOM 13266 C CA . ASN A 1 17 ? -4.828 2.093 1.584 1.00 0.00 17 ASN A CA 19
ATOM 13267 C C . ASN A 1 17 ? -3.465 2.342 2.235 1.00 0.00 17 ASN A C 19
ATOM 13268 O O . ASN A 1 17 ? -2.429 2.145 1.601 1.00 0.00 17 ASN A O 19
ATOM 13279 N N . PRO A 1 18 ? -3.420 2.781 3.508 1.00 0.00 18 PRO A N 19
ATOM 13280 C CA . PRO A 1 18 ? -2.172 3.039 4.183 1.00 0.00 18 PRO A CA 19
ATOM 13281 C C . PRO A 1 18 ? -1.249 1.845 4.147 1.00 0.00 18 PRO A C 19
ATOM 13282 O O . PRO A 1 18 ? -0.043 1.967 4.347 1.00 0.00 18 PRO A O 19
ATOM 13293 N N . ILE A 1 19 ? -1.837 0.685 3.909 1.00 0.00 19 ILE A N 19
ATOM 13294 C CA . ILE A 1 19 ? -1.070 -0.555 3.876 1.00 0.00 19 ILE A CA 19
ATOM 13295 C C . ILE A 1 19 ? -0.272 -0.696 2.591 1.00 0.00 19 ILE A C 19
ATOM 13296 O O . ILE A 1 19 ? 0.807 -1.275 2.583 1.00 0.00 19 ILE A O 19
ATOM 13312 N N . LEU A 1 20 ? -0.781 -0.132 1.518 1.00 0.00 20 LEU A N 19
ATOM 13313 C CA . LEU A 1 20 ? -0.066 -0.179 0.249 1.00 0.00 20 LEU A CA 19
ATOM 13314 C C . LEU A 1 20 ? 1.048 0.833 0.313 1.00 0.00 20 LEU A C 19
ATOM 13315 O O . LEU A 1 20 ? 2.179 0.579 -0.092 1.00 0.00 20 LEU A O 19
ATOM 13331 N N . VAL A 1 21 ? 0.723 1.961 0.915 1.00 0.00 21 VAL A N 19
ATOM 13332 C CA . VAL A 1 21 ? 1.662 3.009 1.145 1.00 0.00 21 VAL A CA 19
ATOM 13333 C C . VAL A 1 21 ? 2.788 2.475 1.992 1.00 0.00 21 VAL A C 19
ATOM 13334 O O . VAL A 1 21 ? 3.964 2.567 1.652 1.00 0.00 21 VAL A O 19
ATOM 13347 N N . PHE A 1 22 ? 2.369 1.892 3.110 1.00 0.00 22 PHE A N 19
ATOM 13348 C CA . PHE A 1 22 ? 3.254 1.300 4.074 1.00 0.00 22 PHE A CA 19
ATOM 13349 C C . PHE A 1 22 ? 4.195 0.341 3.358 1.00 0.00 22 PHE A C 19
ATOM 13350 O O . PHE A 1 22 ? 5.343 0.158 3.746 1.00 0.00 22 PHE A O 19
ATOM 13367 N N . LEU A 1 23 ? 3.686 -0.225 2.279 1.00 0.00 23 LEU A N 19
ATOM 13368 C CA . LEU A 1 23 ? 4.480 -1.148 1.435 1.00 0.00 23 LEU A CA 19
ATOM 13369 C C . LEU A 1 23 ? 5.394 -0.355 0.543 1.00 0.00 23 LEU A C 19
ATOM 13370 O O . LEU A 1 23 ? 6.516 -0.750 0.230 1.00 0.00 23 LEU A O 19
ATOM 13386 N N . LYS A 1 24 ? 4.863 0.764 0.143 1.00 0.00 24 LYS A N 19
ATOM 13387 C CA . LYS A 1 24 ? 5.531 1.690 -0.729 1.00 0.00 24 LYS A CA 19
ATOM 13388 C C . LYS A 1 24 ? 6.713 2.317 -0.031 1.00 0.00 24 LYS A C 19
ATOM 13389 O O . LYS A 1 24 ? 7.805 2.410 -0.585 1.00 0.00 24 LYS A O 19
ATOM 13408 N N . THR A 1 25 ? 6.475 2.716 1.198 1.00 0.00 25 THR A N 19
ATOM 13409 C CA . THR A 1 25 ? 7.492 3.321 2.025 1.00 0.00 25 THR A CA 19
ATOM 13410 C C . THR A 1 25 ? 8.552 2.295 2.372 1.00 0.00 25 THR A C 19
ATOM 13411 O O . THR A 1 25 ? 9.745 2.566 2.285 1.00 0.00 25 THR A O 19
ATOM 13422 N N . ARG A 1 26 ? 8.117 1.097 2.742 1.00 0.00 26 ARG A N 19
ATOM 13423 C CA . ARG A 1 26 ? 9.058 0.041 3.064 1.00 0.00 26 ARG A CA 19
ATOM 13424 C C . ARG A 1 26 ? 9.957 -0.203 1.863 1.00 0.00 26 ARG A C 19
ATOM 13425 O O . ARG A 1 26 ? 11.166 -0.366 1.986 1.00 0.00 26 ARG A O 19
ATOM 13446 N N . VAL A 1 27 ? 9.325 -0.189 0.701 1.00 0.00 27 VAL A N 19
ATOM 13447 C CA . VAL A 1 27 ? 9.981 -0.378 -0.575 1.00 0.00 27 VAL A CA 19
ATOM 13448 C C . VAL A 1 27 ? 10.764 0.874 -0.971 1.00 0.00 27 VAL A C 19
ATOM 13449 O O . VAL A 1 27 ? 11.671 0.821 -1.793 1.00 0.00 27 VAL A O 19
ATOM 13462 N N . LEU A 1 28 ? 10.379 1.991 -0.368 1.00 0.00 28 LEU A N 19
ATOM 13463 C CA . LEU A 1 28 ? 10.977 3.278 -0.612 1.00 0.00 28 LEU A CA 19
ATOM 13464 C C . LEU A 1 28 ? 12.241 3.398 0.202 1.00 0.00 28 LEU A C 19
ATOM 13465 O O . LEU A 1 28 ? 13.304 3.738 -0.307 1.00 0.00 28 LEU A O 19
ATOM 13481 N N . LYS A 1 29 ? 12.097 3.076 1.469 1.00 0.00 29 LYS A N 19
ATOM 13482 C CA . LYS A 1 29 ? 13.207 3.105 2.403 1.00 0.00 29 LYS A CA 19
ATOM 13483 C C . LYS A 1 29 ? 14.172 1.998 2.052 1.00 0.00 29 LYS A C 19
ATOM 13484 O O . LYS A 1 29 ? 15.369 2.076 2.323 1.00 0.00 29 LYS A O 19
ATOM 13503 N N . ARG A 1 30 ? 13.633 0.998 1.384 1.00 0.00 30 ARG A N 19
ATOM 13504 C CA . ARG A 1 30 ? 14.397 -0.116 0.911 1.00 0.00 30 ARG A CA 19
ATOM 13505 C C . ARG A 1 30 ? 15.077 0.307 -0.365 1.00 0.00 30 ARG A C 19
ATOM 13506 O O . ARG A 1 30 ? 16.186 -0.112 -0.671 1.00 0.00 30 ARG A O 19
ATOM 13527 N N . TRP A 1 31 ? 14.395 1.202 -1.068 1.00 0.00 31 TRP A N 19
ATOM 13528 C CA . TRP A 1 31 ? 14.861 1.787 -2.264 1.00 0.00 31 TRP A CA 19
ATOM 13529 C C . TRP A 1 31 ? 15.995 2.712 -1.905 1.00 0.00 31 TRP A C 19
ATOM 13530 O O . TRP A 1 31 ? 17.037 2.713 -2.551 1.00 0.00 31 TRP A O 19
ATOM 13551 N N . ARG A 1 32 ? 15.807 3.455 -0.807 1.00 0.00 32 ARG A N 19
ATOM 13552 C CA . ARG A 1 32 ? 16.837 4.335 -0.309 1.00 0.00 32 ARG A CA 19
ATOM 13553 C C . ARG A 1 32 ? 18.064 3.511 0.011 1.00 0.00 32 ARG A C 19
ATOM 13554 O O . ARG A 1 32 ? 19.192 3.835 -0.346 1.00 0.00 32 ARG A O 19
ATOM 13575 N N . LEU A 1 33 ? 17.770 2.427 0.698 1.00 0.00 33 LEU A N 19
ATOM 13576 C CA . LEU A 1 33 ? 18.711 1.443 1.141 1.00 0.00 33 LEU A CA 19
ATOM 13577 C C . LEU A 1 33 ? 19.335 0.741 -0.025 1.00 0.00 33 LEU A C 19
ATOM 13578 O O . LEU A 1 33 ? 20.529 0.446 -0.058 1.00 0.00 33 LEU A O 19
ATOM 13594 N N . PHE A 1 34 ? 18.491 0.499 -0.985 1.00 0.00 34 PHE A N 19
ATOM 13595 C CA . PHE A 1 34 ? 18.885 -0.162 -2.208 1.00 0.00 34 PHE A CA 19
ATOM 13596 C C . PHE A 1 34 ? 19.625 0.808 -3.078 1.00 0.00 34 PHE A C 19
ATOM 13597 O O . PHE A 1 34 ? 20.381 0.439 -3.976 1.00 0.00 34 PHE A O 19
ATOM 13614 N N . SER A 1 35 ? 19.403 2.060 -2.764 1.00 0.00 35 SER A N 19
ATOM 13615 C CA . SER A 1 35 ? 20.060 3.151 -3.494 1.00 0.00 35 SER A CA 19
ATOM 13616 C C . SER A 1 35 ? 21.326 3.601 -2.775 1.00 0.00 35 SER A C 19
ATOM 13617 O O . SER A 1 35 ? 22.298 4.008 -3.411 1.00 0.00 35 SER A O 19
ATOM 13625 N N . LYS A 1 36 ? 21.314 3.527 -1.448 1.00 0.00 36 LYS A N 19
ATOM 13626 C CA . LYS A 1 36 ? 22.474 3.932 -0.662 1.00 0.00 36 LYS A CA 19
ATOM 13627 C C . LYS A 1 36 ? 23.594 2.909 -0.774 1.00 0.00 36 LYS A C 19
ATOM 13628 O O . LYS A 1 36 ? 24.762 3.209 -0.530 1.00 0.00 36 LYS A O 19
ATOM 13647 N N . HIS A 1 37 ? 23.217 1.704 -1.155 1.00 0.00 37 HIS A N 19
ATOM 13648 C CA . HIS A 1 37 ? 24.151 0.611 -1.320 1.00 0.00 37 HIS A CA 19
ATOM 13649 C C . HIS A 1 37 ? 24.849 0.708 -2.671 1.00 0.00 37 HIS A C 19
ATOM 13650 O O . HIS A 1 37 ? 26.072 0.836 -2.749 1.00 0.00 37 HIS A O 19
ATOM 13665 N N . GLU A 1 38 ? 24.051 0.646 -3.724 1.00 0.00 38 GLU A N 19
ATOM 13666 C CA . GLU A 1 38 ? 24.548 0.725 -5.098 1.00 0.00 38 GLU A CA 19
ATOM 13667 C C . GLU A 1 38 ? 25.824 -0.094 -5.280 1.00 0.00 38 GLU A C 19
ATOM 13668 O O . GLU A 1 38 ? 25.713 -1.291 -5.621 1.00 0.00 38 GLU A O 19
ATOM 13681 N N . VAL A 1 1 ? -30.370 0.917 4.469 1.00 0.00 1 VAL A N 20
ATOM 13682 C CA . VAL A 1 1 ? -29.476 -0.008 3.726 1.00 0.00 1 VAL A CA 20
ATOM 13683 C C . VAL A 1 1 ? -28.654 -0.865 4.682 1.00 0.00 1 VAL A C 20
ATOM 13684 O O . VAL A 1 1 ? -28.307 -0.429 5.780 1.00 0.00 1 VAL A O 20
ATOM 13699 N N . MET A 1 2 ? -28.350 -2.086 4.259 1.00 0.00 2 MET A N 20
ATOM 13700 C CA . MET A 1 2 ? -27.576 -3.005 5.059 1.00 0.00 2 MET A CA 20
ATOM 13701 C C . MET A 1 2 ? -26.088 -2.671 4.987 1.00 0.00 2 MET A C 20
ATOM 13702 O O . MET A 1 2 ? -25.606 -2.169 3.972 1.00 0.00 2 MET A O 20
ATOM 13716 N N . PRO A 1 3 ? -25.336 -2.956 6.062 1.00 0.00 3 PRO A N 20
ATOM 13717 C CA . PRO A 1 3 ? -23.903 -2.698 6.127 1.00 0.00 3 PRO A CA 20
ATOM 13718 C C . PRO A 1 3 ? -23.112 -3.930 5.663 1.00 0.00 3 PRO A C 20
ATOM 13719 O O . PRO A 1 3 ? -23.604 -4.700 4.840 1.00 0.00 3 PRO A O 20
ATOM 13730 N N . LYS A 1 4 ? -21.898 -4.126 6.178 1.00 0.00 4 LYS A N 20
ATOM 13731 C CA . LYS A 1 4 ? -21.071 -5.270 5.799 1.00 0.00 4 LYS A CA 20
ATOM 13732 C C . LYS A 1 4 ? -20.473 -5.103 4.407 1.00 0.00 4 LYS A C 20
ATOM 13733 O O . LYS A 1 4 ? -19.386 -5.608 4.139 1.00 0.00 4 LYS A O 20
ATOM 13752 N N . GLN A 1 5 ? -21.165 -4.382 3.529 1.00 0.00 5 GLN A N 20
ATOM 13753 C CA . GLN A 1 5 ? -20.671 -4.151 2.186 1.00 0.00 5 GLN A CA 20
ATOM 13754 C C . GLN A 1 5 ? -19.902 -2.842 2.155 1.00 0.00 5 GLN A C 20
ATOM 13755 O O . GLN A 1 5 ? -18.956 -2.676 1.387 1.00 0.00 5 GLN A O 20
ATOM 13769 N N . ILE A 1 6 ? -20.290 -1.938 3.037 1.00 0.00 6 ILE A N 20
ATOM 13770 C CA . ILE A 1 6 ? -19.632 -0.666 3.163 1.00 0.00 6 ILE A CA 20
ATOM 13771 C C . ILE A 1 6 ? -18.456 -0.799 4.116 1.00 0.00 6 ILE A C 20
ATOM 13772 O O . ILE A 1 6 ? -17.465 -0.085 3.999 1.00 0.00 6 ILE A O 20
ATOM 13788 N N . VAL A 1 7 ? -18.572 -1.761 5.035 1.00 0.00 7 VAL A N 20
ATOM 13789 C CA . VAL A 1 7 ? -17.536 -2.057 5.996 1.00 0.00 7 VAL A CA 20
ATOM 13790 C C . VAL A 1 7 ? -16.447 -2.819 5.275 1.00 0.00 7 VAL A C 20
ATOM 13791 O O . VAL A 1 7 ? -15.264 -2.566 5.449 1.00 0.00 7 VAL A O 20
ATOM 13804 N N . TYR A 1 8 ? -16.897 -3.710 4.402 1.00 0.00 8 TYR A N 20
ATOM 13805 C CA . TYR A 1 8 ? -16.025 -4.494 3.549 1.00 0.00 8 TYR A CA 20
ATOM 13806 C C . TYR A 1 8 ? -15.227 -3.525 2.720 1.00 0.00 8 TYR A C 20
ATOM 13807 O O . TYR A 1 8 ? -14.003 -3.595 2.633 1.00 0.00 8 TYR A O 20
ATOM 13825 N N . TRP A 1 9 ? -15.963 -2.569 2.161 1.00 0.00 9 TRP A N 20
ATOM 13826 C CA . TRP A 1 9 ? -15.379 -1.506 1.378 1.00 0.00 9 TRP A CA 20
ATOM 13827 C C . TRP A 1 9 ? -14.418 -0.774 2.261 1.00 0.00 9 TRP A C 20
ATOM 13828 O O . TRP A 1 9 ? -13.206 -0.737 2.053 1.00 0.00 9 TRP A O 20
ATOM 13849 N N . LYS A 1 10 ? -15.031 -0.215 3.275 1.00 0.00 10 LYS A N 20
ATOM 13850 C CA . LYS A 1 10 ? -14.338 0.539 4.304 1.00 0.00 10 LYS A CA 20
ATOM 13851 C C . LYS A 1 10 ? -13.088 -0.201 4.763 1.00 0.00 10 LYS A C 20
ATOM 13852 O O . LYS A 1 10 ? -11.993 0.351 4.760 1.00 0.00 10 LYS A O 20
ATOM 13871 N N . GLN A 1 11 ? -13.258 -1.451 5.156 1.00 0.00 11 GLN A N 20
ATOM 13872 C CA . GLN A 1 11 ? -12.138 -2.254 5.631 1.00 0.00 11 GLN A CA 20
ATOM 13873 C C . GLN A 1 11 ? -11.232 -2.685 4.486 1.00 0.00 11 GLN A C 20
ATOM 13874 O O . GLN A 1 11 ? -10.274 -3.429 4.676 1.00 0.00 11 GLN A O 20
ATOM 13888 N N . TRP A 1 12 ? -11.541 -2.205 3.307 1.00 0.00 12 TRP A N 20
ATOM 13889 C CA . TRP A 1 12 ? -10.757 -2.501 2.126 1.00 0.00 12 TRP A CA 20
ATOM 13890 C C . TRP A 1 12 ? -10.036 -1.256 1.640 1.00 0.00 12 TRP A C 20
ATOM 13891 O O . TRP A 1 12 ? -8.902 -1.344 1.200 1.00 0.00 12 TRP A O 20
ATOM 13912 N N . LEU A 1 13 ? -10.675 -0.096 1.731 1.00 0.00 13 LEU A N 20
ATOM 13913 C CA . LEU A 1 13 ? -10.043 1.143 1.297 1.00 0.00 13 LEU A CA 20
ATOM 13914 C C . LEU A 1 13 ? -9.430 1.873 2.476 1.00 0.00 13 LEU A C 20
ATOM 13915 O O . LEU A 1 13 ? -8.649 2.798 2.295 1.00 0.00 13 LEU A O 20
ATOM 13931 N N . SER A 1 14 ? -9.763 1.442 3.683 1.00 0.00 14 SER A N 20
ATOM 13932 C CA . SER A 1 14 ? -9.207 2.063 4.866 1.00 0.00 14 SER A CA 20
ATOM 13933 C C . SER A 1 14 ? -7.844 1.474 5.158 1.00 0.00 14 SER A C 20
ATOM 13934 O O . SER A 1 14 ? -6.887 2.193 5.425 1.00 0.00 14 SER A O 20
ATOM 13942 N N . LEU A 1 15 ? -7.770 0.156 5.100 1.00 0.00 15 LEU A N 20
ATOM 13943 C CA . LEU A 1 15 ? -6.537 -0.543 5.343 1.00 0.00 15 LEU A CA 20
ATOM 13944 C C . LEU A 1 15 ? -5.671 -0.567 4.104 1.00 0.00 15 LEU A C 20
ATOM 13945 O O . LEU A 1 15 ? -4.552 -0.063 4.104 1.00 0.00 15 LEU A O 20
ATOM 13961 N N . ARG A 1 16 ? -6.198 -1.145 3.040 1.00 0.00 16 ARG A N 20
ATOM 13962 C CA . ARG A 1 16 ? -5.458 -1.228 1.782 1.00 0.00 16 ARG A CA 20
ATOM 13963 C C . ARG A 1 16 ? -4.818 0.100 1.427 1.00 0.00 16 ARG A C 20
ATOM 13964 O O . ARG A 1 16 ? -3.786 0.149 0.762 1.00 0.00 16 ARG A O 20
ATOM 13985 N N . ASN A 1 17 ? -5.454 1.164 1.874 1.00 0.00 17 ASN A N 20
ATOM 13986 C CA . ASN A 1 17 ? -4.990 2.510 1.626 1.00 0.00 17 ASN A CA 20
ATOM 13987 C C . ASN A 1 17 ? -3.598 2.741 2.226 1.00 0.00 17 ASN A C 20
ATOM 13988 O O . ASN A 1 17 ? -2.595 2.596 1.531 1.00 0.00 17 ASN A O 20
ATOM 13999 N N . PRO A 1 18 ? -3.484 3.104 3.519 1.00 0.00 18 PRO A N 20
ATOM 14000 C CA . PRO A 1 18 ? -2.197 3.335 4.132 1.00 0.00 18 PRO A CA 20
ATOM 14001 C C . PRO A 1 18 ? -1.261 2.162 3.964 1.00 0.00 18 PRO A C 20
ATOM 14002 O O . PRO A 1 18 ? -0.049 2.291 4.113 1.00 0.00 18 PRO A O 20
ATOM 14013 N N . ILE A 1 19 ? -1.840 1.010 3.671 1.00 0.00 19 ILE A N 20
ATOM 14014 C CA . ILE A 1 19 ? -1.058 -0.205 3.510 1.00 0.00 19 ILE A CA 20
ATOM 14015 C C . ILE A 1 19 ? -0.316 -0.226 2.185 1.00 0.00 19 ILE A C 20
ATOM 14016 O O . ILE A 1 19 ? 0.769 -0.786 2.083 1.00 0.00 19 ILE A O 20
ATOM 14032 N N . LEU A 1 20 ? -0.877 0.419 1.184 1.00 0.00 20 LEU A N 20
ATOM 14033 C CA . LEU A 1 20 ? -0.211 0.486 -0.110 1.00 0.00 20 LEU A CA 20
ATOM 14034 C C . LEU A 1 20 ? 0.925 1.465 0.016 1.00 0.00 20 LEU A C 20
ATOM 14035 O O . LEU A 1 20 ? 2.043 1.224 -0.434 1.00 0.00 20 LEU A O 20
ATOM 14051 N N . VAL A 1 21 ? 0.635 2.543 0.714 1.00 0.00 21 VAL A N 20
ATOM 14052 C CA . VAL A 1 21 ? 1.598 3.552 1.009 1.00 0.00 21 VAL A CA 20
ATOM 14053 C C . VAL A 1 21 ? 2.745 2.934 1.768 1.00 0.00 21 VAL A C 20
ATOM 14054 O O . VAL A 1 21 ? 3.908 3.038 1.392 1.00 0.00 21 VAL A O 20
ATOM 14067 N N . PHE A 1 22 ? 2.358 2.263 2.844 1.00 0.00 22 PHE A N 20
ATOM 14068 C CA . PHE A 1 22 ? 3.272 1.582 3.720 1.00 0.00 22 PHE A CA 20
ATOM 14069 C C . PHE A 1 22 ? 4.142 0.644 2.893 1.00 0.00 22 PHE A C 20
ATOM 14070 O O . PHE A 1 22 ? 5.297 0.387 3.209 1.00 0.00 22 PHE A O 20
ATOM 14087 N N . LEU A 1 23 ? 3.562 0.176 1.804 1.00 0.00 23 LEU A N 20
ATOM 14088 C CA . LEU A 1 23 ? 4.273 -0.714 0.859 1.00 0.00 23 LEU A CA 20
ATOM 14089 C C . LEU A 1 23 ? 5.186 0.102 -0.013 1.00 0.00 23 LEU A C 20
ATOM 14090 O O . LEU A 1 23 ? 6.241 -0.341 -0.462 1.00 0.00 23 LEU A O 20
ATOM 14106 N N . LYS A 1 24 ? 4.720 1.292 -0.250 1.00 0.00 24 LYS A N 20
ATOM 14107 C CA . LYS A 1 24 ? 5.379 2.262 -1.078 1.00 0.00 24 LYS A CA 20
ATOM 14108 C C . LYS A 1 24 ? 6.589 2.842 -0.380 1.00 0.00 24 LYS A C 20
ATOM 14109 O O . LYS A 1 24 ? 7.660 2.979 -0.966 1.00 0.00 24 LYS A O 20
ATOM 14128 N N . THR A 1 25 ? 6.396 3.165 0.877 1.00 0.00 25 THR A N 20
ATOM 14129 C CA . THR A 1 25 ? 7.438 3.725 1.706 1.00 0.00 25 THR A CA 20
ATOM 14130 C C . THR A 1 25 ? 8.446 2.654 2.087 1.00 0.00 25 THR A C 20
ATOM 14131 O O . THR A 1 25 ? 9.651 2.859 1.987 1.00 0.00 25 THR A O 20
ATOM 14142 N N . ARG A 1 26 ? 7.953 1.496 2.509 1.00 0.00 26 ARG A N 20
ATOM 14143 C CA . ARG A 1 26 ? 8.837 0.403 2.877 1.00 0.00 26 ARG A CA 20
ATOM 14144 C C . ARG A 1 26 ? 9.754 0.080 1.714 1.00 0.00 26 ARG A C 20
ATOM 14145 O O . ARG A 1 26 ? 10.940 -0.185 1.887 1.00 0.00 26 ARG A O 20
ATOM 14166 N N . VAL A 1 27 ? 9.174 0.128 0.528 1.00 0.00 27 VAL A N 20
ATOM 14167 C CA . VAL A 1 27 ? 9.875 -0.132 -0.707 1.00 0.00 27 VAL A CA 20
ATOM 14168 C C . VAL A 1 27 ? 10.740 1.067 -1.096 1.00 0.00 27 VAL A C 20
ATOM 14169 O O . VAL A 1 27 ? 11.688 0.948 -1.869 1.00 0.00 27 VAL A O 20
ATOM 14182 N N . LEU A 1 28 ? 10.394 2.216 -0.537 1.00 0.00 28 LEU A N 20
ATOM 14183 C CA . LEU A 1 28 ? 11.088 3.451 -0.769 1.00 0.00 28 LEU A CA 20
ATOM 14184 C C . LEU A 1 28 ? 12.336 3.436 0.071 1.00 0.00 28 LEU A C 20
ATOM 14185 O O . LEU A 1 28 ? 13.442 3.646 -0.412 1.00 0.00 28 LEU A O 20
ATOM 14201 N N . LYS A 1 29 ? 12.121 3.128 1.331 1.00 0.00 29 LYS A N 20
ATOM 14202 C CA . LYS A 1 29 ? 13.194 3.018 2.292 1.00 0.00 29 LYS A CA 20
ATOM 14203 C C . LYS A 1 29 ? 14.037 1.809 1.953 1.00 0.00 29 LYS A C 20
ATOM 14204 O O . LYS A 1 29 ? 15.205 1.728 2.316 1.00 0.00 29 LYS A O 20
ATOM 14223 N N . ARG A 1 30 ? 13.446 0.908 1.180 1.00 0.00 30 ARG A N 20
ATOM 14224 C CA . ARG A 1 30 ? 14.138 -0.261 0.711 1.00 0.00 30 ARG A CA 20
ATOM 14225 C C . ARG A 1 30 ? 14.970 0.184 -0.463 1.00 0.00 30 ARG A C 20
ATOM 14226 O O . ARG A 1 30 ? 16.083 -0.273 -0.680 1.00 0.00 30 ARG A O 20
ATOM 14247 N N . TRP A 1 31 ? 14.384 1.133 -1.182 1.00 0.00 31 TRP A N 20
ATOM 14248 C CA . TRP A 1 31 ? 14.966 1.757 -2.311 1.00 0.00 31 TRP A CA 20
ATOM 14249 C C . TRP A 1 31 ? 16.138 2.579 -1.836 1.00 0.00 31 TRP A C 20
ATOM 14250 O O . TRP A 1 31 ? 17.223 2.526 -2.403 1.00 0.00 31 TRP A O 20
ATOM 14271 N N . ARG A 1 32 ? 15.914 3.289 -0.728 1.00 0.00 32 ARG A N 20
ATOM 14272 C CA . ARG A 1 32 ? 16.940 4.075 -0.096 1.00 0.00 32 ARG A CA 20
ATOM 14273 C C . ARG A 1 32 ? 18.081 3.157 0.291 1.00 0.00 32 ARG A C 20
ATOM 14274 O O . ARG A 1 32 ? 19.253 3.410 0.028 1.00 0.00 32 ARG A O 20
ATOM 14295 N N . LEU A 1 33 ? 17.664 2.071 0.912 1.00 0.00 33 LEU A N 20
ATOM 14296 C CA . LEU A 1 33 ? 18.502 1.010 1.382 1.00 0.00 33 LEU A CA 20
ATOM 14297 C C . LEU A 1 33 ? 19.181 0.320 0.238 1.00 0.00 33 LEU A C 20
ATOM 14298 O O . LEU A 1 33 ? 20.358 -0.033 0.284 1.00 0.00 33 LEU A O 20
ATOM 14314 N N . PHE A 1 34 ? 18.400 0.158 -0.791 1.00 0.00 34 PHE A N 20
ATOM 14315 C CA . PHE A 1 34 ? 18.845 -0.477 -2.009 1.00 0.00 34 PHE A CA 20
ATOM 14316 C C . PHE A 1 34 ? 19.725 0.468 -2.763 1.00 0.00 34 PHE A C 20
ATOM 14317 O O . PHE A 1 34 ? 20.543 0.081 -3.598 1.00 0.00 34 PHE A O 20
ATOM 14334 N N . SER A 1 35 ? 19.553 1.720 -2.420 1.00 0.00 35 SER A N 20
ATOM 14335 C CA . SER A 1 35 ? 20.349 2.789 -3.037 1.00 0.00 35 SER A CA 20
ATOM 14336 C C . SER A 1 35 ? 21.579 3.100 -2.194 1.00 0.00 35 SER A C 20
ATOM 14337 O O . SER A 1 35 ? 22.620 3.491 -2.723 1.00 0.00 35 SER A O 20
ATOM 14345 N N . LYS A 1 36 ? 21.459 2.931 -0.881 1.00 0.00 36 LYS A N 20
ATOM 14346 C CA . LYS A 1 36 ? 22.574 3.203 0.019 1.00 0.00 36 LYS A CA 20
ATOM 14347 C C . LYS A 1 36 ? 23.579 2.060 0.011 1.00 0.00 36 LYS A C 20
ATOM 14348 O O . LYS A 1 36 ? 24.759 2.247 0.306 1.00 0.00 36 LYS A O 20
ATOM 14367 N N . HIS A 1 37 ? 23.097 0.880 -0.330 1.00 0.00 37 HIS A N 20
ATOM 14368 C CA . HIS A 1 37 ? 23.931 -0.311 -0.384 1.00 0.00 37 HIS A CA 20
ATOM 14369 C C . HIS A 1 37 ? 24.784 -0.331 -1.650 1.00 0.00 37 HIS A C 20
ATOM 14370 O O . HIS A 1 37 ? 25.997 -0.530 -1.588 1.00 0.00 37 HIS A O 20
ATOM 14385 N N . GLU A 1 38 ? 24.138 -0.125 -2.794 1.00 0.00 38 GLU A N 20
ATOM 14386 C CA . GLU A 1 38 ? 24.824 -0.115 -4.086 1.00 0.00 38 GLU A CA 20
ATOM 14387 C C . GLU A 1 38 ? 25.820 -1.267 -4.197 1.00 0.00 38 GLU A C 20
ATOM 14388 O O . GLU A 1 38 ? 25.650 -2.269 -3.471 1.00 0.00 38 GLU A O 20
#